Protein AF-0000000077597275 (afdb_homodimer)

Solvent-accessible surface area (backbone atoms only — not comparable to full-atom values): 35809 Å² total; per-residue (Å²): 122,84,73,74,78,49,32,58,50,34,25,31,41,54,51,10,49,25,52,26,29,14,42,48,20,34,36,54,52,43,53,51,50,39,56,71,74,46,72,80,56,57,67,69,58,50,48,50,55,50,49,45,49,52,50,43,50,50,49,50,52,47,51,49,53,47,47,36,47,33,46,9,71,20,55,55,41,68,61,45,73,51,34,50,54,63,74,56,25,56,47,36,42,51,39,22,50,44,47,31,52,50,51,40,49,50,23,49,51,47,26,72,74,66,73,45,61,66,63,31,47,52,40,39,50,40,24,49,52,15,26,50,28,19,40,53,43,20,53,48,32,62,69,59,53,29,43,58,74,52,49,64,74,50,38,63,37,50,50,50,17,44,48,26,46,22,50,30,36,42,52,51,32,51,49,50,48,52,52,50,59,57,49,72,70,53,78,80,62,52,69,73,34,43,46,51,47,50,44,49,49,49,37,37,57,44,37,43,52,52,20,50,48,34,43,52,28,42,51,32,46,73,73,42,62,89,35,32,58,29,40,38,38,59,61,25,45,45,37,46,47,44,37,40,53,43,50,46,65,48,44,55,57,54,44,58,66,73,43,73,77,65,73,71,69,76,58,71,69,69,72,74,55,58,74,68,55,47,76,67,76,65,75,84,75,87,81,87,76,80,78,74,78,73,79,69,66,83,77,72,75,75,78,70,75,72,69,80,67,65,77,76,64,71,80,73,73,76,75,68,57,63,80,53,87,63,94,60,76,65,65,131,123,86,74,73,76,50,32,57,49,35,25,31,40,52,50,9,49,26,50,26,30,15,43,46,21,33,37,54,52,43,52,51,49,39,56,71,75,46,71,81,57,58,66,69,58,50,49,51,55,50,48,45,47,52,53,43,50,51,48,51,50,44,51,50,53,47,48,38,47,33,47,9,70,21,57,54,41,68,60,43,72,51,33,52,56,61,74,56,25,57,48,36,41,51,37,21,50,45,47,32,52,51,52,38,50,51,23,50,51,48,26,73,75,65,73,45,62,65,63,30,47,52,40,39,50,39,25,49,52,14,27,51,28,20,41,52,41,19,52,47,34,65,71,60,54,28,43,59,76,49,49,65,74,50,39,64,37,50,50,50,17,44,47,26,44,22,50,29,35,44,52,51,31,52,50,51,47,51,52,50,60,56,49,72,69,52,77,80,59,54,69,73,34,43,46,51,47,51,47,49,48,49,38,37,57,44,36,46,52,51,21,51,46,34,43,52,26,42,52,33,46,73,73,42,64,91,35,32,57,29,41,38,39,60,61,25,46,44,38,47,47,44,39,40,55,42,49,48,64,48,44,54,58,55,46,56,65,72,44,73,78,65,72,69,68,74,57,69,67,68,71,75,54,57,74,68,55,48,76,68,78,65,72,80,80,89,79,86,77,78,81,74,78,73,77,68,67,81,79,72,77,73,77,71,76,72,70,79,67,68,78,77,65,68,79,74,70,74,66,64,68,75,69,66,66,81,87,89,83,77,80,118

pLDDT: mean 71.35, std 27.3, range [17.05, 97.69]

Structure (mmCIF, N/CA/C/O backbone):
data_AF-0000000077597275-model_v1
#
loop_
_entity.id
_entity.type
_entity.pdbx_description
1 polymer 'DUF6534 domain-containing protein'
#
loop_
_atom_site.group_PDB
_atom_site.id
_atom_site.type_symbol
_atom_site.label_atom_id
_atom_site.label_alt_id
_atom_site.label_comp_id
_atom_site.label_asym_id
_atom_site.label_entity_id
_atom_site.label_seq_id
_atom_site.pdbx_PDB_ins_code
_atom_site.Cartn_x
_atom_site.Cartn_y
_atom_site.Cartn_z
_atom_site.occupancy
_atom_site.B_iso_or_equiv
_atom_site.auth_seq_id
_atom_site.auth_comp_id
_atom_site.auth_asym_id
_atom_site.auth_atom_id
_atom_site.pdbx_PDB_model_num
ATOM 1 N N . MET A 1 1 ? 5.848 -38.875 -8.25 1 35.06 1 MET A N 1
ATOM 2 C CA . MET A 1 1 ? 6.934 -38.094 -8.852 1 35.06 1 MET A CA 1
ATOM 3 C C . MET A 1 1 ? 7.469 -37.062 -7.867 1 35.06 1 MET A C 1
ATOM 5 O O . MET A 1 1 ? 6.73 -36.562 -7.016 1 35.06 1 MET A O 1
ATOM 9 N N . PRO A 1 2 ? 8.68 -37 -7.441 1 41.69 2 PRO A N 1
ATOM 10 C CA . PRO A 1 2 ? 9.211 -36.125 -6.406 1 41.69 2 PRO A CA 1
ATOM 11 C C . PRO A 1 2 ? 8.711 -34.688 -6.555 1 41.69 2 PRO A C 1
ATOM 13 O O . PRO A 1 2 ? 8.828 -34.094 -7.633 1 41.69 2 PRO A O 1
ATOM 16 N N . THR A 1 3 ? 7.574 -34.344 -6.086 1 53.38 3 THR A N 1
ATOM 17 C CA . THR A 1 3 ? 6.84 -33.094 -6.246 1 53.38 3 THR A CA 1
ATOM 18 C C . THR A 1 3 ? 7.766 -31.891 -6.082 1 53.38 3 THR A C 1
ATOM 20 O O . THR A 1 3 ? 8.414 -31.75 -5.043 1 53.38 3 THR A O 1
ATOM 23 N N . LEU A 1 4 ? 8.695 -31.688 -7.191 1 63.12 4 LEU A N 1
ATOM 24 C CA . LEU A 1 4 ? 9.617 -30.562 -7.242 1 63.12 4 LEU A CA 1
ATOM 25 C C . LEU A 1 4 ? 9.086 -29.375 -6.438 1 63.12 4 LEU A C 1
ATOM 27 O O . LEU A 1 4 ? 7.953 -28.938 -6.656 1 63.12 4 LEU A O 1
ATOM 31 N N . ASP A 1 5 ? 9.688 -29.359 -5.242 1 78.12 5 ASP A N 1
ATOM 32 C CA . ASP A 1 5 ? 9.305 -28.266 -4.363 1 78.12 5 ASP A CA 1
ATOM 33 C C . ASP A 1 5 ? 9.594 -26.906 -5.02 1 78.12 5 ASP A C 1
ATOM 35 O O . ASP A 1 5 ? 10.75 -26.484 -5.078 1 78.12 5 ASP A O 1
ATOM 39 N N . LEU A 1 6 ? 8.656 -26.344 -5.633 1 85.88 6 LEU A N 1
ATOM 40 C CA . LEU A 1 6 ? 8.789 -25.062 -6.328 1 85.88 6 LEU A CA 1
ATOM 41 C C . LEU A 1 6 ? 8.555 -23.906 -5.371 1 85.88 6 LEU A C 1
ATOM 43 O O . LEU A 1 6 ? 8.586 -22.734 -5.781 1 85.88 6 LEU A O 1
ATOM 47 N N . SER A 1 7 ? 8.562 -24.219 -4.082 1 86.38 7 SER A N 1
ATOM 48 C CA . SER A 1 7 ? 8.219 -23.219 -3.076 1 86.38 7 SER A CA 1
ATOM 49 C C . SER A 1 7 ? 9.297 -22.141 -2.984 1 86.38 7 SER A C 1
ATOM 51 O O . SER A 1 7 ? 8.977 -20.953 -2.834 1 86.38 7 SER A O 1
ATOM 53 N N . PRO A 1 8 ? 10.531 -22.516 -3.152 1 88 8 PRO A N 1
ATOM 54 C CA . PRO A 1 8 ? 11.547 -21.469 -3.088 1 88 8 PRO A CA 1
ATOM 55 C C . PRO A 1 8 ? 11.547 -20.562 -4.324 1 88 8 PRO A C 1
ATOM 57 O O . PRO A 1 8 ? 12.141 -19.484 -4.309 1 88 8 PRO A O 1
ATOM 60 N N . LEU A 1 9 ? 10.883 -21 -5.336 1 88 9 LEU A N 1
ATOM 61 C CA . LEU A 1 9 ? 10.789 -20.203 -6.555 1 88 9 LEU A CA 1
ATOM 62 C C . LEU A 1 9 ? 9.508 -19.375 -6.57 1 88 9 LEU A C 1
ATOM 64 O O . LEU A 1 9 ? 9.531 -18.172 -6.859 1 88 9 LEU A O 1
ATOM 68 N N . SER A 1 10 ? 8.469 -19.969 -6.23 1 91 10 SER A N 1
ATOM 69 C CA . SER A 1 10 ? 7.172 -19.312 -6.371 1 91 10 SER A CA 1
ATOM 70 C C . SER A 1 10 ? 6.828 -18.484 -5.137 1 91 10 SER A C 1
ATOM 72 O O . SER A 1 10 ? 6.289 -17.391 -5.25 1 91 10 SER A O 1
ATOM 74 N N . GLY A 1 11 ? 7.203 -18.922 -3.973 1 91 11 GLY A N 1
ATOM 75 C CA . GLY A 1 11 ? 6.855 -18.25 -2.73 1 91 11 GLY A CA 1
ATOM 76 C C . GLY A 1 11 ? 7.438 -16.859 -2.623 1 91 11 GLY A C 1
ATOM 77 O O . GLY A 1 11 ? 6.699 -15.883 -2.447 1 91 11 GLY A O 1
ATOM 78 N N . PRO A 1 12 ? 8.695 -16.75 -2.738 1 92.75 12 PRO A N 1
ATOM 79 C CA . PRO A 1 12 ? 9.312 -15.422 -2.643 1 92.75 12 PRO A CA 1
ATOM 80 C C . PRO A 1 12 ? 8.805 -14.461 -3.715 1 92.75 12 PRO A C 1
ATOM 82 O O . PRO A 1 12 ? 8.68 -13.258 -3.463 1 92.75 12 PRO A O 1
ATOM 85 N N . LEU A 1 13 ? 8.5 -14.961 -4.824 1 92.75 13 LEU A N 1
ATOM 86 C CA . LEU A 1 13 ? 7.973 -14.109 -5.883 1 92.75 13 LEU A CA 1
ATOM 87 C C . LEU A 1 13 ? 6.605 -13.555 -5.504 1 92.75 13 LEU A C 1
ATOM 89 O O . LEU A 1 13 ? 6.316 -12.375 -5.734 1 92.75 13 LEU A O 1
ATOM 93 N N . MET A 1 14 ? 5.82 -14.398 -4.965 1 93.31 14 MET A N 1
ATOM 94 C CA . MET A 1 14 ? 4.508 -13.953 -4.512 1 93.31 14 MET A CA 1
ATOM 95 C C . MET A 1 14 ? 4.637 -12.859 -3.455 1 93.31 14 MET A C 1
ATOM 97 O O . MET A 1 14 ? 3.951 -11.836 -3.525 1 93.31 14 MET A O 1
ATOM 101 N N . LEU A 1 15 ? 5.516 -13.047 -2.574 1 93.62 15 LEU A N 1
ATOM 102 C CA . LEU A 1 15 ? 5.754 -12.047 -1.541 1 93.62 15 LEU A CA 1
ATOM 103 C C . LEU A 1 15 ? 6.293 -10.758 -2.15 1 93.62 15 LEU A C 1
ATOM 105 O O . LEU A 1 15 ? 5.965 -9.664 -1.69 1 93.62 15 LEU A O 1
ATOM 109 N N . ALA A 1 16 ? 7.102 -10.906 -3.111 1 95.62 16 ALA A N 1
ATOM 110 C CA . ALA A 1 16 ? 7.668 -9.75 -3.789 1 95.62 16 ALA A CA 1
ATOM 111 C C . ALA A 1 16 ? 6.574 -8.883 -4.41 1 95.62 16 ALA A C 1
ATOM 113 O O . ALA A 1 16 ? 6.598 -7.656 -4.285 1 95.62 16 ALA A O 1
ATOM 114 N N . PHE A 1 17 ? 5.633 -9.539 -5.023 1 96 17 PHE A N 1
ATOM 115 C CA . PHE A 1 17 ? 4.527 -8.812 -5.633 1 96 17 PHE A CA 1
ATOM 116 C C . PHE A 1 17 ? 3.701 -8.094 -4.574 1 96 17 PHE A C 1
ATOM 118 O O . PHE A 1 17 ? 3.373 -6.914 -4.73 1 96 17 PHE A O 1
ATOM 125 N N . MET A 1 18 ? 3.432 -8.773 -3.525 1 95.88 18 MET A N 1
ATOM 126 C CA . MET A 1 18 ? 2.602 -8.211 -2.465 1 95.88 18 MET A CA 1
ATOM 127 C C . MET A 1 18 ? 3.293 -7.016 -1.81 1 95.88 18 MET A C 1
ATOM 129 O O . MET A 1 18 ? 2.689 -5.953 -1.656 1 95.88 18 MET A O 1
ATOM 133 N N . ILE A 1 19 ? 4.516 -7.152 -1.538 1 95.12 19 ILE A N 1
ATOM 134 C CA . ILE A 1 19 ? 5.254 -6.094 -0.854 1 95.12 19 ILE A CA 1
ATOM 135 C C . ILE A 1 19 ? 5.43 -4.898 -1.786 1 95.12 19 ILE A C 1
ATOM 137 O O . ILE A 1 19 ? 5.352 -3.748 -1.35 1 95.12 19 ILE A O 1
ATOM 141 N N . SER A 1 20 ? 5.656 -5.18 -3 1 96.88 20 SER A N 1
ATOM 142 C CA . SER A 1 20 ? 5.797 -4.098 -3.971 1 96.88 20 SER A CA 1
ATOM 143 C C . SER A 1 20 ? 4.52 -3.268 -4.055 1 96.88 20 SER A C 1
ATOM 145 O O . SER A 1 20 ? 4.578 -2.035 -4.086 1 96.88 20 SER A O 1
ATOM 147 N N . TYR A 1 21 ? 3.426 -3.871 -4.062 1 96.94 21 TYR A N 1
ATOM 148 C CA . TYR A 1 21 ? 2.162 -3.145 -4.129 1 96.94 21 TYR A CA 1
ATOM 149 C C . TYR A 1 21 ? 1.885 -2.414 -2.818 1 96.94 21 TYR A C 1
ATOM 151 O O . TYR A 1 21 ? 1.292 -1.334 -2.816 1 96.94 21 TYR A O 1
ATOM 159 N N . MET A 1 22 ? 2.279 -3.018 -1.762 1 96.38 22 MET A N 1
ATOM 160 C CA . MET A 1 22 ? 2.156 -2.334 -0.477 1 96.38 22 MET A CA 1
ATOM 161 C C . MET A 1 22 ? 2.924 -1.017 -0.486 1 96.38 22 MET A C 1
ATOM 163 O O . MET A 1 22 ? 2.396 0.016 -0.068 1 96.38 22 MET A O 1
ATOM 167 N N . LEU A 1 23 ? 4.105 -1.076 -0.96 1 96.25 23 LEU A N 1
ATOM 168 C CA . LEU A 1 23 ? 4.941 0.119 -1.01 1 96.25 23 LEU A CA 1
ATOM 169 C C . LEU A 1 23 ? 4.344 1.161 -1.949 1 96.25 23 LEU A C 1
ATOM 171 O O . LEU A 1 23 ? 4.469 2.363 -1.711 1 96.25 23 LEU A O 1
ATOM 175 N N . TYR A 1 24 ? 3.74 0.681 -3.018 1 96.25 24 TYR A N 1
ATOM 176 C CA . TYR A 1 24 ? 3.07 1.609 -3.92 1 96.25 24 TYR A CA 1
ATOM 177 C C . TYR A 1 24 ? 1.901 2.297 -3.223 1 96.25 24 TYR A C 1
ATOM 179 O O . TYR A 1 24 ? 1.653 3.486 -3.441 1 96.25 24 TYR A O 1
ATOM 187 N N . GLY A 1 25 ? 1.156 1.567 -2.41 1 94.69 25 GLY A N 1
ATOM 188 C CA . GLY A 1 25 ? 0.108 2.186 -1.613 1 94.69 25 GLY A CA 1
ATOM 189 C C . GLY A 1 25 ? 0.619 3.291 -0.711 1 94.69 25 GLY A C 1
ATOM 190 O O . GLY A 1 25 ? 0.002 4.355 -0.613 1 94.69 25 GLY A O 1
ATOM 191 N N . VAL A 1 26 ? 1.75 3.049 -0.165 1 93.75 26 VAL A N 1
ATOM 192 C CA . VAL A 1 26 ? 2.387 4.047 0.689 1 93.75 26 VAL A CA 1
ATOM 193 C C . VAL A 1 26 ? 2.699 5.301 -0.125 1 93.75 26 VAL A C 1
ATOM 195 O O . VAL A 1 26 ? 2.42 6.418 0.314 1 93.75 26 VAL A O 1
ATOM 198 N N . SER A 1 27 ? 3.174 5.082 -1.271 1 93.75 27 SER A N 1
ATOM 199 C CA . SER A 1 27 ? 3.576 6.199 -2.119 1 93.75 27 SER A CA 1
ATOM 200 C C . SER A 1 27 ? 2.369 7.016 -2.57 1 93.75 27 SER A C 1
ATOM 202 O O . SER A 1 27 ? 2.457 8.234 -2.711 1 93.75 27 SER A O 1
ATOM 204 N N . MET A 1 28 ? 1.281 6.348 -2.738 1 92.44 28 MET A N 1
ATOM 205 C CA . MET A 1 28 ? 0.075 7.031 -3.197 1 92.44 28 MET A CA 1
ATOM 206 C C . MET A 1 28 ? -0.413 8.031 -2.158 1 92.44 28 MET A C 1
ATOM 208 O O . MET A 1 28 ? -0.785 9.156 -2.498 1 92.44 28 MET A O 1
ATOM 212 N N . VAL A 1 29 ? -0.352 7.688 -0.977 1 89.56 29 VAL A N 1
ATOM 213 C CA . VAL A 1 29 ? -0.799 8.586 0.082 1 89.56 29 VAL A CA 1
ATOM 214 C C . VAL A 1 29 ? 0.23 9.695 0.286 1 89.56 29 VAL A C 1
ATOM 216 O O . VAL A 1 29 ? -0.132 10.859 0.483 1 89.56 29 VAL A O 1
ATOM 219 N N . GLN A 1 30 ? 1.462 9.367 0.154 1 88.62 30 GLN A N 1
ATOM 220 C CA . GLN A 1 30 ? 2.52 10.352 0.37 1 88.62 30 GLN A CA 1
ATOM 221 C C . GLN A 1 30 ? 2.488 11.438 -0.702 1 88.62 30 GLN A C 1
ATOM 223 O O . GLN A 1 30 ? 2.713 12.609 -0.408 1 88.62 30 GLN A O 1
ATOM 228 N N . ILE A 1 31 ? 2.289 10.992 -1.895 1 89.38 31 ILE A N 1
ATOM 229 C CA . ILE A 1 31 ? 2.256 11.984 -2.965 1 89.38 31 ILE A CA 1
ATOM 230 C C . ILE A 1 31 ? 1.036 12.883 -2.795 1 89.38 31 ILE A C 1
ATOM 232 O O . ILE A 1 31 ? 1.091 14.078 -3.104 1 89.38 31 ILE A O 1
ATOM 236 N N . PHE A 1 32 ? -0.053 12.328 -2.314 1 85.25 32 PHE A N 1
ATOM 237 C CA . PHE A 1 32 ? -1.249 13.117 -2.037 1 85.25 32 PHE A CA 1
ATOM 238 C C . PHE A 1 32 ? -0.969 14.172 -0.976 1 85.25 32 PHE A C 1
ATOM 240 O O . PHE A 1 32 ? -1.314 15.344 -1.151 1 85.25 32 PHE A O 1
ATOM 247 N N . PHE A 1 33 ? -0.319 13.812 -0.019 1 80.81 33 PHE A N 1
ATOM 248 C CA . PHE A 1 33 ? 0.005 14.742 1.056 1 80.81 33 PHE A CA 1
ATOM 249 C C . PHE A 1 33 ? 0.996 15.797 0.579 1 80.81 33 PHE A C 1
ATOM 251 O O . PHE A 1 33 ? 0.892 16.969 0.952 1 80.81 33 PHE A O 1
ATOM 258 N N . TYR A 1 34 ? 1.891 15.359 -0.185 1 84.94 34 TYR A N 1
ATOM 259 C CA . TYR A 1 34 ? 2.846 16.312 -0.741 1 84.94 34 TYR A CA 1
ATOM 260 C C . TYR A 1 34 ? 2.139 17.375 -1.578 1 84.94 34 TYR A C 1
ATOM 262 O O . TYR A 1 34 ? 2.43 18.562 -1.46 1 84.94 34 TYR A O 1
ATOM 270 N N . HIS A 1 35 ? 1.215 16.969 -2.367 1 83.75 35 HIS A N 1
ATOM 271 C CA . HIS A 1 35 ? 0.509 17.875 -3.268 1 83.75 35 HIS A CA 1
ATOM 272 C C . HIS A 1 35 ? -0.374 18.844 -2.492 1 83.75 35 HIS A C 1
ATOM 274 O O . HIS A 1 35 ? -0.492 20.016 -2.865 1 83.75 35 HIS A O 1
ATOM 280 N N . VAL A 1 36 ? -0.885 18.438 -1.398 1 77.19 36 VAL A N 1
ATOM 281 C CA . VAL A 1 36 ? -1.828 19.234 -0.63 1 77.19 36 VAL A CA 1
ATOM 282 C C . VAL A 1 36 ? -1.065 20.219 0.259 1 77.19 36 VAL A C 1
ATOM 284 O O . VAL A 1 36 ? -1.46 21.375 0.395 1 77.19 36 VAL A O 1
ATOM 287 N N . HIS A 1 37 ? 0.024 19.875 0.764 1 76 37 HIS A N 1
ATOM 288 C CA . HIS A 1 37 ? 0.681 20.688 1.78 1 76 37 HIS A CA 1
ATOM 289 C C . HIS A 1 37 ? 1.781 21.547 1.17 1 76 37 HIS A C 1
ATOM 291 O O . HIS A 1 37 ? 2.123 22.609 1.712 1 76 37 HIS A O 1
ATOM 297 N N . TYR A 1 38 ? 2.279 21.125 0.051 1 80.19 38 TYR A N 1
ATOM 298 C CA . TYR A 1 38 ? 3.393 21.875 -0.508 1 80.19 38 TYR A CA 1
ATOM 299 C C . TYR A 1 38 ? 3.135 22.234 -1.968 1 80.19 38 TYR A C 1
ATOM 301 O O . TYR A 1 38 ? 3.967 21.953 -2.836 1 80.19 38 TYR A O 1
ATOM 309 N N . PRO A 1 39 ? 2.068 22.891 -2.168 1 76.62 39 PRO A N 1
ATOM 310 C CA . PRO A 1 39 ? 1.767 23.266 -3.553 1 76.62 39 PRO A CA 1
ATOM 311 C C . PRO A 1 39 ? 2.717 24.328 -4.102 1 76.62 39 PRO A C 1
ATOM 313 O O . PRO A 1 39 ? 2.867 24.453 -5.316 1 76.62 39 PRO A O 1
ATOM 316 N N . LYS A 1 40 ? 3.479 25.031 -3.221 1 80.06 40 LYS A N 1
ATOM 317 C CA . LYS A 1 40 ? 4.301 26.156 -3.654 1 80.06 40 LYS A CA 1
ATOM 318 C C . LYS A 1 40 ? 5.781 25.797 -3.662 1 80.06 40 LYS A C 1
ATOM 320 O O . LYS A 1 40 ? 6.648 26.672 -3.682 1 80.06 40 LYS A O 1
ATOM 325 N N . ASP A 1 41 ? 6.059 24.594 -3.65 1 85.38 41 ASP A N 1
ATOM 326 C CA . ASP A 1 41 ? 7.449 24.156 -3.729 1 85.38 41 ASP A CA 1
ATOM 327 C C . ASP A 1 41 ? 8.07 24.531 -5.07 1 85.38 41 ASP A C 1
ATOM 329 O O . ASP A 1 41 ? 7.359 24.797 -6.039 1 85.38 41 ASP A O 1
ATOM 333 N N . LYS A 1 42 ? 9.352 24.656 -5.07 1 87.56 42 LYS A N 1
ATOM 334 C CA . LYS A 1 42 ? 10.07 24.984 -6.297 1 87.56 42 LYS A CA 1
ATOM 335 C C . LYS A 1 42 ? 9.742 23.984 -7.406 1 87.56 42 LYS A C 1
ATOM 337 O O . LYS A 1 42 ? 9.469 22.812 -7.137 1 87.56 42 LYS A O 1
ATOM 342 N N . LEU A 1 43 ? 9.773 24.422 -8.609 1 88.06 43 LEU A N 1
ATOM 343 C CA . LEU A 1 43 ? 9.391 23.625 -9.766 1 88.06 43 LEU A CA 1
ATOM 344 C C . LEU A 1 43 ? 10.312 22.422 -9.922 1 88.06 43 LEU A C 1
ATOM 346 O O . LEU A 1 43 ? 9.859 21.344 -10.305 1 88.06 43 LEU A O 1
ATOM 350 N N . GLN A 1 44 ? 11.586 22.656 -9.641 1 85 44 GLN A N 1
ATOM 351 C CA . GLN A 1 44 ? 12.555 21.562 -9.781 1 85 44 GLN A CA 1
ATOM 352 C C . GLN A 1 44 ? 12.203 20.391 -8.859 1 85 44 GLN A C 1
ATOM 354 O O . GLN A 1 44 ? 12.297 19.234 -9.266 1 85 44 GLN A O 1
ATOM 359 N N . LEU A 1 45 ? 11.812 20.719 -7.699 1 88.06 45 LEU A N 1
ATOM 360 C CA . LEU A 1 45 ? 11.445 19.688 -6.742 1 88.06 45 LEU A CA 1
ATOM 361 C C . LEU A 1 45 ? 10.141 19.016 -7.137 1 88.06 45 LEU A C 1
ATOM 363 O O . LEU A 1 45 ? 10 17.797 -7.004 1 88.06 45 LEU A O 1
ATOM 367 N N . LYS A 1 46 ? 9.266 19.75 -7.672 1 91 46 LYS A N 1
ATOM 368 C CA . LYS A 1 46 ? 7.992 19.203 -8.117 1 91 46 LYS A CA 1
ATOM 369 C C . LYS A 1 46 ? 8.18 18.234 -9.281 1 91 46 LYS A C 1
ATOM 371 O O . LYS A 1 46 ? 7.562 17.172 -9.32 1 91 46 LYS A O 1
ATOM 376 N N . ILE A 1 47 ? 9.055 18.656 -10.094 1 90.38 47 ILE A N 1
ATOM 377 C CA . ILE A 1 47 ? 9.328 17.812 -11.25 1 90.38 47 ILE A CA 1
ATOM 378 C C . ILE A 1 47 ? 9.984 16.516 -10.781 1 90.38 47 ILE A C 1
ATOM 380 O O . ILE A 1 47 ? 9.648 15.43 -11.281 1 90.38 47 ILE A O 1
ATOM 384 N N . LEU A 1 48 ? 10.828 16.656 -9.891 1 91.56 48 LEU A N 1
ATOM 385 C CA . LEU A 1 48 ? 11.523 15.484 -9.367 1 91.56 48 LEU A CA 1
ATOM 386 C C . LEU A 1 48 ? 10.539 14.516 -8.727 1 91.56 48 LEU A C 1
ATOM 388 O O . LEU A 1 48 ? 10.57 13.312 -9.008 1 91.56 48 LEU A O 1
ATOM 392 N N . VAL A 1 49 ? 9.68 15.055 -7.898 1 91.69 49 VAL A N 1
ATOM 393 C CA . VAL A 1 49 ? 8.711 14.242 -7.168 1 91.69 49 VAL A CA 1
ATOM 394 C C . VAL A 1 49 ? 7.77 13.555 -8.156 1 91.69 49 VAL A C 1
ATOM 396 O O . VAL A 1 49 ? 7.547 12.344 -8.07 1 91.69 49 VAL A O 1
ATOM 399 N N . TRP A 1 50 ? 7.285 14.242 -9.156 1 92.88 50 TRP A N 1
ATOM 400 C CA . TRP A 1 50 ? 6.332 13.688 -10.109 1 92.88 50 TRP A CA 1
ATOM 401 C C . TRP A 1 50 ? 7.016 12.703 -11.055 1 92.88 50 TRP A C 1
ATOM 403 O O . TRP A 1 50 ? 6.422 11.703 -11.461 1 92.88 50 TRP A O 1
ATOM 413 N N . LEU A 1 51 ? 8.211 13.016 -11.344 1 94 51 LEU A N 1
ATOM 414 C CA . LEU A 1 51 ? 8.953 12.102 -12.203 1 94 51 LEU A CA 1
ATOM 415 C C . LEU A 1 51 ? 9.156 10.75 -11.516 1 94 51 LEU A C 1
ATOM 417 O O . LEU A 1 51 ? 8.891 9.703 -12.109 1 94 51 LEU A O 1
ATOM 421 N N . VAL A 1 52 ? 9.57 10.805 -10.328 1 93.81 52 VAL A N 1
ATOM 422 C CA . VAL A 1 52 ? 9.82 9.578 -9.578 1 93.81 52 VAL A CA 1
ATOM 423 C C . VAL A 1 52 ? 8.516 8.82 -9.383 1 93.81 52 VAL A C 1
ATOM 425 O O . VAL A 1 52 ? 8.477 7.59 -9.492 1 93.81 52 VAL A O 1
ATOM 428 N N . PHE A 1 53 ? 7.445 9.523 -9.227 1 94 53 PHE A N 1
ATOM 429 C CA . PHE A 1 53 ? 6.152 8.883 -9 1 94 53 PHE A CA 1
ATOM 430 C C . PHE A 1 53 ? 5.645 8.227 -10.281 1 94 53 PHE A C 1
ATOM 432 O O . PHE A 1 53 ? 5.094 7.125 -10.25 1 94 53 PHE A O 1
ATOM 439 N N . ILE A 1 54 ? 5.801 8.906 -11.344 1 94.94 54 ILE A N 1
ATOM 440 C CA . ILE A 1 54 ? 5.363 8.367 -12.625 1 94.94 54 ILE A CA 1
ATOM 441 C C . ILE A 1 54 ? 6.156 7.105 -12.953 1 94.94 54 ILE A C 1
ATOM 443 O O . ILE A 1 54 ? 5.594 6.113 -13.43 1 94.94 54 ILE A O 1
ATOM 447 N N . LEU A 1 55 ? 7.387 7.145 -12.727 1 95.56 55 LEU A N 1
ATOM 448 C CA . LEU A 1 55 ? 8.227 5.973 -12.953 1 95.56 55 LEU A CA 1
ATOM 449 C C . LEU A 1 55 ? 7.816 4.828 -12.031 1 95.56 55 LEU A C 1
ATOM 451 O O . LEU A 1 55 ? 7.773 3.67 -12.453 1 95.56 55 LEU A O 1
ATOM 455 N N . GLU A 1 56 ? 7.547 5.176 -10.844 1 94.31 56 GLU A N 1
ATOM 456 C CA . GLU A 1 56 ? 7.078 4.176 -9.883 1 94.31 56 GLU A CA 1
ATOM 457 C C . GLU A 1 56 ? 5.762 3.549 -10.344 1 94.31 56 GLU A C 1
ATOM 459 O O . GLU A 1 56 ? 5.578 2.334 -10.234 1 94.31 56 GLU A O 1
ATOM 464 N N . THR A 1 57 ? 4.922 4.387 -10.797 1 94.56 57 THR A N 1
ATOM 465 C CA . THR A 1 57 ? 3.645 3.893 -11.297 1 94.56 57 THR A CA 1
ATOM 466 C C . THR A 1 57 ? 3.852 2.975 -12.5 1 94.56 57 THR A C 1
ATOM 468 O O . THR A 1 57 ? 3.213 1.925 -12.602 1 94.56 57 THR A O 1
ATOM 471 N N . ALA A 1 58 ? 4.715 3.348 -13.328 1 94.5 58 ALA A N 1
ATOM 472 C CA . ALA A 1 58 ? 5.039 2.516 -14.484 1 94.5 58 ALA A CA 1
ATOM 473 C C . ALA A 1 58 ? 5.57 1.153 -14.047 1 94.5 58 ALA A C 1
ATOM 475 O O . ALA A 1 58 ? 5.16 0.12 -14.578 1 94.5 58 ALA A O 1
ATOM 476 N N . THR A 1 59 ? 6.434 1.186 -13.078 1 94.94 59 THR A N 1
ATOM 477 C CA . THR A 1 59 ? 6.98 -0.075 -12.594 1 94.94 59 THR A CA 1
ATOM 478 C C . THR A 1 59 ? 5.887 -0.929 -11.953 1 94.94 59 THR A C 1
ATOM 480 O O . THR A 1 59 ? 5.902 -2.156 -12.07 1 94.94 59 THR A O 1
ATOM 483 N N . THR A 1 60 ? 4.992 -0.279 -11.289 1 95.12 60 THR A N 1
ATOM 484 C CA . THR A 1 60 ? 3.896 -1.006 -10.656 1 95.12 60 THR A CA 1
ATOM 485 C C . THR A 1 60 ? 3.025 -1.69 -11.711 1 95.12 60 THR A C 1
ATOM 487 O O . THR A 1 60 ? 2.609 -2.836 -11.523 1 95.12 60 THR A O 1
ATOM 490 N N . ILE A 1 61 ? 2.773 -1.021 -12.789 1 94.12 61 ILE A N 1
ATOM 491 C CA . ILE A 1 61 ? 1.996 -1.598 -13.883 1 94.12 61 ILE A CA 1
ATOM 492 C C . ILE A 1 61 ? 2.738 -2.799 -14.461 1 94.12 61 ILE A C 1
ATOM 494 O O . ILE A 1 61 ? 2.143 -3.854 -14.695 1 94.12 61 ILE A O 1
ATOM 498 N N . VAL A 1 62 ? 3.98 -2.643 -14.656 1 94.31 62 VAL A N 1
ATOM 499 C CA . VAL A 1 62 ? 4.797 -3.717 -15.203 1 94.31 62 VAL A CA 1
ATOM 500 C C . VAL A 1 62 ? 4.785 -4.914 -14.258 1 94.31 62 VAL A C 1
ATOM 502 O O . VAL A 1 62 ? 4.625 -6.059 -14.695 1 94.31 62 VAL A O 1
ATOM 505 N N . ILE A 1 63 ? 4.941 -4.648 -12.969 1 95.19 63 ILE A N 1
ATOM 506 C CA . ILE A 1 63 ? 4.949 -5.707 -11.969 1 95.19 63 ILE A CA 1
ATOM 507 C C . ILE A 1 63 ? 3.59 -6.406 -11.953 1 95.19 63 ILE A C 1
ATOM 509 O O . ILE A 1 63 ? 3.514 -7.625 -11.781 1 95.19 63 ILE A O 1
ATOM 513 N N . GLY A 1 64 ? 2.568 -5.652 -12.172 1 93.94 64 GLY A N 1
ATOM 514 C CA . GLY A 1 64 ? 1.249 -6.258 -12.273 1 93.94 64 GLY A CA 1
ATOM 515 C C . GLY A 1 64 ? 1.111 -7.188 -13.469 1 93.94 64 GLY A C 1
ATOM 516 O O . GLY A 1 64 ? 0.573 -8.289 -13.344 1 93.94 64 GLY A O 1
ATOM 517 N N . ILE A 1 65 ? 1.594 -6.766 -14.602 1 93.12 65 ILE A N 1
ATOM 518 C CA . ILE A 1 65 ? 1.553 -7.578 -15.812 1 93.12 65 ILE A CA 1
ATOM 519 C C . ILE A 1 65 ? 2.387 -8.844 -15.617 1 93.12 65 ILE A C 1
ATOM 521 O O . ILE A 1 65 ? 1.973 -9.938 -16.016 1 93.12 65 ILE A O 1
ATOM 525 N N . LEU A 1 66 ? 3.477 -8.664 -14.953 1 92.62 66 LEU A N 1
ATOM 526 C CA . LEU A 1 66 ? 4.352 -9.797 -14.672 1 92.62 66 LEU A CA 1
ATOM 527 C C . LEU A 1 66 ? 3.666 -10.797 -13.75 1 92.62 66 LEU A C 1
ATOM 529 O O . LEU A 1 66 ? 3.746 -12.008 -13.969 1 92.62 66 LEU A O 1
ATOM 533 N N . GLY A 1 67 ? 3.094 -10.266 -12.711 1 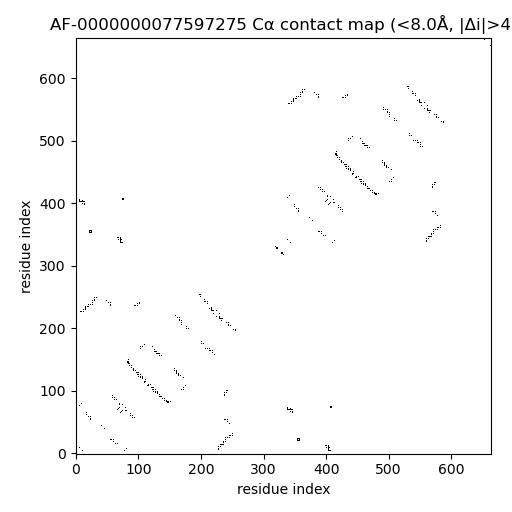92.06 67 GLY A N 1
ATOM 534 C CA . GLY A 1 67 ? 2.359 -11.141 -11.812 1 92.06 67 GLY A CA 1
ATOM 535 C C . GLY A 1 67 ? 1.281 -11.945 -12.508 1 92.06 67 GLY A C 1
ATOM 536 O O . GLY A 1 67 ? 1.131 -13.141 -12.25 1 92.06 67 GLY A O 1
ATOM 537 N N . TRP A 1 68 ? 0.588 -11.273 -13.422 1 90.75 68 TRP A N 1
ATOM 538 C CA . TRP A 1 68 ? -0.454 -11.961 -14.172 1 90.75 68 TRP A CA 1
ATOM 539 C C . TRP A 1 68 ? 0.147 -13.016 -15.094 1 90.75 68 TRP A C 1
ATOM 541 O O . TRP A 1 68 ? -0.403 -14.117 -15.227 1 90.75 68 TRP A O 1
ATOM 551 N N . SER A 1 69 ? 1.211 -12.742 -15.664 1 88.94 69 SER A N 1
ATOM 552 C CA . SER A 1 69 ? 1.847 -13.688 -16.578 1 88.94 69 SER A CA 1
ATOM 553 C C . SER A 1 69 ? 2.412 -14.891 -15.836 1 88.94 69 SER A C 1
ATOM 555 O O . SER A 1 69 ? 2.277 -16.031 -16.281 1 88.94 69 SER A O 1
ATOM 557 N N . MET A 1 70 ? 2.977 -14.672 -14.688 1 89.31 70 MET A N 1
ATOM 558 C CA . MET A 1 70 ? 3.66 -15.734 -13.961 1 89.31 70 MET A CA 1
ATOM 559 C C . MET A 1 70 ? 2.666 -16.578 -13.164 1 89.31 70 MET A C 1
ATOM 561 O O . MET A 1 70 ? 2.754 -17.812 -13.156 1 89.31 70 MET A O 1
ATOM 565 N N . PHE A 1 71 ? 1.752 -15.914 -12.531 1 90.81 71 PHE A N 1
ATOM 566 C CA . PHE A 1 71 ? 0.887 -16.641 -11.602 1 90.81 71 PHE A CA 1
ATOM 567 C C . PHE A 1 71 ? -0.526 -16.75 -12.164 1 90.81 71 PHE A C 1
ATOM 569 O O . PHE A 1 71 ? -1.313 -17.578 -11.703 1 90.81 71 PHE A O 1
ATOM 576 N N . GLY A 1 72 ? -0.882 -15.938 -13.055 1 89.44 72 GLY A N 1
ATOM 577 C CA . GLY A 1 72 ? -2.188 -16.047 -13.688 1 89.44 72 GLY A CA 1
ATOM 578 C C . GLY A 1 72 ? -2.207 -17.031 -14.844 1 89.44 72 GLY A C 1
ATOM 579 O O . GLY A 1 72 ? -2.604 -18.188 -14.688 1 89.44 72 GLY A O 1
ATOM 580 N N . LYS A 1 73 ? -1.569 -16.641 -15.891 1 85.94 73 LYS A N 1
ATOM 581 C CA . LYS A 1 73 ? -1.53 -17.469 -17.094 1 85.94 73 LYS A CA 1
ATOM 582 C C . LYS A 1 73 ? -0.527 -18.609 -16.953 1 85.94 73 LYS A C 1
ATOM 584 O O . LYS A 1 73 ? -0.729 -19.688 -17.516 1 85.94 73 LYS A O 1
ATOM 589 N N . GLY A 1 74 ? 0.449 -18.406 -16.203 1 85.81 74 GLY A N 1
ATOM 590 C CA . GLY A 1 74 ? 1.522 -19.375 -16.094 1 85.81 74 GLY A CA 1
ATOM 591 C C . GLY A 1 74 ? 1.4 -20.266 -14.867 1 85.81 74 GLY A C 1
ATOM 592 O O . GLY A 1 74 ? 2.338 -20.984 -14.523 1 85.81 74 GLY A O 1
ATOM 593 N N . PHE A 1 75 ? 0.259 -20.281 -14.258 1 87.44 75 PHE A N 1
ATOM 594 C CA . PHE A 1 75 ? 0.109 -21.094 -13.055 1 87.44 75 PHE A CA 1
ATOM 595 C C . PHE A 1 75 ? 0.312 -22.562 -13.367 1 87.44 75 PHE A C 1
ATOM 597 O O . PHE A 1 75 ? -0.314 -23.109 -14.281 1 87.44 75 PHE A O 1
ATOM 604 N N . GLY A 1 76 ? 1.271 -23.156 -12.641 1 84.56 76 GLY A N 1
ATOM 605 C CA . GLY A 1 76 ? 1.552 -24.578 -12.805 1 84.56 76 GLY A CA 1
ATOM 606 C C . GLY A 1 76 ? 2.74 -24.844 -13.711 1 84.56 76 GLY A C 1
ATOM 607 O O . GLY A 1 76 ? 3.24 -25.969 -13.766 1 84.56 76 GLY A O 1
ATOM 608 N N . ASN A 1 77 ? 3.17 -23.859 -14.453 1 84.75 77 ASN A N 1
ATOM 609 C CA . ASN A 1 77 ? 4.328 -24 -15.328 1 84.75 77 ASN A CA 1
ATOM 610 C C . ASN A 1 77 ? 5.59 -23.438 -14.688 1 84.75 77 ASN A C 1
ATOM 612 O O . ASN A 1 77 ? 5.746 -22.219 -14.57 1 84.75 77 ASN A O 1
ATOM 616 N N . PRO A 1 78 ? 6.461 -24.328 -14.297 1 83.44 78 PRO A N 1
ATOM 617 C CA . PRO A 1 78 ? 7.684 -23.875 -13.633 1 83.44 78 PRO A CA 1
ATOM 618 C C . PRO A 1 78 ? 8.523 -22.953 -14.523 1 83.44 78 PRO A C 1
ATOM 620 O O . PRO A 1 78 ? 9.25 -22.094 -14.016 1 83.44 78 PRO A O 1
ATOM 623 N N . LEU A 1 79 ? 8.414 -23.062 -15.82 1 81.19 79 LEU A N 1
ATOM 624 C CA . LEU A 1 79 ? 9.211 -22.234 -16.734 1 81.19 79 LEU A CA 1
ATOM 625 C C . LEU A 1 79 ? 8.773 -20.781 -16.656 1 81.19 79 LEU A C 1
ATOM 627 O O . LEU A 1 79 ? 9.578 -19.875 -16.906 1 81.19 79 LEU A O 1
ATOM 631 N N . SER A 1 80 ? 7.535 -20.594 -16.297 1 82.56 80 SER A N 1
ATOM 632 C CA . SER A 1 80 ? 7.039 -19.234 -16.188 1 82.56 80 SER A CA 1
ATOM 633 C C . SER A 1 80 ? 7.688 -18.516 -15.008 1 82.56 80 SER A C 1
ATOM 635 O O . SER A 1 80 ? 7.777 -17.281 -15.008 1 82.56 80 SER A O 1
ATOM 637 N N . LEU A 1 81 ? 8.211 -19.281 -14.078 1 82.25 81 LEU A N 1
ATOM 638 C CA . LEU A 1 81 ? 8.844 -18.688 -12.898 1 82.25 81 LEU A CA 1
ATOM 639 C C . LEU A 1 81 ? 10.344 -18.531 -13.117 1 82.25 81 LEU A C 1
ATOM 641 O O . LEU A 1 81 ? 10.977 -17.672 -12.484 1 82.25 81 LEU A O 1
ATOM 645 N N . MET A 1 82 ? 10.812 -19.328 -13.992 1 78.44 82 MET A N 1
ATOM 646 C CA . MET A 1 82 ? 12.266 -19.375 -14.141 1 78.44 82 MET A CA 1
ATOM 647 C C . MET A 1 82 ? 12.734 -18.516 -15.312 1 78.44 82 MET A C 1
ATOM 649 O O . MET A 1 82 ? 13.797 -17.906 -15.25 1 78.44 82 MET A O 1
ATOM 653 N N . ASP A 1 83 ? 11.859 -18.406 -16.266 1 76.25 83 ASP A N 1
ATOM 654 C CA . ASP A 1 83 ? 12.234 -17.625 -17.438 1 76.25 83 ASP A CA 1
ATOM 655 C C . ASP A 1 83 ? 11.992 -16.141 -17.203 1 76.25 83 ASP A C 1
ATOM 657 O O . ASP A 1 83 ? 11.078 -15.758 -16.469 1 76.25 83 ASP A O 1
ATOM 661 N N . VAL A 1 84 ? 12.945 -15.469 -17.812 1 75 84 VAL A N 1
ATOM 662 C CA . VAL A 1 84 ? 12.797 -14.023 -17.703 1 75 84 VAL A CA 1
ATOM 663 C C . VAL A 1 84 ? 11.812 -13.516 -18.75 1 75 84 VAL A C 1
ATOM 665 O O . VAL A 1 84 ? 12.055 -13.641 -19.953 1 75 84 VAL A O 1
ATOM 668 N N . ASP A 1 85 ? 10.695 -13.047 -18.266 1 79.75 85 ASP A N 1
ATOM 669 C CA . ASP A 1 85 ? 9.688 -12.445 -19.141 1 79.75 85 ASP A CA 1
ATOM 670 C C . ASP A 1 85 ? 10.203 -11.148 -19.75 1 79.75 85 ASP A C 1
ATOM 672 O O . ASP A 1 85 ? 10.805 -10.32 -19.062 1 79.75 85 ASP A O 1
ATOM 676 N N . PRO A 1 86 ? 10.086 -10.992 -21.016 1 82.5 86 PRO A N 1
ATOM 677 C CA . PRO A 1 86 ? 10.555 -9.766 -21.656 1 82.5 86 PRO A CA 1
ATOM 678 C C . PRO A 1 86 ? 9.969 -8.508 -21.016 1 82.5 86 PRO A C 1
ATOM 680 O O . PRO A 1 86 ? 10.578 -7.438 -21.078 1 82.5 86 PRO A O 1
ATOM 683 N N . THR A 1 87 ? 8.828 -8.609 -20.422 1 84.94 87 THR A N 1
ATOM 684 C CA . THR A 1 87 ? 8.219 -7.465 -19.75 1 84.94 87 THR A CA 1
ATOM 685 C C . THR A 1 87 ? 9.086 -7.016 -18.578 1 84.94 87 THR A C 1
ATOM 687 O O . THR A 1 87 ? 9.055 -5.848 -18.188 1 84.94 87 THR A O 1
ATOM 690 N N . MET A 1 88 ? 9.922 -7.906 -18.156 1 88.12 88 MET A N 1
ATOM 691 C CA . MET A 1 88 ? 10.789 -7.617 -17.016 1 88.12 88 MET A CA 1
ATOM 692 C C . MET A 1 88 ? 11.938 -6.699 -17.438 1 88.12 88 MET A C 1
ATOM 694 O O . MET A 1 88 ? 12.594 -6.094 -16.578 1 88.12 88 MET A O 1
ATOM 698 N N . ALA A 1 89 ? 12.164 -6.555 -18.688 1 88.25 89 ALA A N 1
ATOM 699 C CA . ALA A 1 89 ? 13.289 -5.766 -19.172 1 88.25 89 ALA A CA 1
ATOM 700 C C . ALA A 1 89 ? 13.141 -4.297 -18.797 1 88.25 89 ALA A C 1
ATOM 702 O O . ALA A 1 89 ? 14.133 -3.588 -18.625 1 88.25 89 ALA A O 1
ATOM 703 N N . ALA A 1 90 ? 11.961 -3.842 -18.609 1 91.25 90 ALA A N 1
ATOM 704 C CA . ALA A 1 90 ? 11.711 -2.439 -18.297 1 91.25 90 ALA A CA 1
ATOM 705 C C . ALA A 1 90 ? 12.133 -2.119 -16.859 1 91.25 90 ALA A C 1
ATOM 707 O O . ALA A 1 90 ? 12.461 -0.972 -16.547 1 91.25 90 ALA A O 1
ATOM 708 N N . LEU A 1 91 ? 12.18 -3.09 -16 1 94.06 91 LEU A N 1
ATOM 709 C CA . LEU A 1 91 ? 12.391 -2.875 -14.57 1 94.06 91 LEU A CA 1
ATOM 710 C C . LEU A 1 91 ? 13.812 -2.398 -14.289 1 94.06 91 LEU A C 1
ATOM 712 O O . LEU A 1 91 ? 14.016 -1.423 -13.57 1 94.06 91 LEU A O 1
ATOM 716 N N . PRO A 1 92 ? 14.789 -3.01 -14.914 1 93.31 92 PRO A N 1
ATOM 717 C CA . PRO A 1 92 ? 16.141 -2.527 -14.648 1 93.31 92 PRO A CA 1
ATOM 718 C C . PRO A 1 92 ? 16.359 -1.081 -15.094 1 93.31 92 PRO A C 1
ATOM 720 O O . PRO A 1 92 ? 17.062 -0.32 -14.43 1 93.31 92 PRO A O 1
ATOM 723 N N . PHE A 1 93 ? 15.773 -0.675 -16.156 1 94.31 93 PHE A N 1
ATOM 724 C CA . PHE A 1 93 ? 15.898 0.697 -16.625 1 94.31 93 PHE A CA 1
ATOM 725 C C . PHE A 1 93 ? 15.32 1.677 -15.617 1 94.31 93 PHE A C 1
ATOM 727 O O . PHE A 1 93 ? 16 2.623 -15.203 1 94.31 93 PHE A O 1
ATOM 734 N N . ILE A 1 94 ? 14.164 1.383 -15.219 1 95.44 94 ILE A N 1
ATOM 735 C CA . ILE A 1 94 ? 13.461 2.305 -14.336 1 95.44 94 ILE A CA 1
ATOM 736 C C . ILE A 1 94 ? 14.109 2.293 -12.953 1 95.44 94 ILE A C 1
ATOM 738 O O . ILE A 1 94 ? 14.328 3.35 -12.352 1 95.44 94 ILE A O 1
ATOM 742 N N . ASN A 1 95 ? 14.445 1.094 -12.461 1 95.25 95 ASN A N 1
ATOM 743 C CA . ASN A 1 95 ? 15.102 0.991 -11.156 1 95.25 95 ASN A CA 1
ATOM 744 C C . ASN A 1 95 ? 16.422 1.749 -11.133 1 95.25 95 ASN A C 1
ATOM 746 O O . ASN A 1 95 ? 16.75 2.414 -10.148 1 95.25 95 ASN A O 1
ATOM 750 N N . GLY A 1 96 ? 17.156 1.613 -12.219 1 95.69 96 GLY A N 1
ATOM 751 C CA . GLY A 1 96 ? 18.422 2.332 -12.297 1 95.69 96 GLY A CA 1
ATOM 752 C C . GLY A 1 96 ? 18.25 3.84 -12.281 1 95.69 96 GLY A C 1
ATOM 753 O O . GLY A 1 96 ? 18.969 4.543 -11.578 1 95.69 96 GLY A O 1
ATOM 754 N N . ILE A 1 97 ? 17.281 4.312 -12.953 1 96.06 97 ILE A N 1
ATOM 755 C CA . ILE A 1 97 ? 17.031 5.746 -13.055 1 96.06 97 ILE A CA 1
ATOM 756 C C . ILE A 1 97 ? 16.578 6.285 -11.703 1 96.06 97 ILE A C 1
ATOM 758 O O . ILE A 1 97 ? 17.094 7.293 -11.219 1 96.06 97 ILE A O 1
ATOM 762 N N . VAL A 1 98 ? 15.641 5.621 -11.133 1 95.5 98 VAL A N 1
ATOM 763 C CA . VAL A 1 98 ? 15.07 6.09 -9.867 1 95.5 98 VAL A CA 1
ATOM 764 C C . VAL A 1 98 ? 16.141 6.078 -8.781 1 95.5 98 VAL A C 1
ATOM 766 O O . VAL A 1 98 ? 16.281 7.043 -8.023 1 95.5 98 VAL A O 1
ATOM 769 N N . ALA A 1 99 ? 16.906 5.027 -8.75 1 94.69 99 ALA A N 1
ATOM 770 C CA . ALA A 1 99 ? 17.969 4.945 -7.762 1 94.69 99 ALA A CA 1
ATOM 771 C C . ALA A 1 99 ? 18.969 6.086 -7.945 1 94.69 99 ALA A C 1
ATOM 773 O O . ALA A 1 99 ? 19.359 6.742 -6.977 1 94.69 99 ALA A O 1
ATOM 774 N N . SER A 1 100 ? 19.312 6.285 -9.156 1 95.56 100 SER A N 1
ATOM 775 C CA . SER A 1 100 ? 20.281 7.332 -9.445 1 95.56 100 SER A CA 1
ATOM 776 C C . SER A 1 100 ? 19.75 8.703 -9.062 1 95.56 100 SER A C 1
ATOM 778 O O . SER A 1 100 ? 20.469 9.523 -8.484 1 95.56 100 SER A O 1
ATOM 780 N N . ILE A 1 101 ? 18.516 8.961 -9.328 1 93.88 101 ILE A N 1
ATOM 781 C CA . ILE A 1 101 ? 17.906 10.242 -9.008 1 93.88 101 ILE A CA 1
ATOM 782 C C . ILE A 1 101 ? 17.938 10.469 -7.5 1 93.88 101 ILE A C 1
ATOM 784 O O . ILE A 1 101 ? 18.344 11.531 -7.035 1 93.88 101 ILE A O 1
ATOM 788 N N . VAL A 1 102 ? 17.531 9.5 -6.793 1 90.5 102 VAL A N 1
ATOM 789 C CA . VAL A 1 102 ? 17.438 9.633 -5.344 1 90.5 102 VAL A CA 1
ATOM 790 C C . VAL A 1 102 ? 18.828 9.742 -4.734 1 90.5 102 VAL A C 1
ATOM 792 O O . VAL A 1 102 ? 19.062 10.578 -3.855 1 90.5 102 VAL A O 1
ATOM 795 N N . GLN A 1 103 ? 19.75 8.953 -5.207 1 92.56 103 GLN A N 1
ATOM 796 C CA . GLN A 1 103 ? 21.109 8.992 -4.684 1 92.56 103 GLN A CA 1
ATOM 797 C C . GLN A 1 103 ? 21.781 10.32 -5 1 92.56 103 GLN A C 1
ATOM 799 O O . GLN A 1 103 ? 22.531 10.859 -4.18 1 92.56 103 GLN A O 1
ATOM 804 N N . ASN A 1 104 ? 21.5 10.82 -6.133 1 92.19 104 ASN A N 1
ATOM 805 C CA . ASN A 1 104 ? 22.062 12.117 -6.484 1 92.19 104 ASN A CA 1
ATOM 806 C C . ASN A 1 104 ? 21.391 13.25 -5.707 1 92.19 104 ASN A C 1
ATOM 808 O O . ASN A 1 104 ? 22.031 14.25 -5.383 1 92.19 104 ASN A O 1
ATOM 812 N N . PHE A 1 105 ? 20.203 13.102 -5.414 1 88.12 105 PHE A N 1
ATOM 813 C CA . PHE A 1 105 ? 19.531 14.062 -4.539 1 88.12 105 PHE A CA 1
ATOM 814 C C . PHE A 1 105 ? 20.188 14.078 -3.16 1 88.12 105 PHE A C 1
ATOM 816 O O . PHE A 1 105 ? 20.422 15.148 -2.592 1 88.12 105 PHE A O 1
ATOM 823 N N . LEU A 1 106 ? 20.422 12.945 -2.711 1 86.06 106 LEU A N 1
ATOM 824 C CA . LEU A 1 106 ? 21.078 12.852 -1.407 1 86.06 106 LEU A CA 1
ATOM 825 C C . LEU A 1 106 ? 22.484 13.43 -1.459 1 86.06 106 LEU A C 1
ATOM 827 O O . LEU A 1 106 ? 22.922 14.102 -0.52 1 86.06 106 LEU A O 1
ATOM 831 N N . SER A 1 107 ? 23.109 13.125 -2.537 1 89.75 107 SER A N 1
ATOM 832 C CA . SER A 1 107 ? 24.453 13.68 -2.736 1 89.75 107 SER A CA 1
ATOM 833 C C . SER A 1 107 ? 24.422 15.203 -2.764 1 89.75 107 SER A C 1
ATOM 835 O O . SER A 1 107 ? 25.281 15.852 -2.182 1 89.75 107 SER A O 1
ATOM 837 N N . TRP A 1 108 ? 23.5 15.695 -3.414 1 87.94 108 TRP A N 1
ATOM 838 C CA . TRP A 1 108 ? 23.328 17.141 -3.471 1 87.94 108 TRP A CA 1
ATOM 839 C C . TRP A 1 108 ? 23.078 17.719 -2.078 1 87.94 108 TRP A C 1
ATOM 841 O O . TRP A 1 108 ? 23.641 18.75 -1.719 1 87.94 108 TRP A O 1
ATOM 851 N N . ARG A 1 109 ? 22.281 17.094 -1.336 1 79.94 109 ARG A N 1
ATOM 852 C CA . ARG A 1 109 ? 22 17.531 0.025 1 79.94 109 ARG A CA 1
ATOM 853 C C . ARG A 1 109 ? 23.25 17.516 0.886 1 79.94 109 ARG A C 1
ATOM 855 O O . ARG A 1 109 ? 23.469 18.406 1.709 1 79.94 109 ARG A O 1
ATOM 862 N N . ILE A 1 110 ? 24 16.516 0.7 1 84.38 110 ILE A N 1
ATOM 863 C CA . ILE A 1 110 ? 25.25 16.391 1.438 1 84.38 110 ILE A CA 1
ATOM 864 C C . ILE A 1 110 ? 26.203 17.531 1.063 1 84.38 110 ILE A C 1
ATOM 866 O O . ILE A 1 110 ? 26.844 18.125 1.933 1 84.38 110 ILE A O 1
ATOM 870 N N . TYR A 1 111 ? 26.234 17.797 -0.188 1 88.56 111 TYR A N 1
ATOM 871 C CA . TYR A 1 111 ? 27.078 18.891 -0.663 1 88.56 111 TYR A CA 1
ATOM 872 C C . TYR A 1 111 ? 26.625 20.219 -0.052 1 88.56 111 TYR A C 1
ATOM 874 O O . TYR A 1 111 ? 27.453 21.016 0.389 1 88.56 111 TYR A O 1
ATOM 882 N N . LYS A 1 112 ? 25.359 20.453 0.103 1 82.19 112 LYS A N 1
ATOM 883 C CA . LYS A 1 112 ? 24.812 21.703 0.635 1 82.19 112 LYS A CA 1
ATOM 884 C C . LYS A 1 112 ? 25.062 21.812 2.137 1 82.19 112 LYS A C 1
ATOM 886 O O . LYS A 1 112 ? 25.266 22.906 2.656 1 82.19 112 LYS A O 1
ATOM 891 N N . LEU A 1 113 ? 25.125 20.766 2.795 1 76.44 113 LEU A N 1
ATOM 892 C CA . LEU A 1 113 ? 25.281 20.766 4.246 1 76.44 113 LEU A CA 1
ATOM 893 C C . LEU A 1 113 ? 26.75 20.828 4.641 1 76.44 113 LEU A C 1
ATOM 895 O O . LEU A 1 113 ? 27.094 21.391 5.684 1 76.44 113 LEU A O 1
ATOM 899 N N . THR A 1 114 ? 27.656 20.234 3.84 1 81.19 114 THR A N 1
ATOM 900 C CA . THR A 1 114 ? 29.047 20.141 4.254 1 81.19 114 THR A CA 1
ATOM 901 C C . THR A 1 114 ? 29.922 21.078 3.439 1 81.19 114 THR A C 1
ATOM 903 O O . THR A 1 114 ? 31.062 21.391 3.838 1 81.19 114 THR A O 1
ATOM 906 N N . SER A 1 115 ? 29.5 21.484 2.307 1 84.69 115 SER A N 1
ATOM 907 C CA . SER A 1 115 ? 30.266 22.312 1.375 1 84.69 115 SER A CA 1
ATOM 908 C C . SER A 1 115 ? 31.5 21.578 0.868 1 84.69 115 SER A C 1
ATOM 910 O O . SER A 1 115 ? 32.469 22.203 0.439 1 84.69 115 SER A O 1
ATOM 912 N N . ILE A 1 116 ? 31.531 20.297 1.12 1 87.06 116 ILE A N 1
ATOM 913 C CA . ILE A 1 116 ? 32.594 19.438 0.595 1 87.06 116 ILE A CA 1
ATOM 914 C C . ILE A 1 116 ? 32.094 18.734 -0.665 1 87.06 116 ILE A C 1
ATOM 916 O O . ILE A 1 116 ? 31.047 18.094 -0.656 1 87.06 116 ILE A O 1
ATOM 920 N N . ILE A 1 117 ? 32.906 18.75 -1.706 1 90.75 117 ILE A N 1
ATOM 921 C CA . ILE A 1 117 ? 32.406 18.297 -3.004 1 90.75 117 ILE A CA 1
ATOM 922 C C . ILE A 1 117 ? 32.875 16.875 -3.26 1 90.75 117 ILE A C 1
ATOM 924 O O . ILE A 1 117 ? 32.25 16.141 -4.02 1 90.75 117 ILE A O 1
ATOM 928 N N . TRP A 1 118 ? 33.938 16.391 -2.705 1 91.88 118 TRP A N 1
ATOM 929 C CA . TRP A 1 118 ? 34.531 15.125 -3.09 1 91.88 118 TRP A CA 1
ATOM 930 C C . TRP A 1 118 ? 33.625 13.961 -2.693 1 91.88 118 TRP A C 1
ATOM 932 O O . TRP A 1 118 ? 33.438 13.008 -3.461 1 91.88 118 TRP A O 1
ATOM 942 N N . LEU A 1 119 ? 33.094 13.992 -1.6 1 91.12 119 LEU A N 1
ATOM 943 C CA . LEU A 1 119 ? 32.281 12.883 -1.124 1 91.12 119 LEU A CA 1
ATOM 944 C C . LEU A 1 119 ? 31.016 12.758 -1.952 1 91.12 119 LEU A C 1
ATOM 946 O O . LEU A 1 119 ? 30.734 11.695 -2.512 1 91.12 119 LEU A O 1
ATOM 950 N N . PRO A 1 120 ? 30.203 13.836 -2.113 1 93.44 120 PRO A N 1
ATOM 951 C CA . PRO A 1 120 ? 29.031 13.734 -2.988 1 93.44 120 PRO A CA 1
ATOM 952 C C . PRO A 1 120 ? 29.406 13.352 -4.422 1 93.44 120 PRO A C 1
ATOM 954 O O . PRO A 1 120 ? 28.656 12.641 -5.086 1 93.44 120 PRO A O 1
ATOM 957 N N . ALA A 1 121 ? 30.547 13.773 -4.824 1 95.56 121 ALA A N 1
ATOM 958 C CA . ALA A 1 121 ? 30.969 13.453 -6.184 1 95.56 121 ALA A CA 1
ATOM 959 C C . ALA A 1 121 ? 31.219 11.953 -6.336 1 95.56 121 ALA A C 1
ATOM 961 O O . ALA A 1 121 ? 30.844 11.352 -7.344 1 95.56 121 ALA A O 1
ATOM 962 N N . ILE A 1 122 ? 31.859 11.383 -5.438 1 96.12 122 ILE A N 1
ATOM 963 C CA . ILE A 1 122 ? 32.156 9.953 -5.469 1 96.12 122 ILE A CA 1
ATOM 964 C C . ILE A 1 122 ? 30.828 9.172 -5.457 1 96.12 122 ILE A C 1
ATOM 966 O O . ILE A 1 122 ? 30.656 8.234 -6.242 1 96.12 122 ILE A O 1
ATOM 970 N N . ILE A 1 123 ? 29.906 9.539 -4.609 1 95.56 123 ILE A N 1
ATOM 971 C CA . ILE A 1 123 ? 28.609 8.883 -4.512 1 95.56 123 ILE A CA 1
ATOM 972 C C . ILE A 1 123 ? 27.875 9.008 -5.844 1 95.56 123 ILE A C 1
ATOM 974 O O . ILE A 1 123 ? 27.297 8.031 -6.328 1 95.56 123 ILE A O 1
ATOM 978 N N . SER A 1 124 ? 27.938 10.156 -6.43 1 96.94 124 SER A N 1
ATOM 979 C CA . SER A 1 124 ? 27.25 10.406 -7.691 1 96.94 124 SER A CA 1
ATOM 980 C C . SER A 1 124 ? 27.828 9.562 -8.812 1 96.94 124 SER A C 1
ATOM 982 O O . SER A 1 124 ? 27.094 8.992 -9.625 1 96.94 124 SER A O 1
ATOM 984 N N . VAL A 1 125 ? 29.125 9.43 -8.828 1 97.5 125 VAL A N 1
ATOM 985 C CA . VAL A 1 125 ? 29.781 8.656 -9.883 1 97.5 125 VAL A CA 1
ATOM 986 C C . VAL A 1 125 ? 29.422 7.176 -9.727 1 97.5 125 VAL A C 1
ATOM 988 O O . VAL A 1 125 ? 29.078 6.508 -10.703 1 97.5 125 VAL A O 1
ATOM 991 N N . ILE A 1 126 ? 29.516 6.656 -8.578 1 97.69 126 ILE A N 1
ATOM 992 C CA . ILE A 1 126 ? 29.188 5.262 -8.32 1 97.69 126 ILE A CA 1
ATOM 993 C C . ILE A 1 126 ? 27.734 5 -8.719 1 97.69 126 ILE A C 1
ATOM 995 O O . ILE A 1 126 ? 27.422 3.975 -9.336 1 97.69 126 ILE A O 1
ATOM 999 N N . SER A 1 127 ? 26.859 5.938 -8.336 1 97.31 127 SER A N 1
ATOM 1000 C CA . SER A 1 127 ? 25.438 5.809 -8.672 1 97.31 127 SER A CA 1
ATOM 1001 C C . SER A 1 127 ? 25.234 5.789 -10.18 1 97.31 127 SER A C 1
ATOM 1003 O O . SER A 1 127 ? 24.438 4.988 -10.695 1 97.31 127 SER A O 1
ATOM 1005 N N . LEU A 1 128 ? 25.969 6.598 -10.93 1 97.62 128 LEU A N 1
ATOM 1006 C CA . LEU A 1 128 ? 25.828 6.684 -12.375 1 97.62 128 LEU A CA 1
ATOM 1007 C C . LEU A 1 128 ? 26.375 5.434 -13.055 1 97.62 128 LEU A C 1
ATOM 1009 O O . LEU A 1 128 ? 25.828 4.969 -14.055 1 97.62 128 LEU A O 1
ATOM 1013 N N . VAL A 1 129 ? 27.422 4.93 -12.516 1 97.19 129 VAL A N 1
ATOM 1014 C CA . VAL A 1 129 ? 27.969 3.676 -13.023 1 97.19 129 VAL A CA 1
ATOM 1015 C C . VAL A 1 129 ? 26.953 2.553 -12.828 1 97.19 129 VAL A C 1
ATOM 1017 O O . VAL A 1 129 ? 26.703 1.768 -13.742 1 97.19 129 VAL A O 1
ATOM 1020 N N . GLY A 1 130 ? 26.406 2.498 -11.68 1 97.12 130 GLY A N 1
ATOM 1021 C CA . GLY A 1 130 ? 25.359 1.516 -11.422 1 97.12 130 GLY A CA 1
ATOM 1022 C C . GLY A 1 130 ? 24.172 1.642 -12.375 1 97.12 130 GLY A C 1
ATOM 1023 O O . GLY A 1 130 ? 23.688 0.641 -12.898 1 97.12 130 GLY A O 1
ATOM 1024 N N . CYS A 1 131 ? 23.781 2.824 -12.594 1 97.5 131 CYS A N 1
ATOM 1025 C CA . CYS A 1 131 ? 22.688 3.08 -13.523 1 97.5 131 CYS A CA 1
ATOM 1026 C C . CYS A 1 131 ? 23.047 2.617 -14.938 1 97.5 131 CYS A C 1
ATOM 1028 O O . CYS A 1 131 ? 22.219 2.01 -15.625 1 97.5 131 CYS A O 1
ATOM 1030 N N . GLY A 1 132 ? 24.25 2.875 -15.305 1 97.25 132 GLY A N 1
ATOM 1031 C CA . GLY A 1 132 ? 24.703 2.42 -16.609 1 97.25 132 GLY A CA 1
ATOM 1032 C C . GLY A 1 132 ? 24.625 0.914 -16.781 1 97.25 132 GLY A C 1
ATOM 1033 O O . GLY A 1 132 ? 24.141 0.421 -17.797 1 97.25 132 GLY A O 1
ATOM 1034 N N . PHE A 1 133 ? 25 0.232 -15.797 1 96.25 133 PHE A N 1
ATOM 1035 C CA . PHE A 1 133 ? 25 -1.224 -15.875 1 96.25 133 PHE A CA 1
ATOM 1036 C C . PHE A 1 133 ? 23.594 -1.781 -15.781 1 96.25 133 PHE A C 1
ATOM 1038 O O . PHE A 1 133 ? 23.312 -2.859 -16.312 1 96.25 133 PHE A O 1
ATOM 1045 N N . SER A 1 134 ? 22.719 -1.083 -15.094 1 95.62 134 SER A N 1
ATOM 1046 C CA . SER A 1 134 ? 21.312 -1.499 -15.109 1 95.62 134 SER A CA 1
ATOM 1047 C C . SER A 1 134 ? 20.734 -1.417 -16.516 1 95.62 134 SER A C 1
ATOM 1049 O O . SER A 1 134 ? 19.953 -2.275 -16.922 1 95.62 134 SER A O 1
ATOM 1051 N N . PHE A 1 135 ? 21.188 -0.431 -17.297 1 95.19 135 PHE A N 1
ATOM 1052 C CA . PHE A 1 135 ? 20.734 -0.285 -18.672 1 95.19 135 PHE A CA 1
ATOM 1053 C C . PHE A 1 135 ? 21.297 -1.413 -19.531 1 95.19 135 PHE A C 1
ATOM 1055 O O . PHE A 1 135 ? 20.578 -1.957 -20.375 1 95.19 135 PHE A O 1
ATOM 1062 N N . PHE A 1 136 ? 22.469 -1.752 -19.266 1 92.38 136 PHE A N 1
ATOM 1063 C CA . PHE A 1 136 ? 23.078 -2.844 -20.016 1 92.38 136 PHE A CA 1
ATOM 1064 C C . PHE A 1 136 ? 22.344 -4.152 -19.766 1 92.38 136 PHE A C 1
ATOM 1066 O O . PHE A 1 136 ? 22.062 -4.918 -20.688 1 92.38 136 PHE A O 1
ATOM 1073 N N . TYR A 1 137 ? 22.062 -4.328 -18.531 1 89.94 137 TYR A N 1
ATOM 1074 C CA . TYR A 1 137 ? 21.328 -5.543 -18.172 1 89.94 137 TYR A CA 1
ATOM 1075 C C . TYR A 1 137 ? 19.953 -5.562 -18.828 1 89.94 137 TYR A C 1
ATOM 1077 O O . TYR A 1 137 ? 19.547 -6.574 -19.391 1 89.94 137 TYR A O 1
ATOM 1085 N N . GLY A 1 138 ? 19.234 -4.438 -18.766 1 89.62 138 GLY A N 1
ATOM 1086 C CA . GLY A 1 138 ? 17.938 -4.359 -19.406 1 89.62 138 GLY A CA 1
ATOM 1087 C C . GLY A 1 138 ? 17.984 -4.613 -20.906 1 89.62 138 GLY A C 1
ATOM 1088 O O . GLY A 1 138 ? 17.141 -5.32 -21.453 1 89.62 138 GLY A O 1
ATOM 1089 N N . ALA A 1 139 ? 18.953 -4.105 -21.531 1 88.88 139 ALA A N 1
ATOM 1090 C CA . ALA A 1 139 ? 19.125 -4.289 -22.969 1 88.88 139 ALA A CA 1
ATOM 1091 C C . ALA A 1 139 ? 19.406 -5.754 -23.312 1 88.88 139 ALA A C 1
ATOM 1093 O O . ALA A 1 139 ? 18.922 -6.266 -24.328 1 88.88 139 ALA A O 1
ATOM 1094 N N . ARG A 1 140 ? 20.141 -6.375 -22.484 1 86.75 140 ARG A N 1
ATOM 1095 C CA . ARG A 1 140 ? 20.469 -7.777 -22.719 1 86.75 140 ARG A CA 1
ATOM 1096 C C . ARG A 1 140 ? 19.234 -8.664 -22.547 1 86.75 140 ARG A C 1
ATOM 1098 O O . ARG A 1 140 ? 19.094 -9.672 -23.25 1 86.75 140 ARG A O 1
ATOM 1105 N N . ILE A 1 141 ? 18.391 -8.32 -21.594 1 84.19 141 ILE A N 1
ATOM 1106 C CA . ILE A 1 141 ? 17.141 -9.062 -21.438 1 84.19 141 ILE A CA 1
ATOM 1107 C C . ILE A 1 141 ? 16.328 -8.977 -22.719 1 84.19 141 ILE A C 1
ATOM 1109 O O . ILE A 1 141 ? 15.758 -9.969 -23.172 1 84.19 141 ILE A O 1
ATOM 1113 N N . LEU A 1 142 ? 16.234 -7.84 -23.312 1 82.75 142 LEU A N 1
ATOM 1114 C CA . LEU A 1 142 ? 15.445 -7.633 -24.516 1 82.75 142 LEU A CA 1
ATOM 1115 C C . LEU A 1 142 ? 16.047 -8.398 -25.703 1 82.75 142 LEU A C 1
ATOM 1117 O O . LEU A 1 142 ? 15.312 -8.914 -26.547 1 82.75 142 LEU A O 1
ATOM 1121 N N . GLN A 1 143 ? 17.266 -8.578 -25.719 1 78.62 143 GLN A N 1
ATOM 1122 C CA . GLN A 1 143 ? 17.953 -9.219 -26.844 1 78.62 143 GLN A CA 1
ATOM 1123 C C . GLN A 1 143 ? 17.891 -10.734 -26.734 1 78.62 143 GLN A C 1
ATOM 1125 O O . GLN A 1 143 ? 17.672 -11.43 -27.734 1 78.62 143 GLN A O 1
ATOM 1130 N N . LEU A 1 144 ? 18.156 -11.25 -25.578 1 66.31 144 LEU A N 1
ATOM 1131 C CA . LEU A 1 144 ? 18.391 -12.688 -25.469 1 66.31 144 LEU A CA 1
ATOM 1132 C C . LEU A 1 144 ? 17.109 -13.398 -25.016 1 66.31 144 LEU A C 1
ATOM 1134 O O . LEU A 1 144 ? 16.984 -14.617 -25.188 1 66.31 144 LEU A O 1
ATOM 1138 N N . GLY A 1 145 ? 16.078 -12.695 -24.875 1 63.19 145 GLY A N 1
ATOM 1139 C CA . GLY A 1 145 ? 14.977 -13.438 -24.281 1 63.19 145 GLY A CA 1
ATOM 1140 C C . GLY A 1 145 ? 15.43 -14.398 -23.203 1 63.19 145 GLY A C 1
ATOM 1141 O O . GLY A 1 145 ? 15.242 -15.617 -23.328 1 63.19 145 GLY A O 1
ATOM 1142 N N . LEU A 1 146 ? 15.977 -13.984 -22.188 1 59.78 146 LEU A N 1
ATOM 1143 C CA . LEU A 1 146 ? 16.797 -14.75 -21.25 1 59.78 146 LEU A CA 1
ATOM 1144 C C . LEU A 1 146 ? 15.992 -15.898 -20.656 1 59.78 146 LEU A C 1
ATOM 1146 O O . LEU A 1 146 ? 14.938 -15.688 -20.047 1 59.78 146 LEU A O 1
ATOM 1150 N N . HIS A 1 147 ? 16.391 -17.062 -21.188 1 61.03 147 HIS A N 1
ATOM 1151 C CA . HIS A 1 147 ? 15.969 -18.312 -20.547 1 61.03 147 HIS A CA 1
ATOM 1152 C C . HIS A 1 147 ? 16.766 -18.562 -19.266 1 61.03 147 HIS A C 1
ATOM 1154 O O . HIS A 1 147 ? 17.781 -17.906 -19.031 1 61.03 147 HIS A O 1
ATOM 1160 N N . PHE A 1 148 ? 16.312 -19.312 -18.344 1 58.53 148 PHE A N 1
ATOM 1161 C CA . PHE A 1 148 ? 16.844 -19.594 -17.016 1 58.53 148 PHE A CA 1
ATOM 1162 C C . PHE A 1 148 ? 18.359 -19.719 -17.062 1 58.53 148 PHE A C 1
ATOM 1164 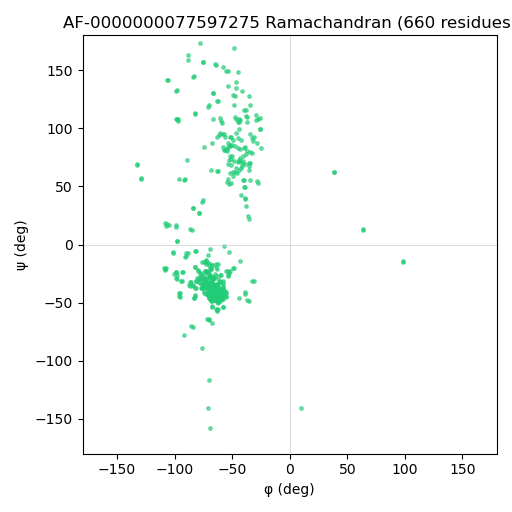O O . PHE A 1 148 ? 19.062 -19.141 -16.234 1 58.53 148 PHE A O 1
ATOM 1171 N N . GLU A 1 149 ? 18.906 -20.297 -17.969 1 58.16 149 GLU A N 1
ATOM 1172 C CA . GLU A 1 149 ? 20.344 -20.562 -18.031 1 58.16 149 GLU A CA 1
ATOM 1173 C C . GLU A 1 149 ? 21.109 -19.328 -18.5 1 58.16 149 GLU A C 1
ATOM 1175 O O . GLU A 1 149 ? 22.25 -19.109 -18.094 1 58.16 149 GLU A O 1
ATOM 1180 N N . SER A 1 150 ? 20.469 -18.531 -19.281 1 60.59 150 SER A N 1
ATOM 1181 C CA . SER A 1 150 ? 21.172 -17.391 -19.875 1 60.59 150 SER A CA 1
ATOM 1182 C C . SER A 1 150 ? 21.234 -16.234 -18.891 1 60.59 150 SER A C 1
ATOM 1184 O O . SER A 1 150 ? 22.016 -15.281 -19.078 1 60.59 150 SER A O 1
ATOM 1186 N N . THR A 1 151 ? 20.625 -16.406 -17.859 1 60.81 151 THR A N 1
ATOM 1187 C CA . THR A 1 151 ? 20.625 -15.352 -16.859 1 60.81 151 THR A CA 1
ATOM 1188 C C . THR A 1 151 ? 22 -15.242 -16.188 1 60.81 151 THR A C 1
ATOM 1190 O O . THR A 1 151 ? 22.453 -14.141 -15.859 1 60.81 151 THR A O 1
ATOM 1193 N N . PHE A 1 152 ? 22.719 -16.266 -16.234 1 64.56 152 PHE A N 1
ATOM 1194 C CA . PHE A 1 152 ? 23.984 -16.266 -15.508 1 64.56 152 PHE A CA 1
ATOM 1195 C C . PHE A 1 152 ? 25.109 -15.766 -16.406 1 64.56 152 PHE A C 1
ATOM 1197 O O . PHE A 1 152 ? 26.172 -15.359 -15.914 1 64.56 152 PHE A O 1
ATOM 1204 N N . VAL A 1 153 ? 24.75 -15.672 -17.672 1 65.56 153 VAL A N 1
ATOM 1205 C CA . VAL A 1 153 ? 25.703 -15.055 -18.578 1 65.56 153 VAL A CA 1
ATOM 1206 C C . VAL A 1 153 ? 25.734 -13.547 -18.359 1 65.56 153 VAL A C 1
ATOM 1208 O O . VAL A 1 153 ? 26.766 -12.906 -18.5 1 65.56 153 VAL A O 1
ATOM 1211 N N . VAL A 1 154 ? 24.672 -13.102 -17.922 1 76.44 154 VAL A N 1
ATOM 1212 C CA . VAL A 1 154 ? 24.531 -11.656 -17.766 1 76.44 154 VAL A CA 1
ATOM 1213 C C . VAL A 1 154 ? 24.578 -11.289 -16.281 1 76.44 154 VAL A C 1
ATOM 1215 O O . VAL A 1 154 ? 24.359 -10.125 -15.914 1 76.44 154 VAL A O 1
ATOM 1218 N N . ALA A 1 155 ? 25.062 -12.234 -15.492 1 84.38 155 ALA A N 1
ATOM 1219 C CA . ALA A 1 155 ? 25.078 -12.07 -14.047 1 84.38 155 ALA A CA 1
ATOM 1220 C C . ALA A 1 155 ? 26.078 -11.008 -13.617 1 84.38 155 ALA A C 1
ATOM 1222 O O . ALA A 1 155 ? 25.875 -10.305 -12.633 1 84.38 155 ALA A O 1
ATOM 1223 N N . THR A 1 156 ? 27.078 -10.859 -14.438 1 86.44 156 THR A N 1
ATOM 1224 C CA . THR A 1 156 ? 28.125 -9.898 -14.102 1 86.44 156 THR A CA 1
ATOM 1225 C C . THR A 1 156 ? 27.594 -8.469 -14.133 1 86.44 156 THR A C 1
ATOM 1227 O O . THR A 1 156 ? 27.938 -7.652 -13.281 1 86.44 156 THR A O 1
ATOM 1230 N N . TYR A 1 157 ? 26.75 -8.133 -15.07 1 88.75 157 TYR A N 1
ATOM 1231 C CA . TYR A 1 157 ? 26.156 -6.801 -15.18 1 88.75 157 TYR A CA 1
ATOM 1232 C C . TYR A 1 157 ? 25.281 -6.496 -13.977 1 88.75 157 TYR A C 1
ATOM 1234 O O . TYR A 1 157 ? 25.297 -5.383 -13.453 1 88.75 157 TYR A O 1
ATOM 1242 N N . VAL A 1 158 ? 24.609 -7.516 -13.562 1 90.06 158 VAL A N 1
ATOM 1243 C CA . VAL A 1 158 ? 23.719 -7.352 -12.414 1 90.06 158 VAL A CA 1
ATOM 1244 C C . VAL A 1 158 ? 24.547 -7.195 -11.141 1 90.06 158 VAL A C 1
ATOM 1246 O O . VAL A 1 158 ? 24.234 -6.367 -10.281 1 90.06 158 VAL A O 1
ATOM 1249 N N . ASP A 1 159 ? 25.641 -7.914 -11.086 1 93.56 159 ASP A N 1
ATOM 1250 C CA . ASP A 1 159 ? 26.516 -7.832 -9.93 1 93.56 159 ASP A CA 1
ATOM 1251 C C . ASP A 1 159 ? 27.047 -6.41 -9.734 1 93.56 159 ASP A C 1
ATOM 1253 O O . ASP A 1 159 ? 27 -5.871 -8.633 1 93.56 159 ASP A O 1
ATOM 1257 N N . ILE A 1 160 ? 27.453 -5.867 -10.758 1 94.44 160 ILE A N 1
ATOM 1258 C CA . ILE A 1 160 ? 28.047 -4.531 -10.688 1 94.44 160 ILE A CA 1
ATOM 1259 C C . ILE A 1 160 ? 26.953 -3.506 -10.367 1 94.44 160 ILE A C 1
ATOM 1261 O O . ILE A 1 160 ? 27.141 -2.629 -9.523 1 94.44 160 ILE A O 1
ATOM 1265 N N . TRP A 1 161 ? 25.844 -3.604 -10.992 1 95.69 161 TRP A N 1
ATOM 1266 C CA . TRP A 1 161 ? 24.719 -2.689 -10.797 1 95.69 161 TRP A CA 1
ATOM 1267 C C . TRP A 1 161 ? 24.266 -2.686 -9.336 1 95.69 161 TRP A C 1
ATOM 1269 O O . TRP A 1 161 ? 24.266 -1.64 -8.688 1 95.69 161 TRP A O 1
ATOM 1279 N N . ILE A 1 162 ? 23.984 -3.854 -8.812 1 94.81 162 ILE A N 1
ATOM 1280 C CA . ILE A 1 162 ? 23.406 -3.955 -7.48 1 94.81 162 ILE A CA 1
ATOM 1281 C C . ILE A 1 162 ? 24.453 -3.611 -6.434 1 94.81 162 ILE A C 1
ATOM 1283 O O . ILE A 1 162 ? 24.141 -3.004 -5.406 1 94.81 162 ILE A O 1
ATOM 1287 N N . THR A 1 163 ? 25.688 -3.945 -6.719 1 96.19 163 THR A N 1
ATOM 1288 C CA . THR A 1 163 ? 26.766 -3.598 -5.797 1 96.19 163 THR A CA 1
ATOM 1289 C C . THR A 1 163 ? 26.969 -2.086 -5.742 1 96.19 163 THR A C 1
ATOM 1291 O O . THR A 1 163 ? 27.078 -1.506 -4.66 1 96.19 163 THR A O 1
ATOM 1294 N N . CYS A 1 164 ? 27 -1.455 -6.867 1 97.12 164 CYS A N 1
ATOM 1295 C CA . CYS A 1 164 ? 27.141 -0.005 -6.922 1 97.12 164 CYS A CA 1
ATOM 1296 C C . CYS A 1 164 ? 25.984 0.686 -6.203 1 97.12 164 CYS A C 1
ATOM 1298 O O . CYS A 1 164 ? 26.203 1.653 -5.469 1 97.12 164 CYS A O 1
ATOM 1300 N N . SER A 1 165 ? 24.844 0.211 -6.422 1 94.88 165 SER A N 1
ATOM 1301 C CA . SER A 1 165 ? 23.672 0.799 -5.773 1 94.88 165 SER A CA 1
ATOM 1302 C C . SER A 1 165 ? 23.75 0.653 -4.254 1 94.88 165 SER A C 1
ATOM 1304 O O . SER A 1 165 ? 23.516 1.614 -3.521 1 94.88 165 SER A O 1
ATOM 1306 N N . ALA A 1 166 ? 24.141 -0.498 -3.816 1 95.94 166 ALA A N 1
ATOM 1307 C CA . ALA A 1 166 ? 24.25 -0.74 -2.381 1 95.94 166 ALA A CA 1
ATOM 1308 C C . ALA A 1 166 ? 25.344 0.119 -1.76 1 95.94 166 ALA A C 1
ATOM 1310 O O . ALA A 1 166 ? 25.141 0.721 -0.701 1 95.94 166 ALA A O 1
ATOM 1311 N N . VAL A 1 167 ? 26.406 0.191 -2.404 1 96.19 167 VAL A N 1
ATOM 1312 C CA . VAL A 1 167 ? 27.531 0.961 -1.896 1 96.19 167 VAL A CA 1
ATOM 1313 C C . VAL A 1 167 ? 27.156 2.443 -1.842 1 96.19 167 VAL A C 1
ATOM 1315 O O . VAL A 1 167 ? 27.453 3.123 -0.853 1 96.19 167 VAL A O 1
ATOM 1318 N N . SER A 1 168 ? 26.562 2.926 -2.883 1 95.38 168 SER A N 1
ATOM 1319 C CA . SER A 1 168 ? 26.156 4.324 -2.922 1 95.38 168 SER A CA 1
ATOM 1320 C C . SER A 1 168 ? 25.172 4.645 -1.791 1 95.38 168 SER A C 1
ATOM 1322 O O . SER A 1 168 ? 25.297 5.68 -1.131 1 95.38 168 SER A O 1
ATOM 1324 N N . ASP A 1 169 ? 24.25 3.777 -1.554 1 93.38 169 ASP A N 1
ATOM 1325 C CA . ASP A 1 169 ? 23.281 3.982 -0.482 1 93.38 169 ASP A CA 1
ATOM 1326 C C . ASP A 1 169 ? 23.969 3.988 0.884 1 93.38 169 ASP A C 1
ATOM 1328 O O . ASP A 1 169 ? 23.672 4.844 1.722 1 93.38 169 ASP A O 1
ATOM 1332 N N . VAL A 1 170 ? 24.828 3.07 1.044 1 93.06 170 VAL A N 1
ATOM 1333 C CA . VAL A 1 170 ? 25.516 2.959 2.324 1 93.06 170 VAL A CA 1
ATOM 1334 C C . VAL A 1 170 ? 26.406 4.184 2.543 1 93.06 170 VAL A C 1
ATOM 1336 O O . VAL A 1 170 ? 26.406 4.773 3.625 1 93.06 170 VAL A O 1
ATOM 1339 N N . LEU A 1 171 ? 27.078 4.598 1.571 1 93.19 171 LEU A N 1
ATOM 1340 C CA . LEU A 1 171 ? 27.953 5.762 1.672 1 93.19 171 LEU A CA 1
ATOM 1341 C C . LEU A 1 171 ? 27.141 7.027 1.938 1 93.19 171 LEU A C 1
ATOM 1343 O O . LEU A 1 171 ? 27.5 7.828 2.805 1 93.19 171 LEU A O 1
ATOM 1347 N N . ALA A 1 172 ? 26.094 7.18 1.236 1 89.81 172 ALA A N 1
ATOM 1348 C CA . ALA A 1 172 ? 25.266 8.367 1.387 1 89.81 172 ALA A CA 1
ATOM 1349 C C . ALA A 1 172 ? 24.625 8.422 2.773 1 89.81 172 ALA A C 1
ATOM 1351 O O . ALA A 1 172 ? 24.625 9.469 3.422 1 89.81 172 ALA A O 1
ATOM 1352 N N . THR A 1 173 ? 24.125 7.328 3.211 1 85.75 173 THR A N 1
ATOM 1353 C CA . THR A 1 173 ? 23.469 7.27 4.512 1 85.75 173 THR A CA 1
ATOM 1354 C C . THR A 1 173 ? 24.484 7.492 5.633 1 85.75 173 THR A C 1
ATOM 1356 O O . THR A 1 173 ? 24.219 8.234 6.582 1 85.75 173 THR A O 1
ATOM 1359 N N . THR A 1 174 ? 25.609 6.875 5.516 1 86.94 174 THR A N 1
ATOM 1360 C CA . THR A 1 174 ? 26.641 7.039 6.527 1 86.94 174 THR A CA 1
ATOM 1361 C C . THR A 1 174 ? 27.141 8.484 6.562 1 86.94 174 THR A C 1
ATOM 1363 O O . THR A 1 174 ? 27.375 9.039 7.641 1 86.94 174 THR A O 1
ATOM 1366 N N . ALA A 1 175 ? 27.266 9.07 5.449 1 87.12 175 ALA A N 1
ATOM 1367 C CA . ALA A 1 175 ? 27.672 10.469 5.379 1 87.12 175 ALA A CA 1
ATOM 1368 C C . ALA A 1 175 ? 26.656 11.375 6.062 1 87.12 175 ALA A C 1
ATOM 1370 O O . ALA A 1 175 ? 27.016 12.266 6.836 1 87.12 175 ALA A O 1
ATOM 1371 N N . MET A 1 176 ? 25.422 11.133 5.797 1 82.88 176 MET A N 1
ATOM 1372 C CA . MET A 1 176 ? 24.375 11.961 6.383 1 82.88 176 MET A CA 1
ATOM 1373 C C . MET A 1 176 ? 24.328 11.781 7.895 1 82.88 176 MET A C 1
ATOM 1375 O O . MET A 1 176 ? 24.109 12.75 8.633 1 82.88 176 MET A O 1
ATOM 1379 N N . VAL A 1 177 ? 24.5 10.586 8.336 1 77.69 177 VAL A N 1
ATOM 1380 C CA . VAL A 1 177 ? 24.5 10.305 9.766 1 77.69 177 VAL A CA 1
ATOM 1381 C C . VAL A 1 177 ? 25.672 11.023 10.438 1 77.69 177 VAL A C 1
ATOM 1383 O O . VAL A 1 177 ? 25.516 11.609 11.508 1 77.69 177 VAL A O 1
ATOM 1386 N N . THR A 1 178 ? 26.781 11 9.828 1 80.62 178 THR A N 1
ATOM 1387 C CA . THR A 1 178 ? 27.969 11.633 10.375 1 80.62 178 THR A CA 1
ATOM 1388 C C . THR A 1 178 ? 27.797 13.148 10.43 1 80.62 178 THR A C 1
ATOM 1390 O O . THR A 1 178 ? 28.219 13.797 11.398 1 80.62 178 THR A O 1
ATOM 1393 N N . ILE A 1 179 ? 27.219 13.703 9.445 1 77.06 179 ILE A N 1
ATOM 1394 C CA . ILE A 1 179 ? 26.984 15.141 9.414 1 77.06 179 ILE A CA 1
ATOM 1395 C C . ILE A 1 179 ? 26.031 15.523 10.555 1 77.06 179 ILE A C 1
ATOM 1397 O O . ILE A 1 179 ? 26.25 16.531 11.234 1 77.06 179 ILE A O 1
ATOM 1401 N N . LEU A 1 180 ? 25 14.789 10.781 1 73.81 180 LEU A N 1
ATOM 1402 C CA . LEU A 1 180 ? 24.047 15.047 11.836 1 73.81 180 LEU A CA 1
ATOM 1403 C C . LEU A 1 180 ? 24.703 14.938 13.211 1 73.81 180 LEU A C 1
ATOM 1405 O O . LEU A 1 180 ? 24.438 15.758 14.094 1 73.81 180 LEU A O 1
ATOM 1409 N N . LEU A 1 181 ? 25.5 14.008 13.375 1 74.31 181 LEU A N 1
ATOM 1410 C CA . LEU A 1 181 ? 26.172 13.789 14.656 1 74.31 181 LEU A CA 1
ATOM 1411 C C . LEU A 1 181 ? 27.156 14.914 14.953 1 74.31 181 LEU A C 1
ATOM 1413 O O . LEU A 1 181 ? 27.297 15.344 16.094 1 74.31 181 LEU A O 1
ATOM 1417 N N . ARG A 1 182 ? 27.672 15.461 14.031 1 72.62 182 ARG A N 1
ATOM 1418 C CA . ARG A 1 182 ? 28.625 16.547 14.195 1 72.62 182 ARG A CA 1
ATOM 1419 C C . ARG A 1 182 ? 27.906 17.875 14.43 1 72.62 182 ARG A C 1
ATOM 1421 O O . ARG A 1 182 ? 28.406 18.734 15.172 1 72.62 182 ARG A O 1
ATOM 1428 N N . SER A 1 183 ? 26.766 18.078 13.75 1 66.81 183 SER A N 1
ATOM 1429 C CA . SER A 1 183 ? 26 19.297 13.922 1 66.81 183 SER A CA 1
ATOM 1430 C C . SER A 1 183 ? 25.344 19.359 15.289 1 66.81 183 SER A C 1
ATOM 1432 O O . SER A 1 183 ? 25.172 20.438 15.867 1 66.81 183 SER A O 1
ATOM 1434 N N . SER A 1 184 ? 24.734 18.266 15.68 1 61.44 184 SER A N 1
ATOM 1435 C CA . SER A 1 184 ? 24.125 18.219 17 1 61.44 184 SER A CA 1
ATOM 1436 C C . SER A 1 184 ? 25.109 18.609 18.094 1 61.44 184 SER A C 1
ATOM 1438 O O . SER A 1 184 ? 24.719 19.141 19.125 1 61.44 184 SER A O 1
ATOM 1440 N N . SER A 1 185 ? 26.219 18.5 17.938 1 56.91 185 SER A N 1
ATOM 1441 C CA . SER A 1 185 ? 27.234 18.844 18.938 1 56.91 185 SER A CA 1
ATOM 1442 C C . SER A 1 185 ? 27.531 20.344 18.906 1 56.91 185 SER A C 1
ATOM 1444 O O . SER A 1 185 ? 28 20.906 19.906 1 56.91 185 SER A O 1
ATOM 1446 N N . SER A 1 186 ? 27.172 21 17.781 1 52.94 186 SER A N 1
ATOM 1447 C CA . SER A 1 186 ? 27.547 22.406 17.75 1 52.94 186 SER A CA 1
ATOM 1448 C C . SER A 1 186 ? 26.375 23.297 18.172 1 52.94 186 SER A C 1
ATOM 1450 O O . SER A 1 186 ? 25.234 23.047 17.766 1 52.94 186 SER A O 1
ATOM 1452 N N . THR A 1 187 ? 26.203 23.984 19.359 1 48 187 THR A N 1
ATOM 1453 C CA . THR A 1 187 ? 25.359 24.891 20.125 1 48 187 THR A CA 1
ATOM 1454 C C . THR A 1 187 ? 24.703 25.906 19.203 1 48 187 THR A C 1
ATOM 1456 O O . THR A 1 187 ? 23.703 26.547 19.578 1 48 187 THR A O 1
ATOM 1459 N N . ILE A 1 188 ? 25.328 26.578 18.328 1 41.72 188 ILE A N 1
ATOM 1460 C CA . ILE A 1 188 ? 24.969 27.875 17.766 1 41.72 188 ILE A CA 1
ATOM 1461 C C . ILE A 1 188 ? 23.656 27.766 16.984 1 41.72 188 ILE A C 1
ATOM 1463 O O . ILE A 1 188 ? 22.875 28.703 16.906 1 41.72 188 ILE A O 1
ATOM 1467 N N . PHE A 1 189 ? 23.422 26.953 16.031 1 47.28 189 PHE A N 1
ATOM 1468 C CA . PHE A 1 189 ? 22.453 27.062 14.953 1 47.28 189 PHE A CA 1
ATOM 1469 C C . PHE A 1 189 ? 21.141 26.391 15.336 1 47.28 189 PHE A C 1
ATOM 1471 O O . PHE A 1 189 ? 20.812 25.312 14.812 1 47.28 189 PHE A O 1
ATOM 1478 N N . LYS A 1 190 ? 20.578 26.797 16.438 1 51.75 190 LYS A N 1
ATOM 1479 C CA . LYS A 1 190 ? 19.672 26.047 17.312 1 51.75 190 LYS A CA 1
ATOM 1480 C C . LYS A 1 190 ? 18.312 25.828 16.641 1 51.75 190 LYS A C 1
ATOM 1482 O O . LYS A 1 190 ? 17.797 24.719 16.656 1 51.75 190 LYS A O 1
ATOM 1487 N N . THR A 1 191 ? 17.578 27.047 16.375 1 49.09 191 THR A N 1
ATOM 1488 C CA . THR A 1 191 ? 16.172 26.828 16.016 1 49.09 191 THR A CA 1
ATOM 1489 C C . THR A 1 191 ? 16.047 26.234 14.617 1 49.09 191 THR A C 1
ATOM 1491 O O . THR A 1 191 ? 15.344 25.234 14.422 1 49.09 191 THR A O 1
ATOM 1494 N N . ARG A 1 192 ? 16.531 27.094 13.508 1 51.38 192 ARG A N 1
ATOM 1495 C CA . ARG A 1 192 ? 16.547 26.562 12.148 1 51.38 192 ARG A CA 1
ATOM 1496 C C . ARG A 1 192 ? 17.297 25.25 12.086 1 51.38 192 ARG A C 1
ATOM 1498 O O . ARG A 1 192 ? 16.891 24.328 11.367 1 51.38 192 ARG A O 1
ATOM 1505 N N . ASN A 1 193 ? 18.078 25.234 13.078 1 58.56 193 ASN A N 1
ATOM 1506 C CA . ASN A 1 193 ? 18.922 24.031 13.125 1 58.56 193 ASN A CA 1
ATOM 1507 C C . ASN A 1 193 ? 18.172 22.828 13.68 1 58.56 193 ASN A C 1
ATOM 1509 O O . ASN A 1 193 ? 18.391 21.703 13.25 1 58.56 193 ASN A O 1
ATOM 1513 N N . ALA A 1 194 ? 17.094 23.344 14.43 1 62.66 194 ALA A N 1
ATOM 1514 C CA . ALA A 1 194 ? 16.344 22.219 14.992 1 62.66 194 ALA A CA 1
ATOM 1515 C C . ALA A 1 194 ? 15.469 21.562 13.922 1 62.66 194 ALA A C 1
ATOM 1517 O O . ALA A 1 194 ? 15.367 20.328 13.867 1 62.66 194 ALA A O 1
ATOM 1518 N N . ILE A 1 195 ? 14.945 22.438 13.102 1 61.41 195 ILE A N 1
ATOM 1519 C CA . ILE A 1 195 ? 14.086 21.938 12.031 1 61.41 195 ILE A CA 1
ATOM 1520 C C . ILE A 1 195 ? 14.914 21.109 11.047 1 61.41 195 ILE A C 1
ATOM 1522 O O . ILE A 1 195 ? 14.531 20 10.68 1 61.41 195 ILE A O 1
ATOM 1526 N N . ILE A 1 196 ? 16.016 21.672 10.711 1 62.06 196 ILE A N 1
ATOM 1527 C CA . ILE A 1 196 ? 16.906 21 9.766 1 62.06 196 ILE A CA 1
ATOM 1528 C C . ILE A 1 196 ? 17.422 19.703 10.375 1 62.06 196 ILE A C 1
ATOM 1530 O O . ILE A 1 196 ? 17.469 18.672 9.711 1 62.06 196 ILE A O 1
ATOM 1534 N N . SER A 1 197 ? 17.656 19.797 11.602 1 65.56 197 SER A N 1
ATOM 1535 C CA . SER A 1 197 ? 18.172 18.609 12.273 1 65.56 197 SER A CA 1
ATOM 1536 C C . SER A 1 197 ? 17.125 17.5 12.32 1 65.56 197 SER A C 1
ATOM 1538 O O . SER A 1 197 ? 17.453 16.328 12.133 1 65.56 197 SER A O 1
ATOM 1540 N N . ASN A 1 198 ? 15.93 17.891 12.508 1 68.5 198 ASN A N 1
ATOM 1541 C CA . ASN A 1 198 ? 14.867 16.891 12.531 1 68.5 198 ASN A CA 1
ATOM 1542 C C . ASN A 1 198 ? 14.617 16.297 11.148 1 68.5 198 ASN A C 1
ATOM 1544 O O . ASN A 1 198 ? 14.375 15.094 11.016 1 68.5 198 ASN A O 1
ATOM 1548 N N . LEU A 1 199 ? 14.766 17.125 10.242 1 64.56 199 LEU A N 1
ATOM 1549 C CA . LEU A 1 199 ? 14.617 16.672 8.867 1 64.56 199 LEU A CA 1
ATOM 1550 C C . LEU A 1 199 ? 15.742 15.711 8.492 1 64.56 199 LEU A C 1
ATOM 1552 O O . LEU A 1 199 ? 15.5 14.68 7.848 1 64.56 199 LEU A O 1
ATOM 1556 N N . VAL A 1 200 ? 16.812 16.125 8.852 1 64.94 200 VAL A N 1
ATOM 1557 C CA . VAL A 1 200 ? 17.969 15.297 8.578 1 64.94 200 VAL A CA 1
ATOM 1558 C C . VAL A 1 200 ? 17.828 13.961 9.305 1 64.94 200 VAL A C 1
ATOM 1560 O O . VAL A 1 200 ? 18.109 12.898 8.727 1 64.94 200 VAL A O 1
ATOM 1563 N N . LYS A 1 201 ? 17.328 14.039 10.477 1 68.5 201 LYS A N 1
ATOM 1564 C CA . LYS A 1 201 ? 17.141 12.812 11.242 1 68.5 201 LYS A CA 1
ATOM 1565 C C . LYS A 1 201 ? 16.141 11.883 10.562 1 68.5 201 LYS A C 1
ATOM 1567 O O . LYS A 1 201 ? 16.391 10.68 10.445 1 68.5 201 LYS A O 1
ATOM 1572 N N . PHE A 1 202 ? 15.203 12.406 10.141 1 69.56 202 PHE A N 1
ATOM 1573 C CA . PHE A 1 202 ? 14.195 11.617 9.445 1 69.56 202 PHE A CA 1
ATOM 1574 C C . PHE A 1 202 ? 14.75 11.031 8.156 1 69.56 202 PHE A C 1
ATOM 1576 O O . PHE A 1 202 ? 14.516 9.859 7.844 1 69.56 202 PHE A O 1
ATOM 1583 N N . THR A 1 203 ? 15.438 11.828 7.473 1 67 203 THR A N 1
ATOM 1584 C CA . THR A 1 203 ? 16.031 11.398 6.211 1 67 203 THR A CA 1
ATOM 1585 C C . THR A 1 203 ? 17.016 10.258 6.438 1 67 203 THR A C 1
ATOM 1587 O O . THR A 1 203 ? 17.047 9.289 5.672 1 67 203 THR A O 1
ATOM 1590 N N . VAL A 1 204 ? 17.703 10.406 7.445 1 66.88 204 VAL A N 1
ATOM 1591 C CA . VAL A 1 204 ? 18.688 9.391 7.789 1 66.88 204 VAL A CA 1
ATOM 1592 C C . VAL A 1 204 ? 17.984 8.094 8.18 1 66.88 204 VAL A C 1
ATOM 1594 O O . VAL A 1 204 ? 18.391 7.008 7.766 1 66.88 204 VAL A O 1
ATOM 1597 N N . GLU A 1 205 ? 16.969 8.281 8.852 1 68.88 205 GLU A N 1
ATOM 1598 C CA . GLU A 1 205 ? 16.234 7.102 9.312 1 68.88 205 GLU A CA 1
ATOM 1599 C C . GLU A 1 205 ? 15.602 6.355 8.148 1 68.88 205 GLU A C 1
ATOM 1601 O O . GLU A 1 205 ? 15.664 5.129 8.078 1 68.88 205 GLU A O 1
ATOM 1606 N N . THR A 1 206 ? 15.102 7.066 7.25 1 73.56 206 THR A N 1
ATOM 1607 C CA . THR A 1 206 ? 14.477 6.434 6.098 1 73.56 206 THR A CA 1
ATOM 1608 C C . THR A 1 206 ? 15.531 5.957 5.098 1 73.56 206 THR A C 1
ATOM 1610 O O . THR A 1 206 ? 15.383 4.895 4.496 1 73.56 206 THR A O 1
ATOM 1613 N N . GLY A 1 207 ? 16.656 6.688 5.016 1 78.81 207 GLY A N 1
ATOM 1614 C CA . GLY A 1 207 ? 17.766 6.285 4.16 1 78.81 207 GLY A CA 1
ATOM 1615 C C . GLY A 1 207 ? 18.422 5 4.609 1 78.81 207 GLY A C 1
ATOM 1616 O O . GLY A 1 207 ? 18.859 4.191 3.783 1 78.81 207 GLY A O 1
ATOM 1617 N N . LEU A 1 208 ? 18.312 4.855 5.867 1 84.5 208 LEU A N 1
ATOM 1618 C CA . LEU A 1 208 ? 18.875 3.629 6.43 1 84.5 208 LEU A CA 1
ATOM 1619 C C . LEU A 1 208 ? 18.094 2.408 5.969 1 84.5 208 LEU A C 1
ATOM 1621 O O . LEU A 1 208 ? 18.672 1.36 5.68 1 84.5 208 LEU A O 1
ATOM 1625 N N . ILE A 1 209 ? 16.844 2.605 5.836 1 88.06 209 ILE A N 1
ATOM 1626 C CA . ILE A 1 209 ? 15.992 1.504 5.395 1 88.06 209 ILE A CA 1
ATOM 1627 C C . ILE A 1 209 ? 16.328 1.144 3.949 1 88.06 209 ILE A C 1
ATOM 1629 O O . ILE A 1 209 ? 16.422 -0.037 3.604 1 88.06 209 ILE A O 1
ATOM 1633 N N . THR A 1 210 ? 16.562 2.102 3.133 1 89.94 210 THR A N 1
ATOM 1634 C CA . THR A 1 210 ? 16.891 1.849 1.735 1 89.94 210 THR A CA 1
ATOM 1635 C C . THR A 1 210 ? 18.266 1.178 1.619 1 89.94 210 THR A C 1
ATOM 1637 O O . THR A 1 210 ? 18.453 0.285 0.791 1 89.94 210 THR A O 1
ATOM 1640 N N . ALA A 1 211 ? 19.172 1.594 2.469 1 92.69 211 ALA A N 1
ATOM 1641 C CA . ALA A 1 211 ? 20.516 1.003 2.447 1 92.69 211 ALA A CA 1
ATOM 1642 C C . ALA A 1 211 ? 20.469 -0.461 2.879 1 92.69 211 ALA A C 1
ATOM 1644 O O . ALA A 1 211 ? 21.078 -1.32 2.236 1 92.69 211 ALA A O 1
ATOM 1645 N N . ILE A 1 212 ? 19.766 -0.719 3.898 1 93.56 212 ILE A N 1
ATOM 1646 C CA . ILE A 1 212 ? 19.625 -2.094 4.367 1 93.56 212 ILE A CA 1
ATOM 1647 C C . ILE A 1 212 ? 18.938 -2.939 3.291 1 93.56 212 ILE A C 1
ATOM 1649 O O . ILE A 1 212 ? 19.359 -4.066 3.018 1 93.56 212 ILE A O 1
ATOM 1653 N N . TRP A 1 213 ? 17.922 -2.402 2.74 1 95.62 213 TRP A N 1
ATOM 1654 C CA . TRP A 1 213 ? 17.172 -3.062 1.669 1 95.62 213 TRP A CA 1
ATOM 1655 C C . TRP A 1 213 ? 18.094 -3.436 0.516 1 95.62 213 TRP A C 1
ATOM 1657 O O . TRP A 1 213 ? 18.062 -4.566 0.028 1 95.62 213 TRP A O 1
ATOM 1667 N N . ALA A 1 214 ? 18.953 -2.553 0.131 1 94.44 214 ALA A N 1
ATOM 1668 C CA . ALA A 1 214 ? 19.859 -2.77 -0.992 1 94.44 214 ALA A CA 1
ATOM 1669 C C . ALA A 1 214 ? 20.922 -3.801 -0.641 1 94.44 214 ALA A C 1
ATOM 1671 O O . ALA A 1 214 ? 21.281 -4.641 -1.471 1 94.44 214 ALA A O 1
ATOM 1672 N N . VAL A 1 215 ? 21.375 -3.77 0.519 1 95.44 215 VAL A N 1
ATOM 1673 C CA . VAL A 1 215 ? 22.422 -4.695 0.947 1 95.44 215 VAL A CA 1
ATOM 1674 C C . VAL A 1 215 ? 21.859 -6.109 1.032 1 95.44 215 VAL A C 1
ATOM 1676 O O . VAL A 1 215 ? 22.5 -7.07 0.592 1 95.44 215 VAL A O 1
ATOM 1679 N N . VAL A 1 216 ? 20.75 -6.246 1.625 1 96.06 216 VAL A N 1
ATOM 1680 C CA . VAL A 1 216 ? 20.125 -7.559 1.732 1 96.06 216 VAL A CA 1
ATOM 1681 C C . VAL A 1 216 ? 19.859 -8.125 0.337 1 96.06 216 VAL A C 1
ATOM 1683 O O . VAL A 1 216 ? 20.094 -9.312 0.092 1 96.06 216 VAL A O 1
ATOM 1686 N N . GLN A 1 217 ? 19.391 -7.281 -0.511 1 96.44 217 GLN A N 1
ATOM 1687 C CA . GLN A 1 217 ? 19.188 -7.715 -1.89 1 96.44 217 GLN A CA 1
ATOM 1688 C C . GLN A 1 217 ? 20.484 -8.227 -2.502 1 96.44 217 GLN A C 1
ATOM 1690 O O . GLN A 1 217 ? 20.5 -9.273 -3.152 1 96.44 217 GLN A O 1
ATOM 1695 N N . LEU A 1 218 ? 21.531 -7.52 -2.285 1 95.31 218 LEU A N 1
ATOM 1696 C CA . LEU A 1 218 ? 22.844 -7.887 -2.822 1 95.31 218 LEU A CA 1
ATOM 1697 C C . LEU A 1 218 ? 23.312 -9.227 -2.256 1 95.31 218 LEU A C 1
ATOM 1699 O O . LEU A 1 218 ? 23.75 -10.102 -3.002 1 95.31 218 LEU A O 1
ATOM 1703 N N . VAL A 1 219 ? 23.156 -9.391 -1 1 95.81 219 VAL A N 1
ATOM 1704 C CA . VAL A 1 219 ? 23.594 -10.617 -0.339 1 95.81 219 VAL A CA 1
ATOM 1705 C C . VAL A 1 219 ? 22.797 -11.805 -0.862 1 95.81 219 VAL A C 1
ATOM 1707 O O . VAL A 1 219 ? 23.359 -12.859 -1.162 1 95.81 219 VAL A O 1
ATOM 1710 N N . LEU A 1 220 ? 21.516 -11.656 -1.01 1 94.75 220 LEU A N 1
ATOM 1711 C CA . LEU A 1 220 ? 20.672 -12.734 -1.5 1 94.75 220 LEU A CA 1
ATOM 1712 C C . LEU A 1 220 ? 21 -13.07 -2.953 1 94.75 220 LEU A C 1
ATOM 1714 O O . LEU A 1 220 ? 20.984 -14.234 -3.342 1 94.75 220 LEU A O 1
ATOM 1718 N N . TRP A 1 221 ? 21.297 -12.07 -3.693 1 92.44 221 TRP A N 1
ATOM 1719 C CA . TRP A 1 221 ? 21.656 -12.273 -5.094 1 92.44 221 TRP A CA 1
ATOM 1720 C C . TRP A 1 221 ? 22.984 -13.023 -5.219 1 92.44 221 TRP A C 1
ATOM 1722 O O . TRP A 1 221 ? 23.109 -13.938 -6.031 1 92.44 221 TRP A O 1
ATOM 1732 N N . LEU A 1 222 ? 23.906 -12.75 -4.375 1 91.62 222 LEU A N 1
ATOM 1733 C CA . LEU A 1 222 ? 25.234 -13.336 -4.469 1 91.62 222 LEU A CA 1
ATOM 1734 C C . LEU A 1 222 ? 25.25 -14.734 -3.865 1 91.62 222 LEU A C 1
ATOM 1736 O O . LEU A 1 222 ? 25.953 -15.617 -4.367 1 91.62 222 LEU A O 1
ATOM 1740 N N . LYS A 1 223 ? 24.438 -15.016 -2.865 1 91.62 223 LYS A N 1
ATOM 1741 C CA . LYS A 1 223 ? 24.531 -16.281 -2.131 1 91.62 223 LYS A CA 1
ATOM 1742 C C . LYS A 1 223 ? 23.547 -17.312 -2.676 1 91.62 223 LYS A C 1
ATOM 1744 O O . LYS A 1 223 ? 23.875 -18.484 -2.771 1 91.62 223 LYS A O 1
ATOM 1749 N N . ILE A 1 224 ? 22.328 -16.875 -2.986 1 90.44 224 ILE A N 1
ATOM 1750 C CA . ILE A 1 224 ? 21.328 -17.828 -3.436 1 90.44 224 ILE A CA 1
ATOM 1751 C C . ILE A 1 224 ? 20.625 -17.297 -4.68 1 90.44 224 ILE A C 1
ATOM 1753 O O . ILE A 1 224 ? 19.406 -17.109 -4.676 1 90.44 224 ILE A O 1
ATOM 1757 N N . PRO A 1 225 ? 21.344 -17.234 -5.789 1 83.31 225 PRO A N 1
ATOM 1758 C CA . PRO A 1 225 ? 20.766 -16.656 -7 1 83.31 225 PRO A CA 1
ATOM 1759 C C . PRO A 1 225 ? 19.719 -17.562 -7.66 1 83.31 225 PRO A C 1
ATOM 1761 O O . PRO A 1 225 ? 18.906 -17.094 -8.453 1 83.31 225 PRO A O 1
ATOM 1764 N N . ARG A 1 226 ? 19.734 -18.812 -7.273 1 82.12 226 ARG A N 1
ATOM 1765 C CA . ARG A 1 226 ? 18.828 -19.766 -7.926 1 82.12 226 ARG A CA 1
ATOM 1766 C C . ARG A 1 226 ? 17.484 -19.812 -7.223 1 82.12 226 ARG A C 1
ATOM 1768 O O . ARG A 1 226 ? 16.547 -20.453 -7.707 1 82.12 226 ARG A O 1
ATOM 1775 N N . GLN A 1 227 ? 17.5 -19.109 -6.105 1 86.62 227 GLN A N 1
ATOM 1776 C CA . GLN A 1 227 ? 16.234 -18.938 -5.406 1 86.62 227 GLN A CA 1
ATOM 1777 C C . GLN A 1 227 ? 15.695 -17.516 -5.574 1 86.62 227 GLN A C 1
ATOM 1779 O O . GLN A 1 227 ? 16.469 -16.578 -5.77 1 86.62 227 GLN A O 1
ATOM 1784 N N . ASN A 1 228 ? 14.484 -17.359 -5.719 1 89.31 228 ASN A N 1
ATOM 1785 C CA . ASN A 1 228 ? 13.883 -16.078 -6.09 1 89.31 228 ASN A CA 1
ATOM 1786 C C . ASN A 1 228 ? 13.656 -15.188 -4.871 1 89.31 228 ASN A C 1
ATOM 1788 O O . ASN A 1 228 ? 12.812 -14.297 -4.902 1 89.31 228 ASN A O 1
ATOM 1792 N N . PHE A 1 229 ? 14.531 -15.32 -3.854 1 91.5 229 PHE A N 1
ATOM 1793 C CA . PHE A 1 229 ? 14.359 -14.5 -2.658 1 91.5 229 PHE A CA 1
ATOM 1794 C C . PHE A 1 229 ? 14.773 -13.062 -2.924 1 91.5 229 PHE A C 1
ATOM 1796 O O . PHE A 1 229 ? 14.227 -12.133 -2.324 1 91.5 229 PHE A O 1
ATOM 1803 N N . HIS A 1 230 ? 15.711 -12.93 -3.814 1 92.25 230 HIS A N 1
ATOM 1804 C CA . HIS A 1 230 ? 16.203 -11.586 -4.074 1 92.25 230 HIS A CA 1
ATOM 1805 C C . HIS A 1 230 ? 15.148 -10.727 -4.746 1 92.25 230 HIS A C 1
ATOM 1807 O O . HIS A 1 230 ? 15.203 -9.492 -4.672 1 92.25 230 HIS A O 1
ATOM 1813 N N . TYR A 1 231 ? 14.102 -11.273 -5.332 1 93.25 231 TYR A N 1
ATOM 1814 C CA . TYR A 1 231 ? 13.055 -10.531 -6.016 1 93.25 231 TYR A CA 1
ATOM 1815 C C . TYR A 1 231 ? 12.195 -9.75 -5.023 1 93.25 231 TYR A C 1
ATOM 1817 O O . TYR A 1 231 ? 11.57 -8.75 -5.387 1 93.25 231 TYR A O 1
ATOM 1825 N N . ILE A 1 232 ? 12.156 -10.211 -3.787 1 94.06 232 ILE A N 1
ATOM 1826 C CA . ILE A 1 232 ? 11.414 -9.5 -2.756 1 94.06 232 ILE A CA 1
ATOM 1827 C C . ILE A 1 232 ? 11.945 -8.07 -2.627 1 94.06 232 ILE A C 1
ATOM 1829 O O . ILE A 1 232 ? 11.164 -7.125 -2.496 1 94.06 232 ILE A O 1
ATOM 1833 N N . PHE A 1 233 ? 13.148 -7.949 -2.773 1 94.88 233 PHE A N 1
ATOM 1834 C CA . PHE A 1 233 ? 13.805 -6.656 -2.609 1 94.88 233 PHE A CA 1
ATOM 1835 C C . PHE A 1 233 ? 13.938 -5.945 -3.951 1 94.88 233 PHE A C 1
ATOM 1837 O O . PHE A 1 233 ? 13.805 -4.723 -4.031 1 94.88 233 PHE A O 1
ATOM 1844 N N . TYR A 1 234 ? 14.086 -6.703 -4.965 1 94.56 234 TYR A N 1
ATOM 1845 C CA . TYR A 1 234 ? 14.273 -6.148 -6.301 1 94.56 234 TYR A CA 1
ATOM 1846 C C . TYR A 1 234 ? 13.016 -5.441 -6.781 1 94.56 234 TYR A C 1
ATOM 1848 O O . TYR A 1 234 ? 13.078 -4.324 -7.297 1 94.56 234 TYR A O 1
ATOM 1856 N N . PHE A 1 235 ? 11.852 -5.984 -6.555 1 94.81 235 PHE A N 1
ATOM 1857 C CA . PHE A 1 235 ? 10.602 -5.406 -7.016 1 94.81 235 PHE A CA 1
ATOM 1858 C C . PHE A 1 235 ? 10.234 -4.18 -6.195 1 94.81 235 PHE A C 1
ATOM 1860 O O . PHE A 1 235 ? 9.523 -3.293 -6.676 1 94.81 235 PHE A O 1
ATOM 1867 N N . GLY A 1 236 ? 10.758 -4.105 -5.027 1 93.44 236 GLY A N 1
ATOM 1868 C CA . GLY A 1 236 ? 10.344 -3.033 -4.141 1 93.44 236 GLY A CA 1
ATOM 1869 C C . GLY A 1 236 ? 11.336 -1.892 -4.074 1 93.44 236 GLY A C 1
ATOM 1870 O O . GLY A 1 236 ? 11.031 -0.821 -3.545 1 93.44 236 GLY A O 1
ATOM 1871 N N . ILE A 1 237 ? 12.477 -2.004 -4.664 1 91.69 237 ILE A N 1
ATOM 1872 C CA . ILE A 1 237 ? 13.57 -1.078 -4.391 1 91.69 237 ILE A CA 1
ATOM 1873 C C . ILE A 1 237 ? 13.242 0.293 -4.98 1 91.69 237 ILE A C 1
ATOM 1875 O O . ILE A 1 237 ? 13.477 1.321 -4.34 1 91.69 237 ILE A O 1
ATOM 1879 N N . ALA A 1 238 ? 12.758 0.386 -6.176 1 90.44 238 ALA A N 1
ATOM 1880 C CA . ALA A 1 238 ? 12.398 1.668 -6.773 1 90.44 238 ALA A CA 1
ATOM 1881 C C . ALA A 1 238 ? 11.336 2.381 -5.941 1 90.44 238 ALA A C 1
ATOM 1883 O O . ALA A 1 238 ? 11.398 3.598 -5.75 1 90.44 238 ALA A O 1
ATOM 1884 N N . ARG A 1 239 ? 10.445 1.614 -5.434 1 93.19 239 ARG A N 1
ATOM 1885 C CA . ARG A 1 239 ? 9.375 2.174 -4.617 1 93.19 239 ARG A CA 1
ATOM 1886 C C . ARG A 1 239 ? 9.906 2.65 -3.27 1 93.19 239 ARG A C 1
ATOM 1888 O O . ARG A 1 239 ? 9.43 3.645 -2.725 1 93.19 239 ARG A O 1
ATOM 1895 N N . LEU A 1 240 ? 10.789 1.908 -2.822 1 92.56 240 LEU A N 1
ATOM 1896 C CA . LEU A 1 240 ? 11.391 2.324 -1.561 1 92.56 240 LEU A CA 1
ATOM 1897 C C . LEU A 1 240 ? 12.125 3.652 -1.718 1 92.56 240 LEU A C 1
ATOM 1899 O O . LEU A 1 240 ? 12.047 4.516 -0.84 1 92.56 240 LEU A O 1
ATOM 1903 N N . TYR A 1 241 ? 12.797 3.84 -2.82 1 92.12 241 TYR A N 1
ATOM 1904 C CA . TYR A 1 241 ? 13.477 5.102 -3.107 1 92.12 241 TYR A CA 1
ATOM 1905 C C . TYR A 1 241 ? 12.469 6.242 -3.227 1 92.12 241 TYR A C 1
ATOM 1907 O O . TYR A 1 241 ? 12.672 7.316 -2.664 1 92.12 241 TYR A O 1
ATOM 1915 N N . SER A 1 242 ? 11.438 5.984 -3.895 1 90.81 242 SER A N 1
ATOM 1916 C CA . SER A 1 242 ? 10.398 6.992 -4.059 1 90.81 242 SER A CA 1
ATOM 1917 C C . SER A 1 242 ? 9.758 7.348 -2.719 1 90.81 242 SER A C 1
ATOM 1919 O O . SER A 1 242 ? 9.562 8.523 -2.414 1 90.81 242 SER A O 1
ATOM 1921 N N . ASN A 1 243 ? 9.508 6.336 -1.979 1 91.19 243 ASN A N 1
ATOM 1922 C CA . ASN A 1 243 ? 8.922 6.551 -0.66 1 91.19 243 ASN A CA 1
ATOM 1923 C C . ASN A 1 243 ? 9.859 7.344 0.246 1 91.19 243 ASN A C 1
ATOM 1925 O O . ASN A 1 243 ? 9.414 8.203 1.01 1 91.19 243 ASN A O 1
ATOM 1929 N N . TRP A 1 244 ? 11.07 6.984 0.139 1 89.12 244 TRP A N 1
ATOM 1930 C CA . TRP A 1 244 ? 12.062 7.707 0.928 1 89.12 244 TRP A CA 1
ATOM 1931 C C . TRP A 1 244 ? 12.078 9.188 0.555 1 89.12 244 TRP A C 1
ATOM 1933 O O . TRP A 1 244 ? 12.086 10.055 1.432 1 89.12 244 TRP A O 1
ATOM 1943 N N . LEU A 1 245 ? 12.117 9.516 -0.673 1 88.62 245 LEU A N 1
ATOM 1944 C CA . LEU A 1 245 ? 12.148 10.891 -1.148 1 88.62 245 LEU A CA 1
ATOM 1945 C C . LEU A 1 245 ? 10.898 11.648 -0.696 1 88.62 245 LEU A C 1
ATOM 1947 O O . LEU A 1 245 ? 11 12.75 -0.164 1 88.62 245 LEU A O 1
ATOM 1951 N N . LEU A 1 246 ? 9.766 11.039 -0.839 1 88.81 246 LEU A N 1
ATOM 1952 C CA . LEU A 1 246 ? 8.5 11.672 -0.484 1 88.81 246 LEU A CA 1
ATOM 1953 C C . LEU A 1 246 ? 8.391 11.859 1.025 1 88.81 246 LEU A C 1
ATOM 1955 O O . LEU A 1 246 ? 7.902 12.891 1.492 1 88.81 246 LEU A O 1
ATOM 1959 N N . ALA A 1 247 ? 8.82 10.867 1.733 1 85.62 247 ALA A N 1
ATOM 1960 C CA . ALA A 1 247 ? 8.797 10.969 3.189 1 85.62 247 ALA A CA 1
ATOM 1961 C C . ALA A 1 247 ? 9.68 12.109 3.678 1 85.62 247 ALA A C 1
ATOM 1963 O O . ALA A 1 247 ? 9.312 12.836 4.602 1 85.62 247 ALA A O 1
ATOM 1964 N N . THR A 1 248 ? 10.82 12.234 3.062 1 83.31 248 THR A N 1
ATOM 1965 C CA . THR A 1 248 ? 11.75 13.305 3.422 1 83.31 248 THR A CA 1
ATOM 1966 C C . THR A 1 248 ? 11.141 14.672 3.141 1 83.31 248 THR A C 1
ATOM 1968 O O . THR A 1 248 ? 11.227 15.578 3.973 1 83.31 248 THR A O 1
ATOM 1971 N N . LEU A 1 249 ? 10.492 14.82 2.105 1 83.69 249 LEU A N 1
ATOM 1972 C CA . LEU A 1 249 ? 9.891 16.094 1.735 1 83.69 249 LEU A CA 1
ATOM 1973 C C . LEU A 1 249 ? 8.656 16.391 2.586 1 83.69 249 LEU A C 1
ATOM 1975 O O . LEU A 1 249 ? 8.406 17.531 2.951 1 83.69 249 LEU A O 1
ATOM 1979 N N . ASN A 1 250 ? 7.914 15.398 2.969 1 81.81 250 ASN A N 1
ATOM 1980 C CA . ASN A 1 250 ? 6.703 15.562 3.764 1 81.81 250 ASN A CA 1
ATOM 1981 C C . ASN A 1 250 ? 7.027 15.797 5.238 1 81.81 250 ASN A C 1
ATOM 1983 O O . ASN A 1 250 ? 6.191 16.312 5.984 1 81.81 250 ASN A O 1
ATOM 1987 N N . SER A 1 251 ? 8.125 15.344 5.668 1 77.62 251 SER A N 1
ATOM 1988 C CA . SER A 1 251 ? 8.508 15.492 7.07 1 77.62 251 SER A CA 1
ATOM 1989 C C . SER A 1 251 ? 8.648 16.953 7.453 1 77.62 251 SER A C 1
ATOM 1991 O O . SER A 1 251 ? 8.594 17.297 8.641 1 77.62 251 SER A O 1
ATOM 1993 N N . ARG A 1 252 ? 8.742 17.766 6.527 1 71.75 252 ARG A N 1
ATOM 1994 C CA . ARG A 1 252 ? 8.82 19.188 6.793 1 71.75 252 ARG A CA 1
ATOM 1995 C C . ARG A 1 252 ? 7.555 19.688 7.484 1 71.75 252 ARG A C 1
ATOM 1997 O O . ARG A 1 252 ? 7.602 20.656 8.258 1 71.75 252 ARG A O 1
ATOM 2004 N N . LEU A 1 253 ? 6.516 19.062 7.199 1 65.31 253 LEU A N 1
ATOM 2005 C CA . LEU A 1 253 ? 5.238 19.422 7.809 1 65.31 253 LEU A CA 1
ATOM 2006 C C . LEU A 1 253 ? 5.25 19.125 9.305 1 65.31 253 LEU A C 1
ATOM 2008 O O . LEU A 1 253 ? 4.73 19.922 10.102 1 65.31 253 LEU A O 1
ATOM 2012 N N . TYR A 1 254 ? 5.855 18.156 9.648 1 62.03 254 TYR A N 1
ATOM 2013 C CA . TYR A 1 254 ? 5.859 17.688 11.031 1 62.03 254 TYR A CA 1
ATOM 2014 C C . TYR A 1 254 ? 6.77 18.547 11.898 1 62.03 254 TYR A C 1
ATOM 2016 O O . TYR A 1 254 ? 6.434 18.859 13.047 1 62.03 254 TYR A O 1
ATOM 2024 N N . ILE A 1 255 ? 7.715 18.906 11.398 1 58.34 255 ILE A N 1
ATOM 2025 C CA . ILE A 1 255 ? 8.695 19.688 12.133 1 58.34 255 ILE A CA 1
ATOM 2026 C C . ILE A 1 255 ? 8.195 21.125 12.312 1 58.34 255 ILE A C 1
ATOM 2028 O O . ILE A 1 255 ? 8.359 21.719 13.383 1 58.34 255 ILE A O 1
ATOM 2032 N N . ALA A 1 256 ? 7.496 21.547 11.344 1 55.12 256 ALA A N 1
ATOM 2033 C CA . ALA A 1 256 ? 6.922 22.891 11.43 1 55.12 256 ALA A CA 1
ATOM 2034 C C . ALA A 1 256 ? 5.816 22.953 12.484 1 55.12 256 ALA A C 1
ATOM 2036 O O . ALA A 1 256 ? 5.672 23.953 13.188 1 55.12 256 ALA A O 1
ATOM 2037 N N . SER A 1 257 ? 5.113 21.922 12.539 1 52.25 257 SER A N 1
ATOM 2038 C CA . SER A 1 257 ? 4 21.906 13.484 1 52.25 257 SER A CA 1
ATOM 2039 C C . SER A 1 257 ? 4.492 21.734 14.914 1 52.25 257 SER A C 1
ATOM 2041 O O . SER A 1 257 ? 3.877 22.234 15.859 1 52.25 257 SER A O 1
ATOM 2043 N N . SER A 1 258 ? 5.465 20.891 15.086 1 49.56 258 SER A N 1
ATOM 2044 C CA . SER A 1 258 ? 6.004 20.688 16.422 1 49.56 258 SER A CA 1
ATOM 2045 C C . SER A 1 258 ? 6.789 21.906 16.906 1 49.56 258 SER A C 1
ATOM 2047 O O . SER A 1 258 ? 6.969 22.094 18.109 1 49.56 258 SER A O 1
ATOM 2049 N N . GLY A 1 259 ? 7.375 22.734 16.078 1 42.91 259 GLY A N 1
ATOM 2050 C CA . GLY A 1 259 ? 7.98 24.016 16.469 1 42.91 259 GLY A CA 1
ATOM 2051 C C . GLY A 1 259 ? 6.961 25.062 16.875 1 42.91 259 GLY A C 1
ATOM 2052 O O . GLY A 1 259 ? 5.836 25.062 16.359 1 42.91 259 GLY A O 1
ATOM 2053 N N . GLN A 1 260 ? 7.012 25.594 18.156 1 35.16 260 GLN A N 1
ATOM 2054 C CA . GLN A 1 260 ? 6.32 26.734 18.75 1 35.16 260 GLN A CA 1
ATOM 2055 C C . GLN A 1 260 ? 6.074 27.828 17.719 1 35.16 260 GLN A C 1
ATOM 2057 O O . GLN A 1 260 ? 7.012 28.297 17.078 1 35.16 260 GLN A O 1
ATOM 2062 N N . VAL A 1 261 ? 4.98 27.781 17.094 1 33.25 261 VAL A N 1
ATOM 2063 C CA . VAL A 1 261 ? 4.586 29.094 16.609 1 33.25 261 VAL A CA 1
ATOM 2064 C C . VAL A 1 261 ? 5.164 30.172 17.531 1 33.25 261 VAL A C 1
ATOM 2066 O O . VAL A 1 261 ? 4.707 30.344 18.672 1 33.25 261 VAL A O 1
ATOM 2069 N N . ILE A 1 262 ? 6.402 30.297 17.828 1 29.19 262 ILE A N 1
ATOM 2070 C CA . ILE A 1 262 ? 6.855 31.562 18.391 1 29.19 262 ILE A CA 1
ATOM 2071 C C . ILE A 1 262 ? 6.129 32.719 17.703 1 29.19 262 ILE A C 1
ATOM 2073 O O . ILE A 1 262 ? 6.301 32.938 16.5 1 29.19 262 ILE A O 1
ATOM 2077 N N . THR A 1 263 ? 4.891 32.938 18.094 1 27.67 263 THR A N 1
ATOM 2078 C CA . THR A 1 263 ? 4.43 34.312 17.891 1 27.67 263 THR A CA 1
ATOM 2079 C C . THR A 1 263 ? 5.57 35.312 18.109 1 27.67 263 THR A C 1
ATOM 2081 O O . THR A 1 263 ? 6.016 35.5 19.25 1 27.67 263 THR A O 1
ATOM 2084 N N . ILE A 1 264 ? 6.562 35.344 17.297 1 28.27 264 ILE A N 1
ATOM 2085 C CA . ILE A 1 264 ? 7.367 36.531 17.312 1 28.27 264 ILE A CA 1
ATOM 2086 C C . ILE A 1 264 ? 6.457 37.781 17.438 1 28.27 264 ILE A C 1
ATOM 2088 O O . ILE A 1 264 ? 5.684 38.062 16.516 1 28.27 264 ILE A O 1
ATOM 2092 N N . GLY A 1 265 ? 5.898 37.938 18.641 1 27.25 265 GLY A N 1
ATOM 2093 C CA . GLY A 1 265 ? 5.457 39.312 18.953 1 27.25 265 GLY A CA 1
ATOM 2094 C C . GLY A 1 265 ? 6.355 40.375 18.359 1 27.25 265 GLY A C 1
ATOM 2095 O O . GLY A 1 265 ? 7.555 40.406 18.641 1 27.25 265 GLY A O 1
ATOM 2096 N N . THR A 1 266 ? 6.16 40.625 17.109 1 27.94 266 THR A N 1
ATOM 2097 C CA . THR A 1 266 ? 6.746 41.812 16.547 1 27.94 266 THR A CA 1
ATOM 2098 C C . THR A 1 266 ? 6.672 43 17.531 1 27.94 266 THR A C 1
ATOM 2100 O O . THR A 1 266 ? 5.656 43.688 17.609 1 27.94 266 THR A O 1
ATOM 2103 N N . GLN A 1 267 ? 6.898 42.781 18.797 1 26.47 267 GLN A N 1
ATOM 2104 C CA . GLN A 1 267 ? 7.246 44.062 19.422 1 26.47 267 GLN A CA 1
ATOM 2105 C C . GLN A 1 267 ? 8.289 44.812 18.594 1 26.47 267 GLN A C 1
ATOM 2107 O O . GLN A 1 267 ? 9.242 44.219 18.094 1 26.47 267 GLN A O 1
ATOM 2112 N N . PRO A 1 268 ? 7.871 45.906 17.969 1 27.27 268 PRO A N 1
ATOM 2113 C CA . PRO A 1 268 ? 8.906 46.719 17.344 1 27.27 268 PRO A CA 1
ATOM 2114 C C . PRO A 1 268 ? 10.219 46.719 18.125 1 27.27 268 PRO A C 1
ATOM 2116 O O . PRO A 1 268 ? 10.203 46.75 19.359 1 27.27 268 PRO A O 1
ATOM 2119 N N . PRO A 1 269 ? 11.094 45.844 17.719 1 26.55 269 PRO A N 1
ATOM 2120 C CA . PRO A 1 269 ? 12.297 46.125 18.5 1 26.55 269 PRO A CA 1
ATOM 2121 C C . PRO A 1 269 ? 12.43 47.594 18.906 1 26.55 269 PRO A C 1
ATOM 2123 O O . PRO A 1 269 ? 11.977 48.469 18.172 1 26.55 269 PRO A O 1
ATOM 2126 N N . ALA A 1 270 ? 12.234 47.875 20.031 1 29.3 270 ALA A N 1
ATOM 2127 C CA . ALA A 1 270 ? 12.656 49.219 20.422 1 29.3 270 ALA A CA 1
ATOM 2128 C C . ALA A 1 270 ? 13.789 49.719 19.531 1 29.3 270 ALA A C 1
ATOM 2130 O O . ALA A 1 270 ? 14.617 48.938 19.078 1 29.3 270 ALA A O 1
ATOM 2131 N N . ARG A 1 271 ? 13.469 50.719 18.641 1 27.47 271 ARG A N 1
ATOM 2132 C CA . ARG A 1 271 ? 14.531 51.406 17.906 1 27.47 271 ARG A CA 1
ATOM 2133 C C . ARG A 1 271 ? 15.836 51.406 18.703 1 27.47 271 ARG A C 1
ATOM 2135 O O . ARG A 1 271 ? 15.867 51.844 19.859 1 27.47 271 ARG A O 1
ATOM 2142 N N . PRO A 1 272 ? 16.672 50.344 18.562 1 25.92 272 PRO A N 1
ATOM 2143 C CA . PRO A 1 272 ? 17.906 50.656 19.266 1 25.92 272 PRO A CA 1
ATOM 2144 C C . PRO A 1 272 ? 18.391 52.062 19.016 1 25.92 272 PRO A C 1
ATOM 2146 O O . PRO A 1 272 ? 18.594 52.469 17.859 1 25.92 272 PRO A O 1
ATOM 2149 N N . THR A 1 273 ? 17.703 53.062 19.609 1 27.91 273 THR A N 1
ATOM 2150 C CA . THR A 1 273 ? 18.234 54.406 19.719 1 27.91 273 THR A CA 1
ATOM 2151 C C . THR A 1 273 ? 19.75 54.375 19.953 1 27.91 273 THR A C 1
ATOM 2153 O O . THR A 1 273 ? 20.25 55.031 20.891 1 27.91 273 THR A O 1
ATOM 2156 N N . PHE A 1 274 ? 20.359 53.219 19.484 1 27.05 274 PHE A N 1
ATOM 2157 C CA . PHE A 1 274 ? 21.797 53.219 19.719 1 27.05 274 PHE A CA 1
ATOM 2158 C C . PHE A 1 274 ? 22.438 54.438 19.047 1 27.05 274 PHE A C 1
ATOM 2160 O O . PHE A 1 274 ? 23.453 54.969 19.516 1 27.05 274 PHE A O 1
ATOM 2167 N N . TRP A 1 275 ? 21.953 54.719 17.75 1 25.42 275 TRP A N 1
ATOM 2168 C CA . TRP A 1 275 ? 22.781 55.812 17.25 1 25.42 275 TRP A CA 1
ATOM 2169 C C . TRP A 1 275 ? 22.625 57.062 18.109 1 25.42 275 TRP A C 1
ATOM 2171 O O . TRP A 1 275 ? 23.484 57.938 18.109 1 25.42 275 TRP A O 1
ATOM 2181 N N . THR A 1 276 ? 21.297 57.219 18.359 1 24.84 276 THR A N 1
ATOM 2182 C CA . THR A 1 276 ? 21.266 58.562 18.891 1 24.84 276 THR A CA 1
ATOM 2183 C C . THR A 1 276 ? 21.906 58.625 20.281 1 24.84 276 THR A C 1
ATOM 2185 O O . THR A 1 276 ? 22.047 59.688 20.875 1 24.84 276 THR A O 1
ATOM 2188 N N . ASP A 1 277 ? 21.797 57.438 20.969 1 25.64 277 ASP A N 1
ATOM 2189 C CA . ASP A 1 277 ? 22.281 57.781 22.297 1 25.64 277 ASP A CA 1
ATOM 2190 C C . ASP A 1 277 ? 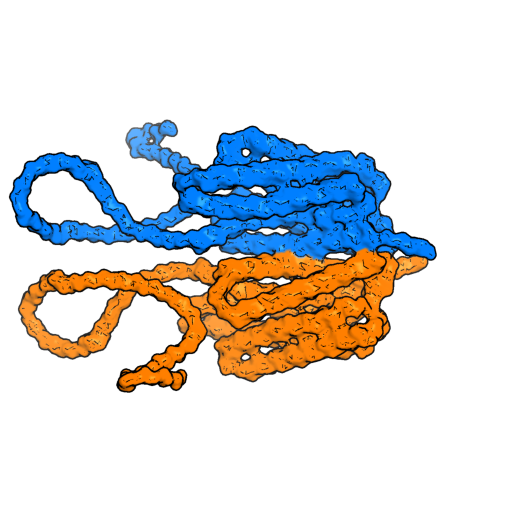23.797 57.906 22.328 1 25.64 277 ASP A C 1
ATOM 2192 O O . ASP A 1 277 ? 24.516 56.938 22.516 1 25.64 277 ASP A O 1
ATOM 2196 N N . LEU A 1 278 ? 24.25 58.531 21.094 1 23.84 278 LEU A N 1
ATOM 2197 C CA . LEU A 1 278 ? 25.531 59.125 21.484 1 23.84 278 LEU A CA 1
ATOM 2198 C C . LEU A 1 278 ? 25.453 59.688 22.891 1 23.84 278 LEU A C 1
ATOM 2200 O O . LEU A 1 278 ? 24.453 60.312 23.266 1 23.84 278 LEU A O 1
ATOM 2204 N N . PRO A 1 279 ? 26.141 59.031 23.719 1 24.61 279 PRO A N 1
ATOM 2205 C CA . PRO A 1 279 ? 26.156 59.5 25.094 1 24.61 279 PRO A CA 1
ATOM 2206 C C . PRO A 1 279 ? 26.219 61.031 25.188 1 24.61 279 PRO A C 1
ATOM 2208 O O . PRO A 1 279 ? 27.219 61.625 24.812 1 24.61 279 PRO A O 1
ATOM 2211 N N . ARG A 1 280 ? 25.109 61.688 24.438 1 25.31 280 ARG A N 1
ATOM 2212 C CA . ARG A 1 280 ? 25.328 63.094 24.859 1 25.31 280 ARG A CA 1
ATOM 2213 C C . ARG A 1 280 ? 25.594 63.156 26.359 1 25.31 280 ARG A C 1
ATOM 2215 O O . ARG A 1 280 ? 24.844 62.625 27.156 1 25.31 280 ARG A O 1
ATOM 2222 N N . ILE A 1 281 ? 26.875 63.25 26.625 1 26.94 281 ILE A N 1
ATOM 2223 C CA . ILE A 1 281 ? 27.406 63.531 27.969 1 26.94 281 ILE A CA 1
ATOM 2224 C C . ILE A 1 281 ? 26.531 64.562 28.656 1 26.94 281 ILE A C 1
ATOM 2226 O O . ILE A 1 281 ? 26.594 65.75 28.281 1 26.94 281 ILE A O 1
ATOM 2230 N N . ARG A 1 282 ? 25.078 64.312 28.641 1 25.38 282 ARG A N 1
ATOM 2231 C CA . ARG A 1 282 ? 24.484 65.375 29.375 1 25.38 282 ARG A CA 1
ATOM 2232 C C . ARG A 1 282 ? 25.188 65.625 30.719 1 25.38 282 ARG A C 1
ATOM 2234 O O . ARG A 1 282 ? 25.625 64.625 31.344 1 25.38 282 ARG A O 1
ATOM 2241 N N . PRO A 1 283 ? 25.562 66.812 30.953 1 25.02 283 PRO A N 1
ATOM 2242 C CA . PRO A 1 283 ? 25.922 67.188 32.312 1 25.02 283 PRO A CA 1
ATOM 2243 C C . PRO A 1 283 ? 24.938 66.688 33.375 1 25.02 283 PRO A C 1
ATOM 2245 O O . PRO A 1 283 ? 23.781 66.375 33.031 1 25.02 283 PRO A O 1
ATOM 2248 N N . VAL A 1 284 ? 25.266 66.375 34.531 1 27.67 284 VAL A N 1
ATOM 2249 C CA . VAL A 1 284 ? 24.766 65.688 35.75 1 27.67 284 VAL A CA 1
ATOM 2250 C C . VAL A 1 284 ? 23.422 66.312 36.125 1 27.67 284 VAL A C 1
ATOM 2252 O O . VAL A 1 284 ? 22.719 65.812 37 1 27.67 284 VAL A O 1
ATOM 2255 N N . ASP A 1 285 ? 22.891 67.5 35.406 1 24.12 285 ASP A N 1
ATOM 2256 C CA . ASP A 1 285 ? 22.203 68.188 36.5 1 24.12 285 ASP A CA 1
ATOM 2257 C C . ASP A 1 285 ? 20.938 67.438 36.938 1 24.12 285 ASP A C 1
ATOM 2259 O O . ASP A 1 285 ? 20.453 66.562 36.219 1 24.12 285 ASP A O 1
ATOM 2263 N N . ASP A 1 286 ? 19.844 68.312 37.25 1 26.12 286 ASP A N 1
ATOM 2264 C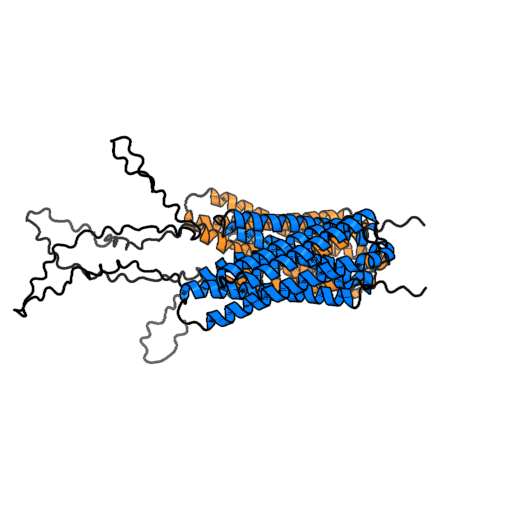 CA . ASP A 1 286 ? 18.766 68.5 38.219 1 26.12 286 ASP A CA 1
ATOM 2265 C C . ASP A 1 286 ? 17.5 67.75 37.812 1 26.12 286 ASP A C 1
ATOM 2267 O O . ASP A 1 286 ? 17.281 67.5 36.625 1 26.12 286 ASP A O 1
ATOM 2271 N N . SER A 1 287 ? 16.391 67.438 38.688 1 24.94 287 SER A N 1
ATOM 2272 C CA . SER A 1 287 ? 15.398 66.375 39.031 1 24.94 287 SER A CA 1
ATOM 2273 C C . SER A 1 287 ? 14.297 66.312 38 1 24.94 287 SER A C 1
ATOM 2275 O O . SER A 1 287 ? 13.992 65.188 37.5 1 24.94 287 SER A O 1
ATOM 2277 N N . TRP A 1 288 ? 13.055 67.062 38 1 27.06 288 TRP A N 1
ATOM 2278 C CA . TRP A 1 288 ? 11.766 66.375 37.969 1 27.06 288 TRP A CA 1
ATOM 2279 C C . TRP A 1 288 ? 11.305 66.125 36.531 1 27.06 288 TRP A C 1
ATOM 2281 O O . TRP A 1 288 ? 11.102 67.062 35.781 1 27.06 288 TRP A O 1
ATOM 2291 N N . PRO A 1 289 ? 11.781 65.25 35.656 1 27.02 289 PRO A N 1
ATOM 2292 C CA . PRO A 1 289 ? 11.664 65.438 34.219 1 27.02 289 PRO A CA 1
ATOM 2293 C C . PRO A 1 289 ? 10.219 65.375 33.719 1 27.02 289 PRO A C 1
ATOM 2295 O O . PRO A 1 289 ? 9.445 64.5 34.219 1 27.02 289 PRO A O 1
ATOM 2298 N N . ASP A 1 290 ? 9.562 66.438 33.312 1 26.16 290 ASP A N 1
ATOM 2299 C CA . ASP A 1 290 ? 8.219 66.688 32.781 1 26.16 290 ASP A CA 1
ATOM 2300 C C . ASP A 1 290 ? 7.887 65.688 31.688 1 26.16 290 ASP A C 1
ATOM 2302 O O . ASP A 1 290 ? 8.586 65.625 30.672 1 26.16 290 ASP A O 1
ATOM 2306 N N . MET A 1 291 ? 7.363 64.438 32 1 26.39 291 MET A N 1
ATOM 2307 C CA . MET A 1 291 ? 7.004 63.312 31.156 1 26.39 291 MET A CA 1
ATOM 2308 C C . MET A 1 291 ? 6.082 63.719 30.016 1 26.39 291 MET A C 1
ATOM 2310 O O . MET A 1 291 ? 4.918 64.062 30.25 1 26.39 291 MET A O 1
ATOM 2314 N N . ASP A 1 292 ? 6.555 64.625 29.109 1 26.03 292 ASP A N 1
ATOM 2315 C CA . ASP A 1 292 ? 5.758 65.125 28.016 1 26.03 292 ASP A CA 1
ATOM 2316 C C . ASP A 1 292 ? 5.074 64.062 27.219 1 26.03 292 ASP A C 1
ATOM 2318 O O . ASP A 1 292 ? 5.742 63.188 26.656 1 26.03 292 ASP A O 1
ATOM 2322 N N . MET A 1 293 ? 3.812 63.625 27.547 1 25.55 293 MET A N 1
ATOM 2323 C CA . MET A 1 293 ? 2.857 62.656 27.047 1 25.55 293 MET A CA 1
ATOM 2324 C C . MET A 1 293 ? 2.66 62.781 25.547 1 25.55 293 MET A C 1
ATOM 2326 O O . MET A 1 293 ? 1.812 62.125 24.953 1 25.55 293 MET A O 1
ATOM 2330 N N . ARG A 1 294 ? 2.977 63.906 24.891 1 29.52 294 ARG A N 1
ATOM 2331 C CA . ARG A 1 294 ? 2.42 64.25 23.594 1 29.52 294 ARG A CA 1
ATOM 2332 C C . ARG A 1 294 ? 2.836 63.281 22.516 1 29.52 294 ARG A C 1
ATOM 2334 O O . ARG A 1 294 ? 2.195 63.188 21.469 1 29.52 294 ARG A O 1
ATOM 2341 N N . HIS A 1 295 ? 4.074 62.938 22.406 1 25.06 295 HIS A N 1
ATOM 2342 C CA . HIS A 1 295 ? 4.488 62.5 21.078 1 25.06 295 HIS A CA 1
ATOM 2343 C C . HIS A 1 295 ? 4.051 61.062 20.812 1 25.06 295 HIS A C 1
ATOM 2345 O O . HIS A 1 295 ? 4.887 60.156 20.766 1 25.06 295 HIS A O 1
ATOM 2351 N N . LEU A 1 296 ? 3.029 60.594 21.406 1 23.91 296 LEU A N 1
ATOM 2352 C CA . LEU A 1 296 ? 2.67 59.219 21.141 1 23.91 296 LEU A CA 1
ATOM 2353 C C . LEU A 1 296 ? 2.303 59.031 19.672 1 23.91 296 LEU A C 1
ATOM 2355 O O . LEU A 1 296 ? 1.262 59.5 19.219 1 23.91 296 LEU A O 1
ATOM 2359 N N . GLY A 1 297 ? 3.24 59.25 18.766 1 23.88 297 GLY A N 1
ATOM 2360 C CA . GLY A 1 297 ? 2.92 59.094 17.344 1 23.88 297 GLY A CA 1
ATOM 2361 C C . GLY A 1 297 ? 2.168 57.812 17.062 1 23.88 297 GLY A C 1
ATOM 2362 O O . GLY A 1 297 ? 2.168 56.875 17.875 1 23.88 297 GLY A O 1
ATOM 2363 N N . PRO A 1 298 ? 1.161 57.875 16.156 1 23.62 298 PRO A N 1
ATOM 2364 C CA . PRO A 1 298 ? 0.274 56.75 15.812 1 23.62 298 PRO A CA 1
ATOM 2365 C C . PRO A 1 298 ? 1.035 55.531 15.336 1 23.62 298 PRO A C 1
ATOM 2367 O O . PRO A 1 298 ? 1.957 55.625 14.523 1 23.62 298 PRO A O 1
ATOM 2370 N N . VAL A 1 299 ? 1.374 54.656 16.125 1 24.89 299 VAL A N 1
ATOM 2371 C CA . VAL A 1 299 ? 2.035 53.406 15.797 1 24.89 299 VAL A CA 1
ATOM 2372 C C . VAL A 1 299 ? 1.243 52.656 14.719 1 24.89 299 VAL A C 1
ATOM 2374 O O . VAL A 1 299 ? 0.116 52.219 14.953 1 24.89 299 VAL A O 1
ATOM 2377 N N . VAL A 1 300 ? 1.238 53.188 13.531 1 22.73 300 VAL A N 1
ATOM 2378 C CA . VAL A 1 300 ? 0.675 52.406 12.422 1 22.73 300 VAL A CA 1
ATOM 2379 C C . VAL A 1 300 ? 1.335 51.031 12.359 1 22.73 300 VAL A C 1
ATOM 2381 O O . VAL A 1 300 ? 2.551 50.938 12.188 1 22.73 300 VAL A O 1
ATOM 2384 N N . ARG A 1 301 ? 0.831 50.156 13.047 1 23.66 301 ARG A N 1
ATOM 2385 C CA . ARG A 1 301 ? 1.234 48.75 12.984 1 23.66 301 ARG A CA 1
ATOM 2386 C C . ARG A 1 301 ? 1.197 48.219 11.555 1 23.66 301 ARG A C 1
ATOM 2388 O O . ARG A 1 301 ? 0.127 48.125 10.953 1 23.66 301 ARG A O 1
ATOM 2395 N N . VAL A 1 302 ? 2.131 48.625 10.727 1 23.55 302 VAL A N 1
ATOM 2396 C CA . VAL A 1 302 ? 2.266 48 9.414 1 23.55 302 VAL A CA 1
ATOM 2397 C C . VAL A 1 302 ? 2.402 46.5 9.555 1 23.55 302 VAL A C 1
ATOM 2399 O O . VAL A 1 302 ? 3.332 46 10.203 1 23.55 302 VAL A O 1
ATOM 2402 N N . MET A 1 303 ? 1.321 45.75 9.664 1 23.09 303 MET A N 1
ATOM 2403 C CA . MET A 1 303 ? 1.267 44.312 9.578 1 23.09 303 MET A CA 1
ATOM 2404 C C . MET A 1 303 ? 2.066 43.812 8.383 1 23.09 303 MET A C 1
ATOM 2406 O O . MET A 1 303 ? 1.667 44 7.23 1 23.09 303 MET A O 1
ATOM 2410 N N . THR A 1 304 ? 3.33 43.969 8.367 1 23.58 304 THR A N 1
ATOM 2411 C CA . THR A 1 304 ? 4.09 43.406 7.254 1 23.58 304 THR A CA 1
ATOM 2412 C C . THR A 1 304 ? 3.889 41.906 7.145 1 23.58 304 THR A C 1
ATOM 2414 O O . THR A 1 304 ? 4.121 41.188 8.109 1 23.58 304 THR A O 1
ATOM 2417 N N . THR A 1 305 ? 2.887 41.438 6.523 1 24.11 305 THR A N 1
ATOM 2418 C CA . THR A 1 305 ? 2.732 40.062 6.074 1 24.11 305 THR A CA 1
ATOM 2419 C C . THR A 1 305 ? 4.031 39.531 5.473 1 24.11 305 THR A C 1
ATOM 2421 O O . THR A 1 305 ? 4.465 40 4.414 1 24.11 305 THR A O 1
ATOM 2424 N N . LYS A 1 306 ? 4.98 39.406 6.25 1 26.14 306 LYS A N 1
ATOM 2425 C CA . LYS A 1 306 ? 6.188 38.812 5.66 1 26.14 306 LYS A CA 1
ATOM 2426 C C . LYS A 1 306 ? 5.875 37.531 4.918 1 26.14 306 LYS A C 1
ATOM 2428 O O . LYS A 1 306 ? 5.352 36.594 5.504 1 26.14 306 LYS A O 1
ATOM 2433 N N . GLU A 1 307 ? 5.492 37.625 3.67 1 25.67 307 GLU A N 1
ATOM 2434 C CA . GLU A 1 307 ? 5.586 36.5 2.73 1 25.67 307 GLU A CA 1
ATOM 2435 C C . GLU A 1 307 ? 6.887 35.719 2.926 1 25.67 307 GLU A C 1
ATOM 2437 O O . GLU A 1 307 ? 7.973 36.312 2.914 1 25.67 307 GLU A O 1
ATOM 2442 N N . ILE A 1 308 ? 6.84 34.844 3.869 1 25.17 308 ILE A N 1
ATOM 2443 C CA . ILE A 1 308 ? 7.973 33.938 3.922 1 25.17 308 ILE A CA 1
ATOM 2444 C C . ILE A 1 308 ? 8.461 33.625 2.506 1 25.17 308 ILE A C 1
ATOM 2446 O O . ILE A 1 308 ? 7.77 33 1.724 1 25.17 308 ILE A O 1
ATOM 2450 N N . LYS A 1 309 ? 9.047 34.594 1.847 1 25.78 309 LYS A N 1
ATOM 2451 C CA . LYS A 1 309 ? 9.812 34.375 0.616 1 25.78 309 LYS A CA 1
ATOM 2452 C C . LYS A 1 309 ? 10.719 33.156 0.723 1 25.78 309 LYS A C 1
ATOM 2454 O O . LYS A 1 309 ? 11.375 32.969 1.744 1 25.78 309 LYS A O 1
ATOM 2459 N N . ASP A 1 310 ? 10.305 32.125 0.023 1 25.72 310 ASP A N 1
ATOM 2460 C CA . ASP A 1 310 ? 11.078 30.906 -0.192 1 25.72 310 ASP A CA 1
ATOM 2461 C C . ASP A 1 310 ? 12.562 31.234 -0.372 1 25.72 310 ASP A C 1
ATOM 2463 O O . ASP A 1 310 ? 12.914 32.219 -1.034 1 25.72 310 ASP A O 1
ATOM 2467 N N . ASP A 1 311 ? 13.352 30.984 0.558 1 25.55 311 ASP A N 1
ATOM 2468 C CA . ASP A 1 311 ? 14.797 31.172 0.607 1 25.55 311 ASP A CA 1
ATOM 2469 C C . ASP A 1 311 ? 15.422 31 -0.777 1 25.55 311 ASP A C 1
ATOM 2471 O O . ASP A 1 311 ? 16.609 31.25 -0.962 1 25.55 311 ASP A O 1
ATOM 2475 N N . PHE A 1 312 ? 14.914 30.203 -1.619 1 24.3 312 PHE A N 1
ATOM 2476 C CA . PHE A 1 312 ? 15.688 30.062 -2.85 1 24.3 312 PHE A CA 1
ATOM 2477 C C . PHE A 1 312 ? 15.594 31.328 -3.693 1 24.3 312 PHE A C 1
ATOM 2479 O O . PHE A 1 312 ? 15.977 31.328 -4.863 1 24.3 312 PHE A O 1
ATOM 2486 N N . GLN A 1 313 ? 14.789 32.25 -3.385 1 24.3 313 GLN A N 1
ATOM 2487 C CA . GLN A 1 313 ? 14.922 33.375 -4.281 1 24.3 313 GLN A CA 1
ATOM 2488 C C . GLN A 1 313 ? 16.328 33.969 -4.219 1 24.3 313 GLN A C 1
ATOM 2490 O O . GLN A 1 313 ? 16.781 34.375 -3.152 1 24.3 313 GLN A O 1
ATOM 2495 N N . MET A 1 314 ? 17.219 33.531 -5.203 1 22.52 314 MET A N 1
ATOM 2496 C CA . MET A 1 314 ? 18.375 34.312 -5.617 1 22.52 314 MET A CA 1
ATOM 2497 C C . MET A 1 314 ? 18.031 35.812 -5.652 1 22.52 314 MET A C 1
ATOM 2499 O O . MET A 1 314 ? 16.891 36.188 -5.965 1 22.52 314 MET A O 1
ATOM 2503 N N . ASN A 1 315 ? 18.609 36.594 -4.875 1 23.27 315 ASN A N 1
ATOM 2504 C CA . ASN A 1 315 ? 18.672 38.062 -4.887 1 23.27 315 ASN A CA 1
ATOM 2505 C C . ASN A 1 315 ? 18.688 38.594 -6.312 1 23.27 315 ASN A C 1
ATOM 2507 O O . ASN A 1 315 ? 19.719 38.562 -6.984 1 23.27 315 ASN A O 1
ATOM 2511 N N . VAL A 1 316 ? 17.719 38.25 -7.168 1 22.64 316 VAL A N 1
ATOM 2512 C CA . VAL A 1 316 ? 17.797 39.031 -8.383 1 22.64 316 VAL A CA 1
ATOM 2513 C C . VAL A 1 316 ? 17.75 40.531 -8.023 1 22.64 316 VAL A C 1
ATOM 2515 O O . VAL A 1 316 ? 16.766 41 -7.449 1 22.64 316 VAL A O 1
ATOM 2518 N N . ILE A 1 317 ? 18.906 41.062 -7.625 1 22.8 317 ILE A N 1
ATOM 2519 C CA . ILE A 1 317 ? 19.219 42.469 -7.559 1 22.8 317 ILE A CA 1
ATOM 2520 C C . ILE A 1 317 ? 18.797 43.156 -8.859 1 22.8 317 ILE A C 1
ATOM 2522 O O . ILE A 1 317 ? 19.344 42.875 -9.922 1 22.8 317 ILE A O 1
ATOM 2526 N N . SER A 1 318 ? 17.5 43.156 -9.18 1 21.72 318 SER A N 1
ATOM 2527 C CA . SER A 1 318 ? 17.188 44.031 -10.32 1 21.72 318 SER A CA 1
ATOM 2528 C C . SER A 1 318 ? 17.672 45.438 -10.094 1 21.72 318 SER A C 1
ATOM 2530 O O . SER A 1 318 ? 17.281 46.094 -9.117 1 21.72 318 SER A O 1
ATOM 2532 N N . ILE A 1 319 ? 18.953 45.688 -10.352 1 22.55 319 ILE A N 1
ATOM 2533 C CA . ILE A 1 319 ? 19.578 47 -10.5 1 22.55 319 ILE A CA 1
ATOM 2534 C C . ILE A 1 319 ? 18.844 47.812 -11.562 1 22.55 319 ILE A C 1
ATOM 2536 O O . ILE A 1 319 ? 18.938 47.531 -12.758 1 22.55 319 ILE A O 1
ATOM 2540 N N . GLY A 1 320 ? 17.547 47.938 -11.406 1 22.62 320 GLY A N 1
ATOM 2541 C CA . GLY A 1 320 ? 17.031 48.844 -12.422 1 22.62 320 GLY A CA 1
ATOM 2542 C C . GLY A 1 320 ? 17.75 50.188 -12.453 1 22.62 320 GLY A C 1
ATOM 2543 O O . GLY A 1 320 ? 18.438 50.562 -11.492 1 22.62 320 GLY A O 1
ATOM 2544 N N . PRO A 1 321 ? 18.094 50.719 -13.617 1 22.56 321 PRO A N 1
ATOM 2545 C CA . PRO A 1 321 ? 18.766 52 -13.914 1 22.56 321 PRO A CA 1
ATOM 2546 C C . PRO A 1 321 ? 18.125 53.156 -13.188 1 22.56 321 PRO A C 1
ATOM 2548 O O . PRO A 1 321 ? 16.953 53.125 -12.805 1 22.56 321 PRO A O 1
ATOM 2551 N N . SER A 1 322 ? 18.953 53.938 -12.492 1 23.61 322 SER A N 1
ATOM 2552 C CA . SER A 1 322 ? 18.734 55.375 -12.203 1 23.61 322 SER A CA 1
ATOM 2553 C C . SER A 1 322 ? 18.266 56.125 -13.445 1 23.61 322 SER A C 1
ATOM 2555 O O . SER A 1 322 ? 18.984 56.156 -14.453 1 23.61 322 SER A O 1
ATOM 2557 N N . GLU A 1 323 ? 17.203 55.969 -13.883 1 21.3 323 GLU A N 1
ATOM 2558 C CA . GLU A 1 323 ? 16.828 56.938 -14.898 1 21.3 323 GLU A CA 1
ATOM 2559 C C . GLU A 1 323 ? 17.125 58.344 -14.43 1 21.3 323 GLU A C 1
ATOM 2561 O O . GLU A 1 323 ? 16.453 58.875 -13.531 1 21.3 323 GLU A O 1
ATOM 2566 N N . ARG A 1 324 ? 18.594 58.781 -14.352 1 23.38 324 ARG A N 1
ATOM 2567 C CA . ARG A 1 324 ? 18.984 59.938 -15.109 1 23.38 324 ARG A CA 1
ATOM 2568 C C . ARG A 1 324 ? 18.391 59.906 -16.516 1 23.38 324 ARG A C 1
ATOM 2570 O O . ARG A 1 324 ? 18.547 58.906 -17.234 1 23.38 324 ARG A O 1
ATOM 2577 N N . THR A 1 325 ? 17.469 60.656 -16.891 1 23.64 325 THR A N 1
ATOM 2578 C CA . THR A 1 325 ? 17.141 61.625 -17.938 1 23.64 325 THR A CA 1
ATOM 2579 C C . THR A 1 325 ? 18.359 62.469 -18.281 1 23.64 325 THR A C 1
ATOM 2581 O O . THR A 1 325 ? 18.281 63.406 -19.078 1 23.64 325 THR A O 1
ATOM 2584 N N . ASP A 1 326 ? 19.656 62.719 -18.453 1 25.02 326 ASP A N 1
ATOM 2585 C CA . ASP A 1 326 ? 20.375 62.344 -19.672 1 25.02 326 ASP A CA 1
ATOM 2586 C C . ASP A 1 326 ? 20.281 60.844 -19.938 1 25.02 326 ASP A C 1
ATOM 2588 O O . ASP A 1 326 ? 20 60.062 -19.016 1 25.02 326 ASP A O 1
ATOM 2592 N N . ASN A 1 327 ? 20.344 60.062 -21.297 1 24.28 327 ASN A N 1
ATOM 2593 C CA . ASN A 1 327 ? 20.031 58.688 -21.703 1 24.28 327 ASN A CA 1
ATOM 2594 C C . ASN A 1 327 ? 20.828 57.688 -20.906 1 24.28 327 ASN A C 1
ATOM 2596 O O . ASN A 1 327 ? 20.984 56.531 -21.312 1 24.28 327 ASN A O 1
ATOM 2600 N N . SER A 1 328 ? 21.734 57.969 -19.953 1 20.19 328 SER A N 1
ATOM 2601 C CA . SER A 1 328 ? 22.953 57.375 -19.438 1 20.19 328 SER A CA 1
ATOM 2602 C C . SER A 1 328 ? 22.656 56.125 -18.578 1 20.19 328 SER A C 1
ATOM 2604 O O . SER A 1 328 ? 22.016 56.25 -17.531 1 20.19 328 SER A O 1
ATOM 2606 N N . THR A 1 329 ? 22.453 54.812 -19.047 1 22.31 329 THR A N 1
ATOM 2607 C CA . THR A 1 329 ? 22.188 53.406 -18.766 1 22.31 329 THR A CA 1
ATOM 2608 C C . THR A 1 329 ? 23.141 52.906 -17.688 1 22.31 329 THR A C 1
ATOM 2610 O O . THR A 1 329 ? 24.344 52.781 -17.922 1 22.31 329 THR A O 1
ATOM 2613 N N . ILE A 1 330 ? 23.188 53.5 -16.406 1 17.05 330 ILE A N 1
ATOM 2614 C CA . ILE A 1 330 ? 24.234 53.156 -15.445 1 17.05 330 ILE A CA 1
ATOM 2615 C C . ILE A 1 330 ? 24.156 51.688 -15.094 1 17.05 330 ILE A C 1
ATOM 2617 O O . ILE A 1 330 ? 23.141 51.219 -14.562 1 17.05 330 ILE A O 1
ATOM 2621 N N . TYR A 1 331 ? 24.891 50.781 -15.727 1 19.42 331 TYR A N 1
ATOM 2622 C CA . TYR A 1 331 ? 25.422 49.406 -15.812 1 19.42 331 TYR A CA 1
ATOM 2623 C C . TYR A 1 331 ? 26.062 49 -14.5 1 19.42 331 TYR A C 1
ATOM 2625 O O . TYR A 1 331 ? 27.141 48.406 -14.492 1 19.42 331 TYR A O 1
ATOM 2633 N N . VAL A 1 332 ? 25.875 48.906 -13.211 1 18.48 332 VAL A N 1
ATOM 2634 C CA . VAL A 1 332 ? 27.031 48.125 -12.812 1 18.48 332 VAL A CA 1
ATOM 2635 C C . VAL A 1 332 ? 26.922 46.688 -13.383 1 18.48 332 VAL A C 1
ATOM 2637 O O . VAL A 1 332 ? 25.828 46.156 -13.461 1 18.48 332 VAL A O 1
ATOM 2640 N N . MET B 1 1 ? -2.889 -32.406 -23.469 1 34.84 1 MET B N 1
ATOM 2641 C CA . MET B 1 1 ? -4.02 -32.375 -22.547 1 34.84 1 MET B CA 1
ATOM 2642 C C . MET B 1 1 ? -4.621 -30.969 -22.484 1 34.84 1 MET B C 1
ATOM 2644 O O . MET B 1 1 ? -3.92 -29.969 -22.672 1 34.84 1 MET B O 1
ATOM 2648 N N . PRO B 1 2 ? -5.828 -30.688 -22.797 1 41.56 2 PRO B N 1
ATOM 2649 C CA . PRO B 1 2 ? -6.418 -29.344 -22.875 1 41.56 2 PRO B CA 1
ATOM 2650 C C . PRO B 1 2 ? -6.012 -28.453 -21.703 1 41.56 2 PRO B C 1
ATOM 2652 O O . PRO B 1 2 ? -6.156 -28.844 -20.531 1 41.56 2 PRO B O 1
ATOM 2655 N N . THR B 1 3 ? -4.879 -27.828 -21.719 1 52.56 3 THR B N 1
ATOM 2656 C CA . THR B 1 3 ? -4.223 -27.062 -20.672 1 52.56 3 THR B CA 1
ATOM 2657 C C . THR B 1 3 ? -5.227 -26.188 -19.922 1 52.56 3 THR B C 1
ATOM 2659 O O . THR B 1 3 ? -5.887 -25.328 -20.531 1 52.56 3 THR B O 1
ATOM 2662 N N . LEU B 1 4 ? -6.172 -26.906 -19.078 1 62.84 4 LEU B N 1
ATOM 2663 C CA . LEU B 1 4 ? -7.176 -26.234 -18.25 1 62.84 4 LEU B CA 1
ATOM 2664 C C . LEU B 1 4 ? -6.727 -24.828 -17.891 1 62.84 4 LEU B C 1
ATOM 2666 O O . LEU B 1 4 ? -5.629 -24.625 -17.359 1 62.84 4 LEU B O 1
ATOM 2670 N N . ASP B 1 5 ? -7.328 -23.953 -18.703 1 78.25 5 ASP B N 1
ATOM 2671 C CA . ASP B 1 5 ? -7.023 -22.547 -18.453 1 78.25 5 ASP B CA 1
ATOM 2672 C C . ASP B 1 5 ? -7.375 -22.156 -17.031 1 78.25 5 ASP B C 1
ATOM 2674 O O . ASP B 1 5 ? -8.547 -21.984 -16.688 1 78.25 5 ASP B O 1
ATOM 2678 N N . LEU B 1 6 ? -6.449 -22.203 -16.172 1 85.94 6 LEU B N 1
ATOM 2679 C CA . LEU B 1 6 ? -6.633 -21.875 -14.758 1 85.94 6 LEU B CA 1
ATOM 2680 C C . LEU B 1 6 ? -6.5 -20.375 -14.531 1 85.94 6 LEU B C 1
ATOM 2682 O O . LEU B 1 6 ? -6.582 -19.906 -13.391 1 85.94 6 LEU B O 1
ATOM 2686 N N . SER B 1 7 ? -6.516 -19.625 -15.625 1 86.5 7 SER B N 1
ATOM 2687 C CA . SER B 1 7 ? -6.266 -18.188 -15.539 1 86.5 7 SER B CA 1
ATOM 2688 C C . SER B 1 7 ? -7.406 -17.469 -14.828 1 86.5 7 SER B C 1
ATOM 2690 O O . SER B 1 7 ? -7.168 -16.562 -14.039 1 86.5 7 SER B O 1
ATOM 2692 N N . PRO B 1 8 ? -8.617 -17.922 -15.039 1 87.88 8 PRO B N 1
ATOM 2693 C CA . PRO B 1 8 ? -9.695 -17.234 -14.32 1 87.88 8 PRO B CA 1
ATOM 2694 C C . PRO B 1 8 ? -9.711 -17.562 -12.828 1 87.88 8 PRO B C 1
ATOM 2696 O O . PRO B 1 8 ? -10.367 -16.875 -12.047 1 87.88 8 PRO B O 1
ATOM 2699 N N . LEU B 1 9 ? -8.992 -18.562 -12.445 1 88.12 9 LEU B N 1
ATOM 2700 C CA . LEU B 1 9 ? -8.914 -18.922 -11.039 1 88.12 9 LEU B CA 1
ATOM 2701 C C . LEU B 1 9 ? -7.676 -18.312 -10.391 1 88.12 9 LEU B C 1
ATOM 2703 O O . LEU B 1 9 ? -7.766 -17.734 -9.297 1 88.12 9 LEU B O 1
ATOM 2707 N N . SER B 1 10 ? -6.617 -18.391 -11.031 1 91.12 10 SER B N 1
ATOM 2708 C CA . SER B 1 10 ? -5.355 -17.969 -10.43 1 91.12 10 SER B CA 1
ATOM 2709 C C . SER B 1 10 ? -5.105 -16.484 -10.625 1 91.12 10 SER B C 1
ATOM 2711 O O . SER B 1 10 ? -4.629 -15.797 -9.719 1 91.12 10 SER B O 1
ATOM 2713 N N . GLY B 1 11 ? -5.492 -15.93 -11.734 1 91.06 11 GLY B N 1
ATOM 2714 C CA . GLY B 1 11 ? -5.227 -14.539 -12.055 1 91.06 11 GLY B CA 1
ATOM 2715 C C . GLY B 1 11 ? -5.895 -13.57 -11.102 1 91.06 11 GLY B C 1
ATOM 2716 O O . GLY B 1 11 ? -5.227 -12.75 -10.469 1 91.06 11 GLY B O 1
ATOM 2717 N N . PRO B 1 12 ? -7.16 -13.656 -10.984 1 92.81 12 PRO B N 1
ATOM 2718 C CA . PRO B 1 12 ? -7.855 -12.75 -10.07 1 92.81 12 PRO B CA 1
ATOM 2719 C C . PRO B 1 12 ? -7.375 -12.875 -8.625 1 92.81 12 PRO B C 1
ATOM 2721 O O . PRO B 1 12 ? -7.332 -11.875 -7.898 1 92.81 12 PRO B O 1
ATOM 2724 N N . LEU B 1 13 ? -7.004 -14.016 -8.258 1 92.88 13 LEU B N 1
ATOM 2725 C CA . LEU B 1 13 ? -6.496 -14.203 -6.906 1 92.88 13 LEU B CA 1
ATOM 2726 C C . LEU B 1 13 ? -5.172 -13.469 -6.715 1 92.88 13 LEU B C 1
ATOM 2728 O O . LEU B 1 13 ? -4.953 -12.836 -5.676 1 92.88 13 LEU B O 1
ATOM 2732 N N . MET B 1 14 ? -4.367 -13.578 -7.676 1 93.44 14 MET B N 1
ATOM 2733 C CA . MET B 1 14 ? -3.098 -12.859 -7.613 1 93.44 14 MET B CA 1
ATOM 2734 C C . MET B 1 14 ? -3.326 -11.359 -7.508 1 93.44 14 MET B C 1
ATOM 2736 O O . MET B 1 14 ? -2.707 -10.688 -6.68 1 93.44 14 MET B O 1
ATOM 2740 N N . LEU B 1 15 ? -4.227 -10.875 -8.25 1 93.75 15 LEU B N 1
ATOM 2741 C CA . LEU B 1 15 ? -4.555 -9.461 -8.203 1 93.75 15 LEU B CA 1
ATOM 2742 C C . LEU B 1 15 ? -5.156 -9.086 -6.848 1 93.75 15 LEU B C 1
ATOM 2744 O O . LEU B 1 15 ? -4.906 -7.996 -6.332 1 93.75 15 LEU B O 1
ATOM 2748 N N . ALA B 1 16 ? -5.914 -9.953 -6.344 1 95.69 16 ALA B N 1
ATOM 2749 C CA . ALA B 1 16 ? -6.527 -9.719 -5.039 1 95.69 16 ALA B CA 1
ATOM 2750 C C . ALA B 1 16 ? -5.469 -9.539 -3.957 1 95.69 16 ALA B C 1
ATOM 2752 O O . ALA B 1 16 ? -5.566 -8.633 -3.131 1 95.69 16 ALA B O 1
ATOM 2753 N N . PHE B 1 17 ? -4.469 -10.383 -4.008 1 96 17 PHE B N 1
ATOM 2754 C CA . PHE B 1 17 ? -3.385 -10.281 -3.033 1 96 17 PHE B CA 1
ATOM 2755 C C . PHE B 1 17 ? -2.643 -8.953 -3.186 1 96 17 PHE B C 1
ATOM 2757 O O . PHE B 1 17 ? -2.383 -8.266 -2.195 1 96 17 PHE B O 1
ATOM 2764 N N . MET B 1 18 ? -2.367 -8.602 -4.379 1 95.88 18 MET B N 1
ATOM 2765 C CA . MET B 1 18 ? -1.604 -7.383 -4.648 1 95.88 18 MET B CA 1
ATOM 2766 C C . MET B 1 18 ? -2.387 -6.145 -4.219 1 95.88 18 MET B C 1
ATOM 2768 O O . MET B 1 18 ? -1.857 -5.289 -3.512 1 95.88 18 MET B O 1
ATOM 2772 N N . ILE B 1 19 ? -3.605 -6.113 -4.539 1 95.25 19 ILE B N 1
ATOM 2773 C CA . ILE B 1 19 ? -4.43 -4.949 -4.23 1 95.25 19 ILE B CA 1
ATOM 2774 C C . ILE B 1 19 ? -4.648 -4.859 -2.723 1 95.25 19 ILE B C 1
ATOM 2776 O O . ILE B 1 19 ? -4.66 -3.764 -2.156 1 95.25 19 ILE B O 1
ATOM 2780 N N . SER B 1 20 ? -4.82 -5.969 -2.123 1 96.94 20 SER B N 1
ATOM 2781 C CA . SER B 1 20 ? -5 -5.98 -0.675 1 96.94 20 SER B CA 1
ATOM 2782 C C . SER B 1 20 ? -3.777 -5.41 0.036 1 96.94 20 SER B C 1
ATOM 2784 O O . SER B 1 20 ? -3.91 -4.617 0.971 1 96.94 20 SER B O 1
ATOM 2786 N N . TYR B 1 21 ? -2.645 -5.742 -0.377 1 96.94 21 TYR B N 1
ATOM 2787 C CA . TYR B 1 21 ? -1.431 -5.227 0.243 1 96.94 21 TYR B CA 1
ATOM 2788 C C . TYR B 1 21 ? -1.239 -3.75 -0.084 1 96.94 21 TYR B C 1
ATOM 2790 O O . TYR B 1 21 ? -0.717 -2.988 0.734 1 96.94 21 TYR B O 1
ATOM 2798 N N . MET B 1 22 ? -1.624 -3.395 -1.253 1 96.44 22 MET B N 1
ATOM 2799 C CA . MET B 1 22 ? -1.583 -1.977 -1.601 1 96.44 22 MET B CA 1
ATOM 2800 C C . MET B 1 22 ? -2.432 -1.155 -0.636 1 96.44 22 MET B C 1
ATOM 2802 O O . MET B 1 22 ? -1.984 -0.123 -0.133 1 96.44 22 MET B O 1
ATOM 2806 N N . LEU B 1 23 ? -3.594 -1.619 -0.396 1 96.31 23 LEU B N 1
ATOM 2807 C CA . LEU B 1 23 ? -4.5 -0.914 0.503 1 96.31 23 LEU B CA 1
ATOM 2808 C C . LEU B 1 23 ? -3.939 -0.879 1.922 1 96.31 23 LEU B C 1
ATOM 2810 O O . LEU B 1 23 ? -4.145 0.093 2.65 1 96.31 23 LEU B O 1
ATOM 2814 N N . TYR B 1 24 ? -3.271 -1.965 2.297 1 96.38 24 TYR B N 1
ATOM 2815 C CA . TYR B 1 24 ? -2.633 -1.973 3.607 1 96.38 24 TYR B CA 1
ATOM 2816 C C . TYR B 1 24 ? -1.533 -0.92 3.686 1 96.38 24 TYR B C 1
ATOM 2818 O O . TYR B 1 24 ? -1.354 -0.275 4.723 1 96.38 24 TYR B O 1
ATOM 2826 N N . GLY B 1 25 ? -0.772 -0.749 2.621 1 94.69 25 GLY B N 1
ATOM 2827 C CA . GLY B 1 25 ? 0.209 0.323 2.576 1 94.69 25 GLY B CA 1
ATOM 2828 C C . GLY B 1 25 ? -0.399 1.697 2.785 1 94.69 25 GLY B C 1
ATOM 2829 O O . GLY B 1 25 ? 0.145 2.516 3.529 1 94.69 25 GLY B O 1
ATOM 2830 N N . VAL B 1 26 ? -1.521 1.87 2.207 1 93.69 26 VAL B N 1
ATOM 2831 C CA . VAL B 1 26 ? -2.246 3.127 2.361 1 93.69 26 VAL B CA 1
ATOM 2832 C C . VAL B 1 26 ? -2.617 3.332 3.83 1 93.69 26 VAL B C 1
ATOM 2834 O O . VAL B 1 26 ? -2.428 4.422 4.379 1 93.69 26 VAL B O 1
ATOM 2837 N N . SER B 1 27 ? -3.039 2.301 4.422 1 93.88 27 SER B N 1
ATOM 2838 C CA . SER B 1 27 ? -3.486 2.383 5.809 1 93.88 27 SER B CA 1
ATOM 2839 C C . SER B 1 27 ? -2.322 2.67 6.75 1 93.88 27 SER B C 1
ATOM 2841 O O . SER B 1 27 ? -2.482 3.373 7.75 1 93.88 27 SER B O 1
ATOM 2843 N N . MET B 1 28 ? -1.191 2.16 6.395 1 92.38 28 MET B N 1
ATOM 2844 C CA . MET B 1 28 ? -0.018 2.355 7.242 1 92.38 28 MET B CA 1
ATOM 2845 C C . MET B 1 28 ? 0.368 3.828 7.309 1 92.38 28 MET B C 1
ATOM 2847 O O . MET B 1 28 ? 0.666 4.348 8.383 1 92.38 28 MET B O 1
ATOM 2851 N N . VAL B 1 29 ? 0.306 4.477 6.258 1 89.5 29 VAL B N 1
ATOM 2852 C CA . VAL B 1 29 ? 0.662 5.891 6.23 1 89.5 29 VAL B CA 1
ATOM 2853 C C . VAL B 1 29 ? -0.439 6.715 6.895 1 89.5 29 VAL B C 1
ATOM 2855 O O . VAL B 1 29 ? -0.156 7.656 7.637 1 89.5 29 VAL B O 1
ATOM 2858 N N . GLN B 1 30 ? -1.641 6.324 6.707 1 88.5 30 GLN B N 1
ATOM 2859 C CA . GLN B 1 30 ? -2.764 7.07 7.266 1 88.5 30 GLN B CA 1
ATOM 2860 C C . GLN B 1 30 ? -2.771 6.992 8.789 1 88.5 30 GLN B C 1
ATOM 2862 O O . GLN B 1 30 ? -3.082 7.977 9.469 1 88.5 30 GLN B O 1
ATOM 2867 N N . ILE B 1 31 ? -2.51 5.809 9.266 1 89.62 31 ILE B N 1
ATOM 2868 C CA . ILE B 1 31 ? -2.504 5.668 10.711 1 89.62 31 ILE B CA 1
ATOM 2869 C C . ILE B 1 31 ? -1.35 6.473 11.305 1 89.62 31 ILE B C 1
ATOM 2871 O O . ILE B 1 31 ? -1.469 7.031 12.398 1 89.62 31 ILE B O 1
ATOM 2875 N N . PHE B 1 32 ? -0.245 6.523 10.594 1 85.38 32 PHE B N 1
ATOM 2876 C CA . PHE B 1 32 ? 0.891 7.328 11.023 1 85.38 32 PHE B CA 1
ATOM 2877 C C . PHE B 1 32 ? 0.512 8.805 11.094 1 85.38 32 PHE B C 1
ATOM 2879 O O . PHE B 1 32 ? 0.792 9.469 12.094 1 85.38 32 PHE B O 1
ATOM 2886 N N . PHE B 1 33 ? -0.147 9.234 10.164 1 80.94 33 PHE B N 1
ATOM 2887 C CA . PHE B 1 33 ? -0.562 10.633 10.133 1 80.94 33 PHE B CA 1
ATOM 2888 C C . PHE B 1 33 ? -1.598 10.922 11.211 1 80.94 33 PHE B C 1
ATOM 2890 O O . PHE B 1 33 ? -1.573 11.984 11.836 1 80.94 33 PHE B O 1
ATOM 2897 N N . TYR B 1 34 ? -2.436 10.016 11.375 1 85 34 TYR B N 1
ATOM 2898 C CA . TYR B 1 34 ? -3.43 10.172 12.43 1 85 34 TYR B CA 1
ATOM 2899 C C . TYR B 1 34 ? -2.76 10.297 13.797 1 85 34 TYR B C 1
ATOM 2901 O O . TYR B 1 34 ? -3.125 11.156 14.594 1 85 34 TYR B O 1
ATOM 2909 N N . HIS B 1 35 ? -1.788 9.492 14.031 1 84.06 35 HIS B N 1
ATOM 2910 C CA . HIS B 1 35 ? -1.111 9.461 15.32 1 84.06 35 HIS B CA 1
ATOM 2911 C C . HIS B 1 35 ? -0.318 10.742 15.562 1 84.06 35 HIS B C 1
ATOM 2913 O O . HIS B 1 35 ? -0.258 11.242 16.688 1 84.06 35 HIS B O 1
ATOM 2919 N N . VAL B 1 36 ? 0.178 11.32 14.547 1 77.12 36 VAL B N 1
ATOM 2920 C CA . VAL B 1 36 ? 1.043 12.484 14.664 1 77.12 36 VAL B CA 1
ATOM 2921 C C . VAL B 1 36 ? 0.193 13.75 14.789 1 77.12 36 VAL B C 1
ATOM 2923 O O . VAL B 1 36 ? 0.507 14.641 15.586 1 77.12 36 VAL B O 1
ATOM 2926 N N . HIS B 1 37 ? -0.89 13.836 14.172 1 76.38 37 HIS B N 1
ATOM 2927 C CA . HIS B 1 37 ? -1.627 15.086 14.094 1 76.38 37 HIS B CA 1
ATOM 2928 C C . HIS B 1 37 ? -2.758 15.133 15.117 1 76.38 37 HIS B C 1
ATOM 2930 O O . HIS B 1 37 ? -3.182 16.203 15.531 1 76.38 37 HIS B O 1
ATOM 2936 N N . TYR B 1 38 ? -3.184 13.969 15.523 1 80.56 38 TYR B N 1
ATOM 2937 C CA . TYR B 1 38 ? -4.324 13.984 16.438 1 80.56 38 TYR B CA 1
ATOM 2938 C C . TYR B 1 38 ? -4.043 13.148 17.672 1 80.56 38 TYR B C 1
ATOM 2940 O O . TYR B 1 38 ? -4.832 12.266 18.031 1 80.56 38 TYR B O 1
ATOM 2948 N N . PRO B 1 39 ? -3.01 13.492 18.328 1 76.88 39 PRO B N 1
ATOM 2949 C CA . PRO B 1 39 ? -2.693 12.727 19.531 1 76.88 39 PRO B CA 1
ATOM 2950 C C . PRO B 1 39 ? -3.689 12.969 20.656 1 76.88 39 PRO B C 1
ATOM 2952 O O . PRO B 1 39 ? -3.816 12.141 21.562 1 76.88 39 PRO B O 1
ATOM 2955 N N . LYS B 1 40 ? -4.5 14.07 20.594 1 80.19 40 LYS B N 1
ATOM 2956 C CA . LYS B 1 40 ? -5.379 14.445 21.703 1 80.19 40 LYS B CA 1
ATOM 2957 C C . LYS B 1 40 ? -6.832 14.109 21.391 1 80.19 40 LYS B C 1
ATOM 2959 O O . LYS B 1 40 ? -7.75 14.633 22.031 1 80.19 40 LYS B O 1
ATOM 2964 N N . ASP B 1 41 ? -7.043 13.312 20.469 1 85.81 41 ASP B N 1
ATOM 2965 C CA . ASP B 1 41 ? -8.398 12.883 20.156 1 85.81 41 ASP B CA 1
ATOM 2966 C C . ASP B 1 41 ? -9.008 12.094 21.312 1 85.81 41 ASP B C 1
ATOM 2968 O O . ASP B 1 41 ? -8.289 11.594 22.188 1 85.81 41 ASP B O 1
ATOM 2972 N N . LYS B 1 42 ? -10.289 12.102 21.375 1 87.38 42 LYS B N 1
ATOM 2973 C CA . LYS B 1 42 ? -11 11.352 22.406 1 87.38 42 LYS B CA 1
ATOM 2974 C C . LYS B 1 42 ? -10.57 9.891 22.422 1 87.38 42 LYS B C 1
ATOM 2976 O O . LYS B 1 42 ? -10.242 9.328 21.375 1 87.38 42 LYS B O 1
ATOM 2981 N N . LEU B 1 43 ? -10.602 9.281 23.547 1 88.38 43 LEU B N 1
ATOM 2982 C CA . LEU B 1 43 ? -10.141 7.91 23.734 1 88.38 43 LEU B CA 1
ATOM 2983 C C . LEU B 1 43 ? -10.984 6.938 22.922 1 88.38 43 LEU B C 1
ATOM 2985 O O . LEU B 1 43 ? -10.461 5.961 22.375 1 88.38 43 LEU B O 1
ATOM 2989 N N . GLN B 1 44 ? -12.281 7.227 22.875 1 85.12 44 GLN B N 1
ATOM 2990 C CA . GLN B 1 44 ? -13.172 6.348 22.141 1 85.12 44 GLN B CA 1
ATOM 2991 C C . GLN B 1 44 ? -12.781 6.273 20.672 1 85.12 44 GLN B C 1
ATOM 2993 O O . GLN B 1 44 ? -12.797 5.195 20.062 1 85.12 44 GLN B O 1
ATOM 2998 N N . LEU B 1 45 ? -12.438 7.379 20.125 1 88.25 45 LEU B N 1
ATOM 2999 C CA . LEU B 1 45 ? -12.039 7.422 18.734 1 88.25 45 LEU B CA 1
ATOM 3000 C C . LEU B 1 45 ? -10.68 6.758 18.531 1 88.25 45 LEU B C 1
ATOM 3002 O O . LEU B 1 45 ? -10.469 6.059 17.531 1 88.25 45 LEU B O 1
ATOM 3006 N N . LYS B 1 46 ? -9.844 6.906 19.469 1 91 46 LYS B N 1
ATOM 3007 C CA . LYS B 1 46 ? -8.523 6.289 19.375 1 91 46 LYS B CA 1
ATOM 3008 C C . LYS B 1 46 ? -8.625 4.766 19.438 1 91 46 LYS B C 1
ATOM 3010 O O . LYS B 1 46 ? -7.938 4.066 18.688 1 91 46 LYS B O 1
ATOM 3015 N N . ILE B 1 47 ? -9.492 4.398 20.281 1 90.5 47 ILE B N 1
ATOM 3016 C CA . ILE B 1 47 ? -9.68 2.959 20.406 1 90.5 47 ILE B CA 1
ATOM 3017 C C . ILE B 1 47 ? -10.266 2.396 19.109 1 90.5 47 ILE B C 1
ATOM 3019 O O . ILE B 1 47 ? -9.859 1.33 18.656 1 90.5 47 ILE B O 1
ATOM 3023 N N . LEU B 1 48 ? -11.148 3.096 18.594 1 91.56 48 LEU B N 1
ATOM 3024 C CA . LEU B 1 48 ? -11.781 2.664 17.359 1 91.56 48 LEU B CA 1
ATOM 3025 C C . LEU B 1 48 ? -10.766 2.557 16.234 1 91.56 48 LEU B C 1
ATOM 3027 O O . LEU B 1 48 ? -10.711 1.547 15.523 1 91.56 48 LEU B O 1
ATOM 3031 N N . VAL B 1 49 ? -9.953 3.596 16.109 1 91.81 49 VAL B N 1
ATOM 3032 C CA . VAL B 1 49 ? -8.961 3.662 15.039 1 91.81 49 VAL B CA 1
ATOM 3033 C C . VAL B 1 49 ? -7.945 2.533 15.211 1 91.81 49 VAL B C 1
ATOM 3035 O O . VAL B 1 49 ? -7.652 1.805 14.258 1 91.81 49 VAL B O 1
ATOM 3038 N N . TRP B 1 50 ? -7.48 2.266 16.406 1 92.81 50 TRP B N 1
ATOM 3039 C CA . TRP B 1 50 ? -6.465 1.247 16.656 1 92.81 50 TRP B CA 1
ATOM 3040 C C . TRP B 1 50 ? -7.059 -0.153 16.547 1 92.81 50 TRP B C 1
ATOM 3042 O O . TRP B 1 50 ? -6.391 -1.082 16.078 1 92.81 50 TRP B O 1
ATOM 3052 N N . LEU B 1 51 ? -8.258 -0.237 16.938 1 93.75 51 LEU B N 1
ATOM 3053 C CA . LEU B 1 51 ? -8.914 -1.531 16.797 1 93.75 51 LEU B CA 1
ATOM 3054 C C . LEU B 1 51 ? -9.055 -1.927 15.336 1 93.75 51 LEU B C 1
ATOM 3056 O O . LEU B 1 51 ? -8.711 -3.049 14.953 1 93.75 51 LEU B O 1
ATOM 3060 N N . VAL B 1 52 ? -9.508 -1.037 14.578 1 93.81 52 VAL B N 1
ATOM 3061 C CA . VAL B 1 52 ? -9.703 -1.313 13.156 1 93.81 52 VAL B CA 1
ATOM 3062 C C . VAL B 1 52 ? -8.359 -1.593 12.492 1 93.81 52 VAL B C 1
ATOM 3064 O O . VAL B 1 52 ? -8.242 -2.492 11.656 1 93.81 52 VAL B O 1
ATOM 3067 N N . PHE B 1 53 ? -7.344 -0.93 12.93 1 93.94 53 PHE B N 1
ATOM 3068 C CA . PHE B 1 53 ? -6.023 -1.11 12.336 1 93.94 53 PHE B CA 1
ATOM 3069 C C . PHE B 1 53 ? -5.438 -2.463 12.719 1 93.94 53 PHE B C 1
ATOM 3071 O O . PHE B 1 53 ? -4.82 -3.137 11.891 1 93.94 53 PHE B O 1
ATOM 3078 N N . ILE B 1 54 ? -5.598 -2.812 13.93 1 94.94 54 ILE B N 1
ATOM 3079 C CA . ILE B 1 54 ? -5.09 -4.098 14.398 1 94.94 54 ILE B CA 1
ATOM 3080 C C . ILE B 1 54 ? -5.789 -5.234 13.656 1 94.94 54 ILE B C 1
ATOM 3082 O O . ILE B 1 54 ? -5.152 -6.203 13.25 1 94.94 54 ILE B O 1
ATOM 3086 N N . LEU B 1 55 ? -7.035 -5.121 13.516 1 95.44 55 LEU B N 1
ATOM 3087 C CA . LEU B 1 55 ? -7.785 -6.129 12.773 1 95.44 55 LEU B CA 1
ATOM 3088 C C . LEU B 1 55 ? -7.344 -6.18 11.312 1 95.44 55 LEU B C 1
ATOM 3090 O O . LEU B 1 55 ? -7.215 -7.262 10.734 1 95.44 55 LEU B O 1
ATOM 3094 N N . GLU B 1 56 ? -7.133 -5.031 10.789 1 94.38 56 GLU B N 1
ATOM 3095 C CA . GLU B 1 56 ? -6.637 -4.957 9.422 1 94.38 56 GLU B CA 1
ATOM 3096 C C . GLU B 1 56 ? -5.27 -5.625 9.289 1 94.38 56 GLU B C 1
ATOM 3098 O O . GLU B 1 56 ? -5.012 -6.332 8.312 1 94.38 56 GLU B O 1
ATOM 3103 N N . THR B 1 57 ? -4.461 -5.367 10.227 1 94.62 57 THR B N 1
ATOM 3104 C CA . THR B 1 57 ? -3.139 -5.98 10.227 1 94.62 57 THR B CA 1
ATOM 3105 C C . THR B 1 57 ? -3.25 -7.5 10.336 1 94.62 57 THR B C 1
ATOM 3107 O O . THR B 1 57 ? -2.541 -8.234 9.641 1 94.62 57 THR B O 1
ATOM 3110 N N . ALA B 1 58 ? -4.117 -7.918 11.148 1 94.56 58 ALA B N 1
ATOM 3111 C CA . ALA B 1 58 ? -4.348 -9.352 11.289 1 94.56 58 ALA B CA 1
ATOM 3112 C C . ALA B 1 58 ? -4.805 -9.969 9.969 1 94.56 58 ALA B C 1
ATOM 3114 O O . ALA B 1 58 ? -4.312 -11.023 9.562 1 94.56 58 ALA B O 1
ATOM 3115 N N . THR B 1 59 ? -5.695 -9.289 9.32 1 94.88 59 THR B N 1
ATOM 3116 C CA . THR B 1 59 ? -6.172 -9.797 8.039 1 94.88 59 THR B CA 1
ATOM 3117 C C . THR B 1 59 ? -5.043 -9.82 7.012 1 94.88 59 THR B C 1
ATOM 3119 O O . THR B 1 59 ? -4.977 -10.727 6.176 1 94.88 59 THR B O 1
ATOM 3122 N N . THR B 1 60 ? -4.227 -8.82 7.078 1 95.19 60 THR B N 1
ATOM 3123 C CA . THR B 1 60 ? -3.105 -8.758 6.145 1 95.19 60 THR B CA 1
ATOM 3124 C C . THR B 1 60 ? -2.16 -9.938 6.355 1 95.19 60 THR B C 1
ATOM 3126 O O . THR B 1 60 ? -1.678 -10.539 5.391 1 95.19 60 THR B O 1
ATOM 3129 N N . ILE B 1 61 ? -1.916 -10.297 7.582 1 94.12 61 ILE B N 1
ATOM 3130 C CA . ILE B 1 61 ? -1.071 -11.438 7.898 1 94.12 61 ILE B CA 1
ATOM 3131 C C . ILE B 1 61 ? -1.718 -12.719 7.371 1 94.12 61 ILE B C 1
ATOM 3133 O O . ILE B 1 61 ? -1.048 -13.555 6.754 1 94.12 61 ILE B O 1
ATOM 3137 N N . VAL B 1 62 ? -2.949 -12.852 7.574 1 94.31 62 VAL B N 1
ATOM 3138 C CA . VAL B 1 62 ? -3.678 -14.031 7.117 1 94.31 62 VAL B CA 1
ATOM 3139 C C . VAL B 1 62 ? -3.619 -14.117 5.594 1 94.31 62 VAL B C 1
ATOM 3141 O O . VAL B 1 62 ? -3.375 -15.188 5.039 1 94.31 62 VAL B O 1
ATOM 3144 N N . ILE B 1 63 ? -3.844 -12.992 4.938 1 95.12 63 ILE B N 1
ATOM 3145 C CA . ILE B 1 63 ? -3.812 -12.945 3.479 1 95.12 63 ILE B CA 1
ATOM 3146 C C . ILE B 1 63 ? -2.414 -13.305 2.98 1 95.12 63 ILE B C 1
ATOM 3148 O O . ILE B 1 63 ? -2.268 -13.984 1.962 1 95.12 63 ILE B O 1
ATOM 3152 N N . GLY B 1 64 ? -1.439 -12.898 3.719 1 93.94 64 GLY B N 1
ATOM 3153 C CA . GLY B 1 64 ? -0.082 -13.289 3.373 1 93.94 64 GLY B CA 1
ATOM 3154 C C . GLY B 1 64 ? 0.153 -14.781 3.479 1 93.94 64 GLY B C 1
ATOM 3155 O O . GLY B 1 64 ? 0.759 -15.383 2.59 1 93.94 64 GLY B O 1
ATOM 3156 N N . ILE B 1 65 ? -0.325 -15.383 4.531 1 93.06 65 ILE B N 1
ATOM 3157 C CA . ILE B 1 65 ? -0.191 -16.828 4.734 1 93.06 65 ILE B CA 1
ATOM 3158 C C . ILE B 1 65 ? -0.949 -17.578 3.643 1 93.06 65 ILE B C 1
ATOM 3160 O O . ILE B 1 65 ? -0.455 -18.562 3.105 1 93.06 65 ILE B O 1
ATOM 3164 N N . LEU B 1 66 ? -2.064 -17.047 3.307 1 92.56 66 LEU B N 1
ATOM 3165 C CA . LEU B 1 66 ? -2.873 -17.641 2.252 1 92.56 66 LEU B CA 1
ATOM 3166 C C . LEU B 1 66 ? -2.152 -17.578 0.909 1 92.56 66 LEU B C 1
ATOM 3168 O O . LEU B 1 66 ? -2.154 -18.547 0.149 1 92.56 66 LEU B O 1
ATOM 3172 N N . GLY B 1 67 ? -1.637 -16.406 0.635 1 91.88 67 GLY B N 1
ATOM 3173 C CA . GLY B 1 67 ? -0.875 -16.266 -0.596 1 91.88 67 GLY B CA 1
ATOM 3174 C C . GLY B 1 67 ? 0.272 -17.266 -0.7 1 91.88 67 GLY B C 1
ATOM 3175 O O . GLY B 1 67 ? 0.493 -17.859 -1.758 1 91.88 67 GLY B O 1
ATOM 3176 N N . TRP B 1 68 ? 0.943 -17.453 0.423 1 90.56 68 TRP B N 1
ATOM 3177 C CA . TRP B 1 68 ? 2.045 -18.406 0.453 1 90.56 68 TRP B CA 1
ATOM 3178 C C . TRP B 1 68 ? 1.534 -19.828 0.261 1 90.56 68 TRP B C 1
ATOM 3180 O O . TRP B 1 68 ? 2.154 -20.625 -0.447 1 90.56 68 TRP B O 1
ATOM 3190 N N . SER B 1 69 ? 0.466 -20.141 0.81 1 88.81 69 SER B N 1
ATOM 3191 C CA . SER B 1 69 ? -0.084 -21.484 0.711 1 88.81 69 SER B CA 1
ATOM 3192 C C . SER B 1 69 ? -0.598 -21.766 -0.696 1 88.81 69 SER B C 1
ATOM 3194 O O . SER B 1 69 ? -0.376 -22.859 -1.235 1 88.81 69 SER B O 1
ATOM 3196 N N . MET B 1 70 ? -1.212 -20.812 -1.306 1 89.44 70 MET B N 1
ATOM 3197 C CA . MET B 1 70 ? -1.851 -21.016 -2.602 1 89.44 70 MET B CA 1
ATOM 3198 C C . MET B 1 70 ? -0.834 -20.922 -3.732 1 89.44 70 MET B C 1
ATOM 3200 O O . MET B 1 70 ? -0.842 -21.734 -4.656 1 89.44 70 MET B O 1
ATOM 3204 N N . PHE B 1 71 ? 0.007 -19.938 -3.65 1 90.88 71 PHE B N 1
ATOM 3205 C CA . PHE B 1 71 ? 0.888 -19.688 -4.781 1 90.88 71 PHE B CA 1
ATOM 3206 C C . PHE B 1 71 ? 2.318 -20.094 -4.461 1 90.88 71 PHE B C 1
ATOM 3208 O O . PHE B 1 71 ? 3.139 -20.266 -5.367 1 90.88 71 PHE B O 1
ATOM 3215 N N . GLY B 1 72 ? 2.648 -20.203 -3.252 1 89.44 72 GLY B N 1
ATOM 3216 C CA . GLY B 1 72 ? 3.977 -20.672 -2.887 1 89.44 72 GLY B CA 1
ATOM 3217 C C . GLY B 1 72 ? 4.086 -22.188 -2.836 1 89.44 72 GLY B C 1
ATOM 3218 O O . GLY B 1 72 ? 4.547 -22.812 -3.793 1 89.44 72 GLY B O 1
ATOM 3219 N N . LYS B 1 73 ? 3.467 -22.734 -1.879 1 85.75 73 LYS B N 1
ATOM 3220 C CA . LYS B 1 73 ? 3.516 -24.188 -1.681 1 85.75 73 LYS B CA 1
ATOM 3221 C C . LYS B 1 73 ? 2.582 -24.906 -2.65 1 85.75 73 LYS B C 1
ATOM 3223 O O . LYS B 1 73 ? 2.867 -26.031 -3.08 1 85.75 73 LYS B O 1
ATOM 3228 N N . GLY B 1 74 ? 1.566 -24.266 -3.014 1 85.81 74 GLY B N 1
ATOM 3229 C CA . GLY B 1 74 ? 0.553 -24.906 -3.842 1 85.81 74 GLY B CA 1
ATOM 3230 C C . GLY B 1 74 ? 0.692 -24.562 -5.316 1 85.81 74 GLY B C 1
ATOM 3231 O O . GLY B 1 74 ? -0.215 -24.844 -6.105 1 85.81 74 GLY B O 1
ATOM 3232 N N . PHE B 1 75 ? 1.816 -24.062 -5.711 1 87.44 75 PHE B N 1
ATOM 3233 C CA . PHE B 1 75 ? 1.983 -23.688 -7.109 1 87.44 75 PHE B CA 1
ATOM 3234 C C . PHE B 1 75 ? 1.869 -24.906 -8.016 1 87.44 75 PHE B C 1
ATOM 3236 O O . PHE B 1 75 ? 2.545 -25.922 -7.793 1 87.44 75 PHE B O 1
ATOM 3243 N N . GLY B 1 76 ? 0.927 -24.812 -8.961 1 84.81 76 GLY B N 1
ATOM 3244 C CA . GLY B 1 76 ? 0.729 -25.891 -9.922 1 84.81 76 GLY B CA 1
ATOM 3245 C C . GLY B 1 76 ? -0.416 -26.812 -9.547 1 84.81 76 GLY B C 1
ATOM 3246 O O . GLY B 1 76 ? -0.849 -27.625 -10.359 1 84.81 76 GLY B O 1
ATOM 3247 N N . ASN B 1 77 ? -0.889 -26.75 -8.344 1 84.62 77 ASN B N 1
ATOM 3248 C CA . ASN B 1 77 ? -2.012 -27.562 -7.895 1 84.62 77 ASN B CA 1
ATOM 3249 C C . ASN B 1 77 ? -3.322 -26.781 -7.941 1 84.62 77 ASN B C 1
ATOM 3251 O O . ASN B 1 77 ? -3.551 -25.891 -7.121 1 84.62 77 ASN B O 1
ATOM 3255 N N . PRO B 1 78 ? -4.141 -27.141 -8.883 1 83.44 78 PRO B N 1
ATOM 3256 C CA . PRO B 1 78 ? -5.406 -26.422 -9.008 1 83.44 78 PRO B CA 1
ATOM 3257 C C . PRO B 1 78 ? -6.273 -26.516 -7.754 1 83.44 78 PRO B C 1
ATOM 3259 O O . PRO B 1 78 ? -7.062 -25.609 -7.473 1 83.44 78 PRO B O 1
ATOM 3262 N N . LEU B 1 79 ? -6.121 -27.562 -6.969 1 81.25 79 LEU B N 1
ATOM 3263 C CA . LEU B 1 79 ? -6.934 -27.75 -5.77 1 81.25 79 LEU B CA 1
ATOM 3264 C C . LEU B 1 79 ? -6.594 -26.688 -4.719 1 81.25 79 LEU B C 1
ATOM 3266 O O . LEU B 1 79 ? -7.441 -26.328 -3.898 1 81.25 79 LEU B O 1
ATOM 3270 N N . SER B 1 80 ? -5.383 -26.234 -4.789 1 82.75 80 SER B N 1
ATOM 3271 C CA . SER B 1 80 ? -4.973 -25.219 -3.832 1 82.75 80 SER B CA 1
ATOM 3272 C C . SER B 1 80 ? -5.695 -23.906 -4.086 1 82.75 80 SER B C 1
ATOM 3274 O O . SER B 1 80 ? -5.863 -23.094 -3.174 1 82.75 80 SER B O 1
ATOM 3276 N N . LEU B 1 81 ? -6.191 -23.75 -5.301 1 82.56 81 LEU B N 1
ATOM 3277 C CA . LEU B 1 81 ? -6.887 -22.516 -5.668 1 82.56 81 LEU B CA 1
ATOM 3278 C C . LEU B 1 81 ? -8.391 -22.656 -5.445 1 82.56 81 LEU B C 1
ATOM 3280 O O . LEU B 1 81 ? -9.086 -21.656 -5.238 1 82.56 81 LEU B O 1
ATOM 3284 N N . MET B 1 82 ? -8.789 -23.859 -5.469 1 78.62 82 MET B N 1
ATOM 3285 C CA . MET B 1 82 ? -10.234 -24.094 -5.449 1 78.62 82 MET B CA 1
ATOM 3286 C C . MET B 1 82 ? -10.711 -24.422 -4.039 1 78.62 82 MET B C 1
ATOM 3288 O O . MET B 1 82 ? -11.812 -24.016 -3.646 1 78.62 82 MET B O 1
ATOM 3292 N N . ASP B 1 83 ? -9.836 -25.016 -3.303 1 76.69 83 ASP B N 1
ATOM 3293 C CA . ASP B 1 83 ? -10.227 -25.391 -1.947 1 76.69 83 ASP B CA 1
ATOM 3294 C C . ASP B 1 83 ? -10.078 -24.219 -0.984 1 76.69 83 ASP B C 1
ATOM 3296 O O . ASP B 1 83 ? -9.211 -23.359 -1.169 1 76.69 83 ASP B O 1
ATOM 3300 N N . VAL B 1 84 ? -11.047 -24.297 -0.106 1 75.56 84 VAL B N 1
ATOM 3301 C CA . VAL B 1 84 ? -10.992 -23.234 0.905 1 75.56 84 VAL B CA 1
ATOM 3302 C C . VAL B 1 84 ? -10 -23.625 2.002 1 75.56 84 VAL B C 1
ATOM 3304 O O . VAL B 1 84 ? -10.203 -24.625 2.701 1 75.56 84 VAL B O 1
ATOM 3307 N N . ASP B 1 85 ? -8.93 -22.875 2.066 1 80.19 85 ASP B N 1
ATOM 3308 C CA . ASP B 1 85 ? -7.93 -23.062 3.117 1 80.19 85 ASP B CA 1
ATOM 3309 C C . ASP B 1 85 ? -8.5 -22.703 4.484 1 80.19 85 ASP B C 1
ATOM 3311 O O . ASP B 1 85 ? -9.172 -21.672 4.633 1 80.19 85 ASP B O 1
ATOM 3315 N N . PRO B 1 86 ? -8.352 -23.531 5.445 1 82.81 86 PRO B N 1
ATOM 3316 C CA . PRO B 1 86 ? -8.867 -23.219 6.781 1 82.81 86 PRO B CA 1
ATOM 3317 C C . PRO B 1 86 ? -8.375 -21.875 7.309 1 82.81 86 PRO B C 1
ATOM 3319 O O . PRO B 1 86 ? -9.047 -21.25 8.133 1 82.81 86 PRO B O 1
ATOM 3322 N N . THR B 1 87 ? -7.246 -21.438 6.867 1 85.06 87 THR B N 1
ATOM 3323 C CA . THR B 1 87 ? -6.73 -20.141 7.281 1 85.06 87 THR B CA 1
ATOM 3324 C C . THR B 1 87 ? -7.656 -19.016 6.816 1 85.06 87 THR B C 1
ATOM 3326 O O . THR B 1 87 ? -7.695 -17.938 7.426 1 85.06 87 THR B O 1
ATOM 3329 N N . MET B 1 88 ? -8.445 -19.328 5.832 1 88.12 88 MET B N 1
ATOM 3330 C CA . MET B 1 88 ? -9.367 -18.344 5.281 1 88.12 88 MET B CA 1
ATOM 3331 C C . MET B 1 88 ? -10.547 -18.125 6.219 1 88.12 88 MET B C 1
ATOM 3333 O O . MET B 1 88 ? -11.273 -17.141 6.09 1 88.12 88 MET B O 1
ATOM 3337 N N . ALA B 1 89 ? -10.75 -18.969 7.152 1 88.38 89 ALA B N 1
ATOM 3338 C CA . ALA B 1 89 ? -11.898 -18.891 8.047 1 88.38 89 ALA B CA 1
ATOM 3339 C C . ALA B 1 89 ? -11.852 -17.625 8.891 1 88.38 89 ALA B C 1
ATOM 3341 O O . ALA B 1 89 ? -12.898 -17.094 9.281 1 88.38 89 ALA B O 1
ATOM 3342 N N . ALA B 1 90 ? -10.703 -17.109 9.133 1 91.31 90 ALA B N 1
ATOM 3343 C CA . ALA B 1 90 ? -10.555 -15.914 9.977 1 91.31 90 ALA B CA 1
ATOM 3344 C C . ALA B 1 90 ? -11.039 -14.664 9.25 1 91.31 90 ALA B C 1
ATOM 3346 O O . ALA B 1 90 ? -11.445 -13.688 9.883 1 91.31 90 ALA B O 1
ATOM 3347 N N . LEU B 1 91 ? -11.062 -14.68 7.953 1 94.06 91 LEU B N 1
ATOM 3348 C CA . LEU B 1 91 ? -11.328 -13.484 7.152 1 94.06 91 LEU B CA 1
ATOM 3349 C C . LEU B 1 91 ? -12.781 -13.055 7.289 1 94.06 91 LEU B C 1
ATOM 3351 O O . LEU B 1 91 ? -13.062 -11.875 7.523 1 94.06 91 LEU B O 1
ATOM 3355 N N . PRO B 1 92 ? -13.703 -13.977 7.23 1 93.38 92 PRO B N 1
ATOM 3356 C CA . PRO B 1 92 ? -15.102 -13.547 7.379 1 93.38 92 PRO B CA 1
ATOM 3357 C C . PRO B 1 92 ? -15.383 -12.93 8.75 1 93.38 92 PRO B C 1
ATOM 3359 O O . PRO B 1 92 ? -16.141 -11.969 8.844 1 93.38 92 PRO B O 1
ATOM 3362 N N . PHE B 1 93 ? -14.789 -13.414 9.766 1 94.31 93 PHE B N 1
ATOM 3363 C CA . PHE B 1 93 ? -14.977 -12.859 11.102 1 94.31 93 PHE B CA 1
ATOM 3364 C C . PHE B 1 93 ? -14.492 -11.422 11.156 1 94.31 93 PHE B C 1
ATOM 3366 O O . PHE B 1 93 ? -15.242 -10.523 11.578 1 94.31 93 PHE B O 1
ATOM 3373 N N . ILE B 1 94 ? -13.336 -11.242 10.703 1 95.5 94 ILE B N 1
ATOM 3374 C CA . ILE B 1 94 ? -12.711 -9.93 10.812 1 95.5 94 ILE B CA 1
ATOM 3375 C C . ILE B 1 94 ? -13.406 -8.953 9.867 1 95.5 94 ILE B C 1
ATOM 3377 O O . ILE B 1 94 ? -13.703 -7.816 10.25 1 95.5 94 ILE B O 1
ATOM 3381 N N . ASN B 1 95 ? -13.688 -9.398 8.641 1 95.25 95 ASN B N 1
ATOM 3382 C CA . ASN B 1 95 ? -14.375 -8.547 7.68 1 95.25 95 ASN B CA 1
ATOM 3383 C C . ASN B 1 95 ? -15.742 -8.109 8.195 1 95.25 95 ASN B C 1
ATOM 3385 O O . ASN B 1 95 ? -16.141 -6.949 8.023 1 95.25 95 ASN B O 1
ATOM 3389 N N . GLY B 1 96 ? -16.438 -9.047 8.812 1 95.69 96 GLY B N 1
ATOM 3390 C CA . GLY B 1 96 ? -17.734 -8.711 9.367 1 95.69 96 GLY B CA 1
ATOM 3391 C C . GLY B 1 96 ? -17.656 -7.684 10.484 1 95.69 96 GLY B C 1
ATOM 3392 O O . GLY B 1 96 ? -18.438 -6.738 10.516 1 95.69 96 GLY B O 1
ATOM 3393 N N . ILE B 1 97 ? -16.719 -7.816 11.312 1 96.06 97 ILE B N 1
ATOM 3394 C CA . ILE B 1 97 ? -16.547 -6.922 12.453 1 96.06 97 ILE B CA 1
ATOM 3395 C C . ILE B 1 97 ? -16.156 -5.527 11.961 1 96.06 97 ILE B C 1
ATOM 3397 O O . ILE B 1 97 ? -16.75 -4.531 12.375 1 96.06 97 ILE B O 1
ATOM 3401 N N . VAL B 1 98 ? -15.203 -5.484 11.109 1 95.56 98 VAL B N 1
ATOM 3402 C CA . VAL B 1 98 ? -14.703 -4.199 10.633 1 95.56 98 VAL B CA 1
ATOM 3403 C C . VAL B 1 98 ? -15.805 -3.465 9.875 1 95.56 98 VAL B C 1
ATOM 3405 O O . VAL B 1 98 ? -16.016 -2.268 10.078 1 95.56 98 VAL B O 1
ATOM 3408 N N . ALA B 1 99 ? -16.484 -4.184 9.039 1 94.88 99 ALA B N 1
ATOM 3409 C CA . ALA B 1 99 ? -17.594 -3.574 8.289 1 94.88 99 ALA B CA 1
ATOM 3410 C C . ALA B 1 99 ? -18.656 -3.016 9.234 1 94.88 99 ALA B C 1
ATOM 3412 O O . ALA B 1 99 ? -19.109 -1.881 9.07 1 94.88 99 ALA B O 1
ATOM 3413 N N . SER B 1 100 ? -18.953 -3.799 10.188 1 95.75 100 SER B N 1
ATOM 3414 C CA . SER B 1 100 ? -19.984 -3.381 11.141 1 95.75 100 SER B CA 1
ATOM 3415 C C . SER B 1 100 ? -19.547 -2.145 11.922 1 95.75 100 SER B C 1
ATOM 3417 O O . SER B 1 100 ? -20.344 -1.223 12.125 1 95.75 100 SER B O 1
ATOM 3419 N N . ILE B 1 101 ? -18.328 -2.094 12.312 1 94.06 101 ILE B N 1
ATOM 3420 C CA . ILE B 1 101 ? -17.797 -0.962 13.078 1 94.06 101 ILE B CA 1
ATOM 3421 C C . ILE B 1 101 ? -17.891 0.31 12.234 1 94.06 101 ILE B C 1
ATOM 3423 O O . ILE B 1 101 ? -18.391 1.336 12.703 1 94.06 101 ILE B O 1
ATOM 3427 N N . VAL B 1 102 ? -17.453 0.209 11.055 1 90.81 102 VAL B N 1
ATOM 3428 C CA . VAL B 1 102 ? -17.406 1.386 10.188 1 90.81 102 VAL B CA 1
ATOM 3429 C C . VAL B 1 102 ? -18.828 1.825 9.828 1 90.81 102 VAL B C 1
ATOM 3431 O O . VAL B 1 102 ? -19.141 3.018 9.852 1 90.81 102 VAL B O 1
ATOM 3434 N N . GLN B 1 103 ? -19.672 0.891 9.531 1 92.75 103 GLN B N 1
ATOM 3435 C CA . GLN B 1 103 ? -21.047 1.219 9.172 1 92.75 103 GLN B CA 1
ATOM 3436 C C . GLN B 1 103 ? -21.797 1.823 10.359 1 92.75 103 GLN B C 1
ATOM 3438 O O . GLN B 1 103 ? -22.609 2.748 10.188 1 92.75 103 GLN B O 1
ATOM 3443 N N . ASN B 1 104 ? -21.516 1.34 11.484 1 92.31 104 ASN B N 1
ATOM 3444 C CA . ASN B 1 104 ? -22.141 1.906 12.672 1 92.31 104 ASN B CA 1
ATOM 3445 C C . ASN B 1 104 ? -21.578 3.279 13.016 1 92.31 104 ASN B C 1
ATOM 3447 O O . ASN B 1 104 ? -22.281 4.145 13.523 1 92.31 104 ASN B O 1
ATOM 3451 N N . PHE B 1 105 ? -20.375 3.465 12.75 1 88.31 105 PHE B N 1
ATOM 3452 C CA . PHE B 1 105 ? -19.797 4.793 12.891 1 88.31 105 PHE B CA 1
ATOM 3453 C C . PHE B 1 105 ? -20.484 5.789 11.969 1 88.31 105 PHE B C 1
ATOM 3455 O O . PHE B 1 105 ? -20.812 6.906 12.383 1 88.31 105 PHE B O 1
ATOM 3462 N N . LEU B 1 106 ? -20.672 5.352 10.812 1 86.38 106 LEU B N 1
ATOM 3463 C CA . LEU B 1 106 ? -21.359 6.215 9.859 1 86.38 106 LEU B CA 1
ATOM 3464 C C . LEU B 1 106 ? -22.797 6.469 10.289 1 86.38 106 LEU B C 1
ATOM 3466 O O . LEU B 1 106 ? -23.297 7.586 10.148 1 86.38 106 LEU B O 1
ATOM 3470 N N . SER B 1 107 ? -23.375 5.426 10.766 1 89.94 107 SER B N 1
ATOM 3471 C CA . SER B 1 107 ? -24.734 5.559 11.273 1 89.94 107 SER B CA 1
ATOM 3472 C C . SER B 1 107 ? -24.812 6.551 12.43 1 89.94 107 SER B C 1
ATOM 3474 O O . SER B 1 107 ? -25.734 7.363 12.508 1 89.94 107 SER B O 1
ATOM 3476 N N . TRP B 1 108 ? -23.906 6.453 13.25 1 88.19 108 TRP B N 1
ATOM 3477 C CA . TRP B 1 108 ? -23.812 7.383 14.375 1 88.19 108 TRP B CA 1
ATOM 3478 C C . TRP B 1 108 ? -23.656 8.82 13.883 1 88.19 108 TRP B C 1
ATOM 3480 O O . TRP B 1 108 ? -24.281 9.734 14.398 1 88.19 108 TRP B O 1
ATOM 3490 N N . ARG B 1 109 ? -22.844 9.023 12.953 1 80.5 109 ARG B N 1
ATOM 3491 C CA . ARG B 1 109 ? -22.641 10.352 12.383 1 80.5 109 ARG B CA 1
ATOM 3492 C C . ARG B 1 109 ? -23.922 10.891 11.75 1 80.5 109 ARG B C 1
ATOM 3494 O O . ARG B 1 109 ? -24.219 12.078 11.867 1 80.5 109 ARG B O 1
ATOM 3501 N N . ILE B 1 110 ? -24.594 10.039 11.125 1 84.88 110 ILE B N 1
ATOM 3502 C CA . ILE B 1 110 ? -25.859 10.422 10.5 1 84.88 110 ILE B CA 1
ATOM 3503 C C . ILE B 1 110 ? -26.859 10.836 11.578 1 84.88 110 ILE B C 1
ATOM 3505 O O . ILE B 1 110 ? -27.562 11.836 11.422 1 84.88 110 ILE B O 1
ATOM 3509 N N . TYR B 1 111 ? -26.875 10.07 12.609 1 88.75 111 TYR B N 1
ATOM 3510 C CA . TYR B 1 111 ? -27.766 10.391 13.719 1 88.75 111 TYR B CA 1
ATOM 3511 C C . TYR B 1 111 ? -27.438 11.75 14.312 1 88.75 111 TYR B C 1
ATOM 3513 O O . TYR B 1 111 ? -28.328 12.555 14.586 1 88.75 111 TYR B O 1
ATOM 3521 N N . LYS B 1 112 ? -26.172 12.109 14.422 1 82.56 112 LYS B N 1
ATOM 3522 C CA . LYS B 1 112 ? -25.734 13.367 15.016 1 82.56 112 LYS B CA 1
ATOM 3523 C C . LYS B 1 112 ? -26.031 14.547 14.094 1 82.56 112 LYS B C 1
ATOM 3525 O O . LYS B 1 112 ? -26.328 15.641 14.555 1 82.56 112 LYS B O 1
ATOM 3530 N N . LEU B 1 113 ? -26.031 14.328 12.859 1 77 113 LEU B N 1
ATOM 3531 C CA . LEU B 1 113 ? -26.234 15.406 11.898 1 77 113 LEU B CA 1
ATOM 3532 C C . LEU B 1 113 ? -27.719 15.648 11.648 1 77 113 LEU B C 1
ATOM 3534 O O . LEU B 1 113 ? -28.125 16.781 11.359 1 77 113 LEU B O 1
ATOM 3538 N N . THR B 1 114 ? -28.562 14.602 11.719 1 81.5 114 THR B N 1
ATOM 3539 C CA . THR B 1 114 ? -29.953 14.75 11.328 1 81.5 114 THR B CA 1
ATOM 3540 C C . THR B 1 114 ? -30.859 14.711 12.555 1 81.5 114 THR B C 1
ATOM 3542 O O . THR B 1 114 ? -32.031 15.141 12.484 1 81.5 114 THR B O 1
ATOM 3545 N N . SER B 1 115 ? -30.422 14.156 13.625 1 84.88 115 SER B N 1
ATOM 3546 C CA . SER B 1 115 ? -31.203 13.961 14.844 1 84.88 115 SER B CA 1
ATOM 3547 C C . SER B 1 115 ? -32.375 13.023 14.602 1 84.88 115 SER B C 1
ATOM 3549 O O . SER B 1 115 ? -33.375 13.078 15.32 1 84.88 115 SER B O 1
ATOM 3551 N N . ILE B 1 116 ? -32.344 12.344 13.477 1 87.12 116 ILE B N 1
ATOM 3552 C CA . ILE B 1 116 ? -33.344 11.328 13.172 1 87.12 116 ILE B CA 1
ATOM 3553 C C . ILE B 1 116 ? -32.781 9.945 13.484 1 87.12 116 ILE B C 1
ATOM 3555 O O . ILE B 1 116 ? -31.688 9.586 13.031 1 87.12 116 ILE B O 1
ATOM 3559 N N . ILE B 1 117 ? -33.531 9.133 14.172 1 90.62 117 ILE B N 1
ATOM 3560 C CA . ILE B 1 117 ? -33 7.895 14.711 1 90.62 117 ILE B CA 1
ATOM 3561 C C . ILE B 1 117 ? -33.344 6.73 13.797 1 90.62 117 ILE B C 1
ATOM 3563 O O . ILE B 1 117 ? -32.656 5.715 13.766 1 90.62 117 ILE B O 1
ATOM 3567 N N . TRP B 1 118 ? -34.375 6.766 13.039 1 91.88 118 TRP B N 1
ATOM 3568 C CA . TRP B 1 118 ? -34.875 5.598 12.32 1 91.88 118 TRP B CA 1
ATOM 3569 C C . TRP B 1 118 ? -33.938 5.18 11.219 1 91.88 118 TRP B C 1
ATOM 3571 O O . TRP B 1 118 ? -33.656 3.988 11.031 1 91.88 118 TRP B O 1
ATOM 3581 N N . LEU B 1 119 ? -33.438 6.059 10.531 1 91.06 119 LEU B N 1
ATOM 3582 C CA . LEU B 1 119 ? -32.562 5.73 9.414 1 91.06 119 LEU B CA 1
ATOM 3583 C C . LEU B 1 119 ? -31.266 5.121 9.906 1 91.06 119 LEU B C 1
ATOM 3585 O O . LEU B 1 119 ? -30.891 4.016 9.5 1 91.06 119 LEU B O 1
ATOM 3589 N N . PRO B 1 120 ? -30.531 5.766 10.844 1 93.5 120 PRO B N 1
ATOM 3590 C CA . PRO B 1 120 ? -29.328 5.129 11.391 1 93.5 120 PRO B CA 1
ATOM 3591 C C . PRO B 1 120 ? -29.625 3.781 12.039 1 93.5 120 PRO B C 1
ATOM 3593 O O . PRO B 1 120 ? -28.797 2.863 11.969 1 93.5 120 PRO B O 1
ATOM 3596 N N . ALA B 1 121 ? -30.766 3.684 12.594 1 95.56 121 ALA B N 1
ATOM 3597 C CA . ALA B 1 121 ? -31.141 2.43 13.242 1 95.56 121 ALA B CA 1
ATOM 3598 C C . ALA B 1 121 ? -31.281 1.304 12.227 1 95.56 121 ALA B C 1
ATOM 3600 O O . ALA B 1 121 ? -30.828 0.182 12.461 1 95.56 121 ALA B O 1
ATOM 3601 N N . ILE B 1 122 ? -31.906 1.545 11.188 1 96.19 122 ILE B N 1
ATOM 3602 C CA . ILE B 1 122 ? -32.094 0.554 10.133 1 96.19 122 ILE B CA 1
ATOM 3603 C C . ILE B 1 122 ? -30.734 0.129 9.578 1 96.19 122 ILE B C 1
ATOM 3605 O O . ILE B 1 122 ? -30.469 -1.064 9.406 1 96.19 122 ILE B O 1
ATOM 3609 N N . ILE B 1 123 ? -29.859 1.078 9.312 1 95.62 123 ILE B N 1
ATOM 3610 C CA . ILE B 1 123 ? -28.531 0.798 8.797 1 95.62 123 ILE B CA 1
ATOM 3611 C C . ILE B 1 123 ? -27.766 -0.063 9.797 1 95.62 123 ILE B C 1
ATOM 3613 O O . ILE B 1 123 ? -27.109 -1.034 9.414 1 95.62 123 ILE B O 1
ATOM 3617 N N . SER B 1 124 ? -27.891 0.26 11.047 1 97 124 SER B N 1
ATOM 3618 C CA . SER B 1 124 ? -27.172 -0.466 12.094 1 97 124 SER B CA 1
ATOM 3619 C C . SER B 1 124 ? -27.672 -1.906 12.195 1 97 124 SER B C 1
ATOM 3621 O O . SER B 1 124 ? -26.875 -2.832 12.336 1 97 124 SER B O 1
ATOM 3623 N N . VAL B 1 125 ? -28.938 -2.09 12.062 1 97.5 125 VAL B N 1
ATOM 3624 C CA . VAL B 1 125 ? -29.516 -3.428 12.172 1 97.5 125 VAL B CA 1
ATOM 3625 C C . VAL B 1 125 ? -29.078 -4.273 10.977 1 97.5 125 VAL B C 1
ATOM 3627 O O . VAL B 1 125 ? -28.656 -5.422 11.141 1 97.5 125 VAL B O 1
ATOM 3630 N N . ILE B 1 126 ? -29.172 -3.77 9.828 1 97.69 126 ILE B N 1
ATOM 3631 C CA . ILE B 1 126 ? -28.75 -4.48 8.625 1 97.69 126 ILE B CA 1
ATOM 3632 C C . ILE B 1 126 ? -27.281 -4.863 8.734 1 97.69 126 ILE B C 1
ATOM 3634 O O . ILE B 1 126 ? -26.891 -5.984 8.391 1 97.69 126 ILE B O 1
ATOM 3638 N N . SER B 1 127 ? -26.469 -3.887 9.195 1 97.31 127 SER B N 1
ATOM 3639 C CA . SER B 1 127 ? -25.047 -4.129 9.367 1 97.31 127 SER B CA 1
ATOM 3640 C C . SER B 1 127 ? -24.781 -5.254 10.359 1 97.31 127 SER B C 1
ATOM 3642 O O . SER B 1 127 ? -23.938 -6.113 10.133 1 97.31 127 SER B O 1
ATOM 3644 N N . LEU B 1 128 ? -25.562 -5.32 11.453 1 97.69 128 LEU B N 1
ATOM 3645 C CA . LEU B 1 128 ? -25.375 -6.332 12.484 1 97.69 128 LEU B CA 1
ATOM 3646 C C . LEU B 1 128 ? -25.828 -7.703 11.992 1 97.69 128 LEU B C 1
ATOM 3648 O O . LEU B 1 128 ? -25.219 -8.719 12.328 1 97.69 128 LEU B O 1
ATOM 3652 N N . VAL B 1 129 ? -26.844 -7.707 11.227 1 97.19 129 VAL B N 1
ATOM 3653 C CA . VAL B 1 129 ? -27.297 -8.953 10.625 1 97.19 129 VAL B CA 1
ATOM 3654 C C . VAL B 1 129 ? -26.234 -9.492 9.68 1 97.19 129 VAL B C 1
ATOM 3656 O O . VAL B 1 129 ? -25.906 -10.68 9.703 1 97.19 129 VAL B O 1
ATOM 3659 N N . GLY B 1 130 ? -25.703 -8.625 8.883 1 97.19 130 GLY B N 1
ATOM 3660 C CA . GLY B 1 130 ? -24.609 -9.023 8.008 1 97.19 130 GLY B CA 1
ATOM 3661 C C . GLY B 1 130 ? -23.4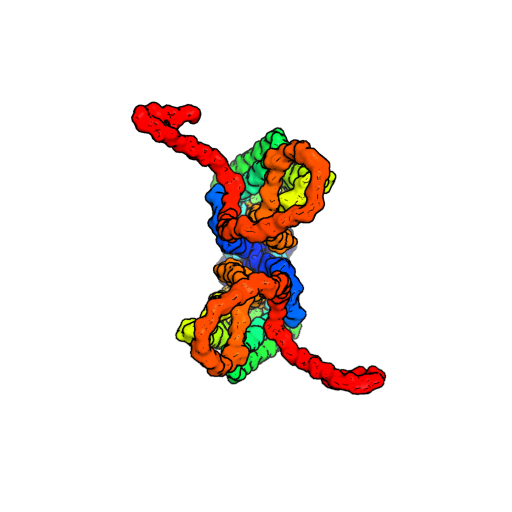22 -9.57 8.758 1 97.19 130 GLY B C 1
ATOM 3662 O O . GLY B 1 130 ? -22.859 -10.594 8.375 1 97.19 130 GLY B O 1
ATOM 3663 N N . CYS B 1 131 ? -23.094 -8.93 9.797 1 97.5 131 CYS B N 1
ATOM 3664 C CA . CYS B 1 131 ? -21.984 -9.383 10.641 1 97.5 131 CYS B CA 1
ATOM 3665 C C . CYS B 1 131 ? -22.281 -10.758 11.227 1 97.5 131 CYS B C 1
ATOM 3667 O O . CYS B 1 131 ? -21.391 -11.625 11.258 1 97.5 131 CYS B O 1
ATOM 3669 N N . GLY B 1 132 ? -23.469 -10.945 11.641 1 97.25 132 GLY B N 1
ATOM 3670 C CA . GLY B 1 132 ? -23.859 -12.242 12.156 1 97.25 132 GLY B CA 1
ATOM 3671 C C . GLY B 1 132 ? -23.688 -13.367 11.148 1 97.25 132 GLY B C 1
ATOM 3672 O O . GLY B 1 132 ? -23.141 -14.422 11.477 1 97.25 132 GLY B O 1
ATOM 3673 N N . PHE B 1 133 ? -24.047 -13.117 9.969 1 96.5 133 PHE B N 1
ATOM 3674 C CA . PHE B 1 133 ? -23.969 -14.148 8.938 1 96.5 133 PHE B CA 1
ATOM 3675 C C . PHE B 1 133 ? -22.531 -14.359 8.5 1 96.5 133 PHE B C 1
ATOM 3677 O O . PHE B 1 133 ? -22.172 -15.453 8.055 1 96.5 133 PHE B O 1
ATOM 3684 N N . SER B 1 134 ? -21.719 -13.312 8.586 1 95.75 134 SER B N 1
ATOM 3685 C CA . SER B 1 134 ? -20.297 -13.516 8.328 1 95.75 134 SER B CA 1
ATOM 3686 C C . SER B 1 134 ? -19.672 -14.469 9.344 1 95.75 134 SER B C 1
ATOM 3688 O O . SER B 1 134 ? -18.828 -15.289 8.992 1 95.75 134 SER B O 1
ATOM 3690 N N . PHE B 1 135 ? -20.156 -14.422 10.578 1 95.38 135 PHE B N 1
ATOM 3691 C CA . PHE B 1 135 ? -19.688 -15.328 11.625 1 95.38 135 PHE B CA 1
ATOM 3692 C C . PHE B 1 135 ? -20.141 -16.75 11.352 1 95.38 135 PHE B C 1
ATOM 3694 O O . PHE B 1 135 ? -19.359 -17.703 11.523 1 95.38 135 PHE B O 1
ATOM 3701 N N . PHE B 1 136 ? -21.312 -16.859 10.883 1 92.44 136 PHE B N 1
ATOM 3702 C CA . PHE B 1 136 ? -21.812 -18.188 10.562 1 92.44 136 PHE B CA 1
ATOM 3703 C C . PHE B 1 136 ? -21.016 -18.812 9.43 1 92.44 136 PHE B C 1
ATOM 3705 O O . PHE B 1 136 ? -20.672 -19.984 9.477 1 92.44 136 PHE B O 1
ATOM 3712 N N . TYR B 1 137 ? -20.766 -18 8.484 1 90.12 137 TYR B N 1
ATOM 3713 C CA . TYR B 1 137 ? -19.969 -18.484 7.359 1 90.12 137 TYR B CA 1
ATOM 3714 C C . TYR B 1 137 ? -18.578 -18.906 7.805 1 90.12 137 TYR B C 1
ATOM 3716 O O . TYR B 1 137 ? -18.094 -19.969 7.441 1 90.12 137 TYR B O 1
ATOM 3724 N N . GLY B 1 138 ? -17.938 -18.062 8.625 1 89.81 138 GLY B N 1
ATOM 3725 C CA . GLY B 1 138 ? -16.609 -18.406 9.141 1 89.81 138 GLY B CA 1
ATOM 3726 C C . GLY B 1 138 ? -16.609 -19.688 9.945 1 89.81 138 GLY B C 1
ATOM 3727 O O . GLY B 1 138 ? -15.703 -20.516 9.805 1 89.81 138 GLY B O 1
ATOM 3728 N N . ALA B 1 139 ? -17.578 -19.875 10.719 1 89.06 139 ALA B N 1
ATOM 3729 C CA . ALA B 1 139 ? -17.688 -21.094 11.539 1 89.06 139 ALA B CA 1
ATOM 3730 C C . ALA B 1 139 ? -17.875 -22.328 10.664 1 89.06 139 ALA B C 1
ATOM 3732 O O . ALA B 1 139 ? -17.328 -23.391 10.969 1 89.06 139 ALA B O 1
ATOM 3733 N N . ARG B 1 140 ? -18.594 -22.156 9.633 1 87.06 140 ARG B N 1
ATOM 3734 C CA . ARG B 1 140 ? -18.844 -23.297 8.734 1 87.06 140 ARG B CA 1
ATOM 3735 C C . ARG B 1 140 ? -17.562 -23.672 7.996 1 87.06 140 ARG B C 1
ATOM 3737 O O . ARG B 1 140 ? -17.344 -24.859 7.707 1 87.06 140 ARG B O 1
ATOM 3744 N N . ILE B 1 141 ? -16.766 -22.688 7.637 1 84.5 141 ILE B N 1
ATOM 3745 C CA . ILE B 1 141 ? -15.484 -22.984 7.004 1 84.5 141 ILE B CA 1
ATOM 3746 C C . ILE B 1 141 ? -14.633 -23.844 7.941 1 84.5 141 ILE B C 1
ATOM 3748 O O . ILE B 1 141 ? -14 -24.812 7.512 1 84.5 141 ILE B O 1
ATOM 3752 N N . LEU B 1 142 ? -14.586 -23.531 9.18 1 82.94 142 LEU B N 1
ATOM 3753 C CA . LEU B 1 142 ? -13.773 -24.25 10.156 1 82.94 142 LEU B CA 1
ATOM 3754 C C . LEU B 1 142 ? -14.297 -25.672 10.359 1 82.94 142 LEU B C 1
ATOM 3756 O O . LEU B 1 142 ? -13.508 -26.609 10.562 1 82.94 142 LEU B O 1
ATOM 3760 N N . GLN B 1 143 ? -15.5 -25.891 10.211 1 78.75 143 GLN B N 1
ATOM 3761 C CA . GLN B 1 143 ? -16.125 -27.188 10.469 1 78.75 143 GLN B CA 1
ATOM 3762 C C . GLN B 1 143 ? -15.969 -28.125 9.266 1 78.75 143 GLN B C 1
ATOM 3764 O O . GLN B 1 143 ? -15.688 -29.312 9.422 1 78.75 143 GLN B O 1
ATOM 3769 N N . LEU B 1 144 ? -16.219 -27.625 8.109 1 66.56 144 LEU B N 1
ATOM 3770 C CA . LEU B 1 144 ? -16.375 -28.5 6.957 1 66.56 144 LEU B CA 1
ATOM 3771 C C . LEU B 1 144 ? -15.07 -28.562 6.16 1 66.56 144 LEU B C 1
ATOM 3773 O O . LEU B 1 144 ? -14.875 -29.484 5.363 1 66.56 144 LEU B O 1
ATOM 3777 N N . GLY B 1 145 ? -14.07 -27.938 6.613 1 63.5 145 GLY B N 1
ATOM 3778 C CA . GLY B 1 145 ? -12.945 -27.922 5.691 1 63.5 145 GLY B CA 1
ATOM 3779 C C . GLY B 1 145 ? -13.375 -27.766 4.242 1 63.5 145 GLY B C 1
ATOM 3780 O O . GLY B 1 145 ? -13.078 -28.641 3.412 1 63.5 145 GLY B O 1
ATOM 3781 N N . LEU B 1 146 ? -13.961 -26.766 3.867 1 60.25 146 LEU B N 1
ATOM 3782 C CA . LEU B 1 146 ? -14.758 -26.609 2.654 1 60.25 146 LEU B CA 1
ATOM 3783 C C . LEU B 1 146 ? -13.914 -26.891 1.413 1 60.25 146 LEU B C 1
ATOM 3785 O O . LEU B 1 146 ? -12.891 -26.234 1.199 1 60.25 146 LEU B O 1
ATOM 3789 N N . HIS B 1 147 ? -14.227 -28.094 0.903 1 61.22 147 HIS B N 1
ATOM 3790 C CA . HIS B 1 147 ? -13.75 -28.422 -0.435 1 61.22 147 HIS B CA 1
ATOM 3791 C C . HIS B 1 147 ? -14.562 -27.688 -1.503 1 61.22 147 HIS B C 1
ATOM 3793 O O . HIS B 1 147 ? -15.625 -27.141 -1.213 1 61.22 147 HIS B O 1
ATOM 3799 N N . PHE B 1 148 ? -14.086 -27.469 -2.689 1 58.84 148 PHE B N 1
ATOM 3800 C CA . PHE B 1 148 ? -14.633 -26.703 -3.799 1 58.84 148 PHE B CA 1
ATOM 3801 C C . PHE B 1 148 ? -16.141 -26.906 -3.904 1 58.84 148 PHE B C 1
ATOM 3803 O O . PHE B 1 148 ? -16.891 -25.938 -4.035 1 58.84 148 PHE B O 1
ATOM 3810 N N . GLU B 1 149 ? -16.641 -28.016 -3.768 1 58.03 149 GLU B N 1
ATOM 3811 C CA . GLU B 1 149 ? -18.047 -28.312 -3.957 1 58.03 149 GLU B CA 1
ATOM 3812 C C . GLU B 1 149 ? -18.875 -27.891 -2.742 1 58.03 149 GLU B C 1
ATOM 3814 O O . GLU B 1 149 ? -20.031 -27.5 -2.877 1 58.03 149 GLU B O 1
ATOM 3819 N N . SER B 1 150 ? -18.25 -27.906 -1.611 1 60.56 150 SER B N 1
ATOM 3820 C CA . SER B 1 150 ? -18.984 -27.625 -0.386 1 60.56 150 SER B CA 1
ATOM 3821 C C . SER B 1 150 ? -19.156 -26.125 -0.173 1 60.56 150 SER B C 1
ATOM 3823 O O . SER B 1 150 ? -19.984 -25.703 0.649 1 60.56 150 SER B O 1
ATOM 3825 N N . THR B 1 151 ? -18.578 -25.453 -0.977 1 60.78 151 THR B N 1
ATOM 3826 C CA . THR B 1 151 ? -18.672 -24 -0.853 1 60.78 151 THR B CA 1
ATOM 3827 C C . THR B 1 151 ? -20.078 -23.516 -1.247 1 60.78 151 THR B C 1
ATOM 3829 O O . THR B 1 151 ? -20.594 -22.578 -0.662 1 60.78 151 THR B O 1
ATOM 3832 N N . PHE B 1 152 ? -20.719 -24.266 -2.012 1 64.75 152 PHE B N 1
ATOM 3833 C CA . PHE B 1 152 ? -22 -23.812 -2.518 1 64.75 152 PHE B CA 1
ATOM 3834 C C . PHE B 1 152 ? -23.125 -24.234 -1.574 1 64.75 152 PHE B C 1
ATOM 3836 O O . PHE B 1 152 ? -24.219 -23.672 -1.623 1 64.75 152 PHE B O 1
ATOM 3843 N N . VAL B 1 153 ? -22.719 -25.078 -0.641 1 65.88 153 VAL B N 1
ATOM 3844 C CA . VAL B 1 153 ? -23.688 -25.406 0.398 1 65.88 153 VAL B CA 1
ATOM 3845 C C . VAL B 1 153 ? -23.812 -24.25 1.382 1 65.88 153 VAL B C 1
ATOM 3847 O O . VAL B 1 153 ? -24.875 -24 1.931 1 65.88 153 VAL B O 1
ATOM 3850 N N . VAL B 1 154 ? -22.797 -23.531 1.45 1 76.88 154 VAL B N 1
ATOM 3851 C CA . VAL B 1 154 ? -22.766 -22.438 2.428 1 76.88 154 VAL B CA 1
ATOM 3852 C C . VAL B 1 154 ? -22.875 -21.094 1.714 1 76.88 154 VAL B C 1
ATOM 3854 O O . VAL B 1 154 ? -22.766 -20.047 2.342 1 76.88 154 VAL B O 1
ATOM 3857 N N . ALA B 1 155 ? -23.344 -21.188 0.482 1 84.44 155 ALA B N 1
ATOM 3858 C CA . ALA B 1 155 ? -23.422 -19.984 -0.363 1 84.44 155 ALA B CA 1
ATOM 3859 C C . ALA B 1 155 ? -24.5 -19.031 0.128 1 84.44 155 ALA B C 1
ATOM 3861 O O . ALA B 1 155 ? -24.359 -17.812 0.004 1 84.44 155 ALA B O 1
ATOM 3862 N N . THR B 1 156 ? -25.484 -19.609 0.764 1 86.69 156 THR B N 1
ATOM 3863 C CA . THR B 1 156 ? -26.609 -18.797 1.23 1 86.69 156 THR B CA 1
ATOM 3864 C C . THR B 1 156 ? -26.141 -17.844 2.332 1 86.69 156 THR B C 1
ATOM 3866 O O . THR B 1 156 ? -26.562 -16.688 2.365 1 86.69 156 THR B O 1
ATOM 3869 N N . TYR B 1 157 ? -25.297 -18.266 3.227 1 89.19 157 TYR B N 1
ATOM 3870 C CA . TYR B 1 157 ? -24.781 -17.422 4.301 1 89.19 157 TYR B CA 1
ATOM 3871 C C . TYR B 1 157 ? -23.969 -16.266 3.746 1 89.19 157 TYR B C 1
ATOM 3873 O O . TYR B 1 157 ? -24.078 -15.133 4.223 1 89.19 157 TYR B O 1
ATOM 3881 N N . VAL B 1 158 ? -23.25 -16.578 2.723 1 90.38 158 VAL B N 1
ATOM 3882 C CA . VAL B 1 158 ? -22.406 -15.57 2.1 1 90.38 158 VAL B CA 1
ATOM 3883 C C . VAL B 1 158 ? -23.281 -14.562 1.348 1 90.38 158 VAL B C 1
ATOM 3885 O O . VAL B 1 158 ? -23.031 -13.359 1.403 1 90.38 158 VAL B O 1
ATOM 3888 N N . ASP B 1 159 ? -24.328 -15.078 0.757 1 93.69 159 ASP B N 1
ATOM 3889 C CA . ASP B 1 159 ? -25.25 -14.211 0.022 1 93.69 159 ASP B CA 1
ATOM 3890 C C . ASP B 1 159 ? -25.875 -13.156 0.941 1 93.69 159 ASP B C 1
ATOM 3892 O O . ASP B 1 159 ? -25.891 -11.969 0.61 1 93.69 159 ASP B O 1
ATOM 3896 N N . ILE B 1 160 ? -26.281 -13.578 2 1 94.44 160 ILE B N 1
ATOM 3897 C CA . ILE B 1 160 ? -26.953 -12.672 2.93 1 94.44 160 ILE B CA 1
ATOM 3898 C C . ILE B 1 160 ? -25.938 -11.688 3.514 1 94.44 160 ILE B C 1
ATOM 3900 O O . ILE B 1 160 ? -26.203 -10.484 3.596 1 94.44 160 ILE B O 1
ATOM 3904 N N . TRP B 1 161 ? -24.812 -12.148 3.893 1 95.81 161 TRP B N 1
ATOM 3905 C CA . TRP B 1 161 ? -23.75 -11.32 4.473 1 95.81 161 TRP B CA 1
ATOM 3906 C C . TRP B 1 161 ? -23.344 -10.203 3.514 1 95.81 161 TRP B C 1
ATOM 3908 O O . TRP B 1 161 ? -23.422 -9.023 3.857 1 95.81 161 TRP B O 1
ATOM 3918 N N . ILE B 1 162 ? -23 -10.586 2.303 1 94.88 162 ILE B N 1
ATOM 3919 C CA . ILE B 1 162 ? -22.453 -9.617 1.351 1 94.88 162 ILE B CA 1
ATOM 3920 C C . ILE B 1 162 ? -23.562 -8.68 0.881 1 94.88 162 ILE B C 1
ATOM 3922 O O . ILE B 1 162 ? -23.312 -7.488 0.657 1 94.88 162 ILE B O 1
ATOM 3926 N N . THR B 1 163 ? -24.781 -9.188 0.803 1 96.31 163 THR B N 1
ATOM 3927 C CA . THR B 1 163 ? -25.891 -8.336 0.419 1 96.31 163 THR B CA 1
ATOM 3928 C C . THR B 1 163 ? -26.188 -7.305 1.505 1 96.31 163 THR B C 1
ATOM 3930 O O . THR B 1 163 ? -26.375 -6.121 1.211 1 96.31 163 THR B O 1
ATOM 3933 N N . CYS B 1 164 ? -26.219 -7.719 2.721 1 97.19 164 CYS B N 1
ATOM 3934 C CA . CYS B 1 164 ? -26.438 -6.805 3.834 1 97.19 164 CYS B CA 1
ATOM 3935 C C . CYS B 1 164 ? -25.359 -5.738 3.895 1 97.19 164 CYS B C 1
ATOM 3937 O O . CYS B 1 164 ? -25.641 -4.562 4.117 1 97.19 164 CYS B O 1
ATOM 3939 N N . SER B 1 165 ? -24.172 -6.141 3.721 1 95 165 SER B N 1
ATOM 3940 C CA . SER B 1 165 ? -23.062 -5.195 3.752 1 95 165 SER B CA 1
ATOM 3941 C C . SER B 1 165 ? -23.188 -4.172 2.627 1 95 165 SER B C 1
ATOM 3943 O O . SER B 1 165 ? -23.031 -2.969 2.855 1 95 165 SER B O 1
ATOM 3945 N N . ALA B 1 166 ? -23.5 -4.637 1.465 1 96.12 166 ALA B N 1
ATOM 3946 C CA . ALA B 1 166 ? -23.641 -3.738 0.321 1 96.12 166 ALA B CA 1
ATOM 3947 C C . ALA B 1 166 ? -24.797 -2.773 0.516 1 96.12 166 ALA B C 1
ATOM 3949 O O . ALA B 1 166 ? -24.672 -1.574 0.26 1 96.12 166 ALA B O 1
ATOM 3950 N N . VAL B 1 167 ? -25.859 -3.271 0.978 1 96.25 167 VAL B N 1
ATOM 3951 C CA . VAL B 1 167 ? -27.047 -2.457 1.181 1 96.25 167 VAL B CA 1
ATOM 3952 C C . VAL B 1 167 ? -26.781 -1.406 2.256 1 96.25 167 VAL B C 1
ATOM 3954 O O . VAL B 1 167 ? -27.141 -0.237 2.094 1 96.25 167 VAL B O 1
ATOM 3957 N N . SER B 1 168 ? -26.188 -1.819 3.322 1 95.44 168 SER B N 1
ATOM 3958 C CA . SER B 1 168 ? -25.859 -0.89 4.402 1 95.44 168 SER B CA 1
ATOM 3959 C C . SER B 1 168 ? -24.938 0.227 3.91 1 95.44 168 SER B C 1
ATOM 3961 O O . SER B 1 168 ? -25.156 1.396 4.238 1 95.44 168 SER B O 1
ATOM 3963 N N . ASP B 1 169 ? -23.953 -0.115 3.129 1 93.69 169 ASP B N 1
ATOM 3964 C CA . ASP B 1 169 ? -23.031 0.881 2.596 1 93.69 169 ASP B CA 1
ATOM 3965 C C . ASP B 1 169 ? -23.75 1.858 1.67 1 93.69 169 ASP B C 1
ATOM 3967 O O . ASP B 1 169 ? -23.547 3.07 1.756 1 93.69 169 ASP B O 1
ATOM 3971 N N . VAL B 1 170 ? -24.578 1.323 0.865 1 93.12 170 VAL B N 1
ATOM 3972 C CA . VAL B 1 170 ? -25.297 2.16 -0.09 1 93.12 170 VAL B CA 1
ATOM 3973 C C . VAL B 1 170 ? -26.266 3.078 0.654 1 93.12 170 VAL B C 1
ATOM 3975 O O . VAL B 1 170 ? -26.328 4.277 0.372 1 93.12 170 VAL B O 1
ATOM 3978 N N . LEU B 1 171 ? -26.922 2.572 1.582 1 93.25 171 LEU B N 1
ATOM 3979 C CA . LEU B 1 171 ? -27.875 3.363 2.361 1 93.25 171 LEU B CA 1
ATOM 3980 C C . LEU B 1 171 ? -27.156 4.453 3.148 1 93.25 171 LEU B C 1
ATOM 3982 O O . LEU B 1 171 ? -27.578 5.609 3.158 1 93.25 171 LEU B O 1
ATOM 3986 N N . ALA B 1 172 ? -26.094 4.105 3.764 1 90.12 172 ALA B N 1
ATOM 3987 C CA . ALA B 1 172 ? -25.344 5.062 4.574 1 90.12 172 ALA B CA 1
ATOM 3988 C C . ALA B 1 172 ? -24.766 6.172 3.711 1 90.12 172 ALA B C 1
ATOM 3990 O O . ALA B 1 172 ? -24.844 7.352 4.062 1 90.12 172 ALA B O 1
ATOM 3991 N N . THR B 1 173 ? -24.188 5.812 2.623 1 86.19 173 THR B N 1
ATOM 3992 C CA . THR B 1 173 ? -23.578 6.793 1.732 1 86.19 173 THR B CA 1
ATOM 3993 C C . THR B 1 173 ? -24.641 7.707 1.127 1 86.19 173 THR B C 1
ATOM 3995 O O . THR B 1 173 ? -24.453 8.922 1.059 1 86.19 173 THR B O 1
ATOM 3998 N N . THR B 1 174 ? -25.719 7.125 0.702 1 87.19 174 THR B N 1
ATOM 3999 C CA . THR B 1 174 ? -26.797 7.918 0.128 1 87.19 174 THR B CA 1
ATOM 4000 C C . THR B 1 174 ? -27.391 8.867 1.17 1 87.19 174 THR B C 1
ATOM 4002 O O . THR B 1 174 ? -27.703 10.016 0.86 1 87.19 174 THR B O 1
ATOM 4005 N N . ALA B 1 175 ? -27.516 8.414 2.342 1 87.06 175 ALA B N 1
ATOM 4006 C CA . ALA B 1 175 ? -28 9.258 3.426 1 87.06 175 ALA B CA 1
ATOM 4007 C C . ALA B 1 175 ? -27.078 10.445 3.668 1 87.06 175 ALA B C 1
ATOM 4009 O O . ALA B 1 175 ? -27.531 11.586 3.811 1 87.06 175 ALA B O 1
ATOM 4010 N N . MET B 1 176 ? -25.828 10.172 3.686 1 83.06 176 MET B N 1
ATOM 4011 C CA . MET B 1 176 ? -24.844 11.234 3.936 1 83.06 176 MET B CA 1
ATOM 4012 C C . MET B 1 176 ? -24.844 12.25 2.799 1 83.06 176 MET B C 1
ATOM 4014 O O . MET B 1 176 ? -24.719 13.453 3.037 1 83.06 176 MET B O 1
ATOM 4018 N N . VAL B 1 177 ? -24.969 11.773 1.605 1 78.12 177 VAL B N 1
ATOM 4019 C CA . VAL B 1 177 ? -25.016 12.656 0.444 1 78.12 177 VAL B CA 1
ATOM 4020 C C . VAL B 1 177 ? -26.266 13.547 0.521 1 78.12 177 VAL B C 1
ATOM 4022 O O . VAL B 1 177 ? -26.188 14.75 0.246 1 78.12 177 VAL B O 1
ATOM 4025 N N . THR B 1 178 ? -27.344 13 0.889 1 80.56 178 THR B N 1
ATOM 4026 C CA . THR B 1 178 ? -28.594 13.742 0.976 1 80.56 178 THR B CA 1
ATOM 4027 C C . THR B 1 178 ? -28.516 14.805 2.074 1 80.56 178 THR B C 1
ATOM 4029 O O . THR B 1 178 ? -29 15.922 1.901 1 80.56 178 THR B O 1
ATOM 4032 N N . ILE B 1 179 ? -27.922 14.477 3.156 1 76.94 179 ILE B N 1
ATOM 4033 C CA . ILE B 1 179 ? -27.766 15.43 4.254 1 76.94 179 ILE B CA 1
ATOM 4034 C C . ILE B 1 179 ? -26.891 16.594 3.801 1 76.94 179 ILE B C 1
ATOM 4036 O O . ILE B 1 179 ? -27.188 17.75 4.098 1 76.94 179 ILE B O 1
ATOM 4040 N N . LEU B 1 180 ? -25.828 16.312 3.107 1 74 180 LEU B N 1
ATOM 4041 C CA . LEU B 1 180 ? -24.922 17.344 2.611 1 74 180 LEU B CA 1
ATOM 4042 C C . LEU B 1 180 ? -25.625 18.266 1.613 1 74 180 LEU B C 1
ATOM 4044 O O . LEU B 1 180 ? -25.453 19.484 1.648 1 74 180 LEU B O 1
ATOM 4048 N N . LEU B 1 181 ? -26.375 17.719 0.786 1 74.75 181 LEU B N 1
ATOM 4049 C CA . LEU B 1 181 ? -27.062 18.484 -0.24 1 74.75 181 LEU B CA 1
ATOM 4050 C C . LEU B 1 181 ? -28.141 19.375 0.38 1 74.75 181 LEU B C 1
ATOM 4052 O O . LEU B 1 181 ? -28.344 20.5 -0.063 1 74.75 181 LEU B O 1
ATOM 4056 N N . ARG B 1 182 ? -28.641 19.016 1.393 1 72.31 182 ARG B N 1
ATOM 4057 C CA . ARG B 1 182 ? -29.672 19.797 2.078 1 72.31 182 ARG B CA 1
ATOM 4058 C C . ARG B 1 182 ? -29.047 20.891 2.926 1 72.31 182 ARG B C 1
ATOM 4060 O O . ARG B 1 182 ? -29.625 21.984 3.066 1 72.31 182 ARG B O 1
ATOM 4067 N N . SER B 1 183 ? -27.906 20.594 3.559 1 66.44 183 SER B N 1
ATOM 4068 C CA . SER B 1 183 ? -27.219 21.594 4.387 1 66.44 183 SER B CA 1
ATOM 4069 C C . SER B 1 183 ? -26.609 22.703 3.537 1 66.44 183 SER B C 1
ATOM 4071 O O . SER B 1 183 ? -26.547 23.859 3.969 1 66.44 183 SER B O 1
ATOM 4073 N N . SER B 1 184 ? -25.969 22.328 2.475 1 61 184 SER B N 1
ATOM 4074 C CA . SER B 1 184 ? -25.391 23.344 1.589 1 61 184 SER B CA 1
ATOM 4075 C C . SER B 1 184 ? -26.438 24.344 1.133 1 61 184 SER B C 1
ATOM 4077 O O . SER B 1 184 ? -26.125 25.5 0.85 1 61 184 SER B O 1
ATOM 4079 N N . SER B 1 185 ? -27.562 24.094 1.125 1 56.47 185 SER B N 1
ATOM 4080 C CA . SER B 1 185 ? -28.641 25 0.71 1 56.47 185 SER B CA 1
ATOM 4081 C C . SER B 1 185 ? -29.016 25.938 1.839 1 56.47 185 SER B C 1
ATOM 4083 O O . SER B 1 185 ? -29.547 27.031 1.589 1 56.47 185 SER B O 1
ATOM 4085 N N . SER B 1 186 ? -28.656 25.562 3.084 1 53.06 186 SER B N 1
ATOM 4086 C CA . SER B 1 186 ? -29.109 26.453 4.148 1 53.06 186 SER B CA 1
ATOM 4087 C C . SER B 1 186 ? -28.016 27.438 4.551 1 53.06 186 SER B C 1
ATOM 4089 O O . SER B 1 186 ? -26.844 27.062 4.629 1 53.06 186 SER B O 1
ATOM 4091 N N . THR B 1 187 ? -27.969 28.797 4.297 1 48.19 187 THR B N 1
ATOM 4092 C CA . THR B 1 187 ? -27.219 30.031 4.48 1 48.19 187 THR B CA 1
ATOM 4093 C C . THR B 1 187 ? -26.562 30.078 5.859 1 48.19 187 THR B C 1
ATOM 4095 O O . THR B 1 187 ? -25.641 30.859 6.09 1 48.19 187 THR B O 1
ATOM 4098 N N . ILE B 1 188 ? -27.188 29.797 6.918 1 42.19 188 ILE B N 1
ATOM 4099 C CA . ILE B 1 188 ? -26.844 30.234 8.266 1 42.19 188 ILE B CA 1
ATOM 4100 C C . ILE B 1 188 ? -25.484 29.688 8.664 1 42.19 188 ILE B C 1
ATOM 4102 O O . ILE B 1 188 ? -24.75 30.312 9.43 1 42.19 188 ILE B O 1
ATOM 4106 N N . PHE B 1 189 ? -25.141 28.453 8.656 1 47.44 189 PHE B N 1
ATOM 4107 C CA . PHE B 1 189 ? -24.078 27.781 9.414 1 47.44 189 PHE B CA 1
ATOM 4108 C C . PHE B 1 189 ? -22.781 27.766 8.625 1 47.44 189 PHE B C 1
ATOM 4110 O O . PHE B 1 189 ? -22.375 26.719 8.117 1 47.44 189 PHE B O 1
ATOM 4117 N N . LYS B 1 190 ? -22.312 28.906 8.234 1 51.28 190 LYS B N 1
ATOM 4118 C CA . LYS B 1 190 ? -21.406 29.172 7.125 1 51.28 190 LYS B CA 1
ATOM 4119 C C . LYS B 1 190 ? -20.016 28.594 7.398 1 51.28 190 LYS B C 1
ATOM 4121 O O . LYS B 1 190 ? -19.438 27.922 6.535 1 51.28 190 LYS B O 1
ATOM 4126 N N . THR B 1 191 ? -19.312 29.266 8.484 1 49.28 191 THR B N 1
ATOM 4127 C CA . THR B 1 191 ? -17.891 28.938 8.578 1 49.28 191 THR B CA 1
ATOM 4128 C C . THR B 1 191 ? -17.703 27.5 9.062 1 49.28 191 THR B C 1
ATOM 4130 O O . THR B 1 191 ? -16.953 26.734 8.445 1 49.28 191 THR B O 1
ATOM 4133 N N . ARG B 1 192 ? -18.172 27.203 10.445 1 52.09 192 ARG B N 1
ATOM 4134 C CA . ARG B 1 192 ? -18.125 25.844 10.953 1 52.09 192 ARG B CA 1
ATOM 4135 C C . ARG B 1 192 ? -18.812 24.875 9.992 1 52.09 192 ARG B C 1
ATOM 4137 O O . ARG B 1 192 ? -18.344 23.75 9.789 1 52.09 192 ARG B O 1
ATOM 4144 N N . ASN B 1 193 ? -19.609 25.562 9.305 1 59.16 193 ASN B N 1
ATOM 4145 C CA . ASN B 1 193 ? -20.406 24.75 8.375 1 59.16 193 ASN B CA 1
ATOM 4146 C C . ASN B 1 193 ? -19.609 24.391 7.129 1 59.16 193 ASN B C 1
ATOM 4148 O O . ASN B 1 193 ? -19.766 23.297 6.578 1 59.16 193 ASN B O 1
ATOM 4152 N N . ALA B 1 194 ? -18.562 25.359 7 1 63.16 194 ALA B N 1
ATOM 4153 C CA . ALA B 1 194 ? -17.766 25.047 5.809 1 63.16 194 ALA B CA 1
ATOM 4154 C C . ALA B 1 194 ? -16.828 23.875 6.062 1 63.16 194 ALA B C 1
ATOM 4156 O O . ALA B 1 194 ? -16.672 23.016 5.199 1 63.16 194 ALA B O 1
ATOM 4157 N N . ILE B 1 195 ? -16.328 23.906 7.281 1 61.97 195 ILE B N 1
ATOM 4158 C CA . ILE B 1 195 ? -15.414 22.844 7.652 1 61.97 195 ILE B CA 1
ATOM 4159 C C . ILE B 1 195 ? -16.156 21.516 7.695 1 61.97 195 ILE B C 1
ATOM 4161 O O . ILE B 1 195 ? -15.703 20.516 7.133 1 61.97 195 ILE B O 1
ATOM 4165 N N . ILE B 1 196 ? -17.297 21.547 8.297 1 62.97 196 ILE B N 1
ATOM 4166 C CA . ILE B 1 196 ? -18.109 20.344 8.43 1 62.97 196 ILE B CA 1
ATOM 4167 C C . ILE B 1 196 ? -18.562 19.875 7.047 1 62.97 196 ILE B C 1
ATOM 4169 O O . ILE B 1 196 ? -18.516 18.688 6.734 1 62.97 196 ILE B O 1
ATOM 4173 N N . SER B 1 197 ? -18.828 20.844 6.293 1 66.06 197 SER B N 1
ATOM 4174 C CA . SER B 1 197 ? -19.297 20.5 4.953 1 66.06 197 SER B CA 1
ATOM 4175 C C . SER B 1 197 ? -18.188 19.859 4.129 1 66.06 197 SER B C 1
ATOM 4177 O O . SER B 1 197 ? -18.422 18.906 3.385 1 66.06 197 SER B O 1
ATOM 4179 N N . ASN B 1 198 ? -17 20.328 4.305 1 69.12 198 ASN B N 1
ATOM 4180 C CA . ASN B 1 198 ? -15.883 19.75 3.582 1 69.12 198 ASN B CA 1
ATOM 4181 C C . ASN B 1 198 ? -15.547 18.344 4.086 1 69.12 198 ASN B C 1
ATOM 4183 O O . ASN B 1 198 ? -15.211 17.453 3.299 1 69.12 198 ASN B O 1
ATOM 4187 N N . LEU B 1 199 ? -15.75 18.234 5.305 1 65.69 199 LEU B N 1
ATOM 4188 C CA . LEU B 1 199 ? -15.523 16.922 5.898 1 65.69 199 LEU B CA 1
ATOM 4189 C C . LEU B 1 199 ? -16.562 15.914 5.41 1 65.69 199 LEU B C 1
ATOM 4191 O O . LEU B 1 199 ? -16.234 14.773 5.094 1 65.69 199 LEU B O 1
ATOM 4195 N N . VAL B 1 200 ? -17.688 16.375 5.441 1 65.75 200 VAL B N 1
ATOM 4196 C CA . VAL B 1 200 ? -18.781 15.531 4.98 1 65.75 200 VAL B CA 1
ATOM 4197 C C . VAL B 1 200 ? -18.562 15.172 3.51 1 65.75 200 VAL B C 1
ATOM 4199 O O . VAL B 1 200 ? -18.75 14.023 3.113 1 65.75 200 VAL B O 1
ATOM 4202 N N . LYS B 1 201 ? -18.141 16.141 2.77 1 68.44 201 LYS B N 1
ATOM 4203 C CA . LYS B 1 201 ? -17.875 15.891 1.353 1 68.44 201 LYS B CA 1
ATOM 4204 C C . LYS B 1 201 ? -16.812 14.82 1.162 1 68.44 201 LYS B C 1
ATOM 4206 O O . LYS B 1 201 ? -16.969 13.906 0.35 1 68.44 201 LYS B O 1
ATOM 4211 N N . PHE B 1 202 ? -15.891 14.945 1.868 1 70.56 202 PHE B N 1
ATOM 4212 C CA . PHE B 1 202 ? -14.805 13.977 1.793 1 70.56 202 PHE B CA 1
ATOM 4213 C C . PHE B 1 202 ? -15.281 12.594 2.219 1 70.56 202 PHE B C 1
ATOM 4215 O O . PHE B 1 202 ? -14.953 11.594 1.579 1 70.56 202 PHE B O 1
ATOM 4222 N N . THR B 1 203 ? -16.016 12.57 3.242 1 67.5 203 THR B N 1
ATOM 4223 C CA . THR B 1 203 ? -16.531 11.312 3.758 1 67.5 203 THR B CA 1
ATOM 4224 C C . THR B 1 203 ? -17.453 10.648 2.73 1 67.5 203 THR B C 1
ATOM 4226 O O . THR B 1 203 ? -17.375 9.43 2.533 1 67.5 203 THR B O 1
ATOM 4229 N N . VAL B 1 204 ? -18.172 11.438 2.141 1 68.25 204 VAL B N 1
ATOM 4230 C CA . VAL B 1 204 ? -19.094 10.938 1.131 1 68.25 204 VAL B CA 1
ATOM 4231 C C . VAL B 1 204 ? -18.312 10.398 -0.067 1 68.25 204 VAL B C 1
ATOM 4233 O O . VAL B 1 204 ? -18.641 9.336 -0.595 1 68.25 204 VAL B O 1
ATOM 4236 N N . GLU B 1 205 ? -17.312 11.078 -0.35 1 69.62 205 GLU B N 1
ATOM 4237 C CA . GLU B 1 205 ? -16.516 10.672 -1.504 1 69.62 205 GLU B CA 1
ATOM 4238 C C . GLU B 1 205 ? -15.797 9.352 -1.243 1 69.62 205 GLU B C 1
ATOM 4240 O O . GLU B 1 205 ? -15.797 8.461 -2.096 1 69.62 205 GLU B O 1
ATOM 4245 N N . THR B 1 206 ? -15.32 9.219 -0.08 1 74.56 206 THR B N 1
ATOM 4246 C CA . THR B 1 206 ? -14.617 7.984 0.254 1 74.56 206 THR B CA 1
ATOM 4247 C C . THR B 1 206 ? -15.609 6.852 0.53 1 74.56 206 THR B C 1
ATOM 4249 O O . THR B 1 206 ? -15.367 5.707 0.145 1 74.56 206 THR B O 1
ATOM 4252 N N . GLY B 1 207 ? -16.781 7.188 1.098 1 79.75 207 GLY B N 1
ATOM 4253 C CA . GLY B 1 207 ? -17.828 6.199 1.344 1 79.75 207 GLY B CA 1
ATOM 4254 C C . GLY B 1 207 ? -18.422 5.637 0.071 1 79.75 207 GLY B C 1
ATOM 4255 O O . GLY B 1 207 ? -18.781 4.457 0.012 1 79.75 207 GLY B O 1
ATOM 4256 N N . LEU B 1 208 ? -18.359 6.484 -0.887 1 84.88 208 LEU B N 1
ATOM 4257 C CA . LEU B 1 208 ? -18.859 6.051 -2.188 1 84.88 208 LEU B CA 1
ATOM 4258 C C . LEU B 1 208 ? -17.984 4.953 -2.77 1 84.88 208 LEU B C 1
ATOM 4260 O O . LEU B 1 208 ? -18.469 4.004 -3.377 1 84.88 208 LEU B O 1
ATOM 4264 N N . ILE B 1 209 ? -16.734 5.07 -2.506 1 88.38 209 ILE B N 1
ATOM 4265 C CA . ILE B 1 209 ? -15.797 4.074 -3.01 1 88.38 209 ILE B CA 1
ATOM 4266 C C . ILE B 1 209 ? -16.047 2.734 -2.322 1 88.38 209 ILE B C 1
ATOM 4268 O O . ILE B 1 209 ? -16.062 1.688 -2.975 1 88.38 209 ILE B O 1
ATOM 4272 N N . THR B 1 210 ? -16.328 2.754 -1.074 1 90.12 210 THR B N 1
ATOM 4273 C CA . THR B 1 210 ? -16.594 1.525 -0.335 1 90.12 210 THR B CA 1
ATOM 4274 C C . THR B 1 210 ? -17.906 0.899 -0.783 1 90.12 210 THR B C 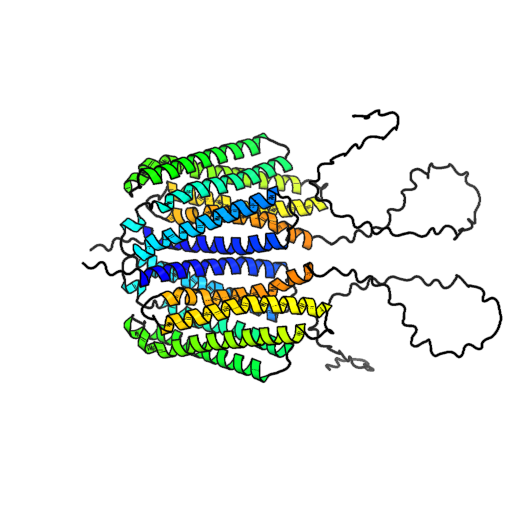1
ATOM 4276 O O . THR B 1 210 ? -18.016 -0.324 -0.894 1 90.12 210 THR B O 1
ATOM 4279 N N . ALA B 1 211 ? -18.859 1.741 -1.063 1 92.69 211 ALA B N 1
ATOM 4280 C CA . ALA B 1 211 ? -20.156 1.243 -1.517 1 92.69 211 ALA B CA 1
ATOM 4281 C C . ALA B 1 211 ? -20.047 0.59 -2.891 1 92.69 211 ALA B C 1
ATOM 4283 O O . ALA B 1 211 ? -20.578 -0.5 -3.113 1 92.69 211 ALA B O 1
ATOM 4284 N N . ILE B 1 212 ? -19.359 1.218 -3.752 1 93.62 212 ILE B N 1
ATOM 4285 C CA . ILE B 1 212 ? -19.156 0.659 -5.086 1 93.62 212 ILE B CA 1
ATOM 4286 C C . ILE B 1 212 ? -18.391 -0.658 -4.98 1 93.62 212 ILE B C 1
ATOM 4288 O O . ILE B 1 212 ? -18.734 -1.638 -5.645 1 93.62 212 ILE B O 1
ATOM 4292 N N . TRP B 1 213 ? -17.391 -0.631 -4.176 1 95.62 213 TRP B N 1
ATOM 4293 C CA . TRP B 1 213 ? -16.578 -1.819 -3.932 1 95.62 213 TRP B CA 1
ATOM 4294 C C . TRP B 1 213 ? -17.453 -2.982 -3.461 1 95.62 213 TRP B C 1
ATOM 4296 O O . TRP B 1 213 ? -17.328 -4.098 -3.975 1 95.62 213 TRP B O 1
ATOM 4306 N N . ALA B 1 214 ? -18.328 -2.734 -2.572 1 94.62 214 ALA B N 1
ATOM 4307 C CA . ALA B 1 214 ? -19.188 -3.77 -2.004 1 94.62 214 ALA B CA 1
ATOM 4308 C C . ALA B 1 214 ? -20.203 -4.266 -3.031 1 94.62 214 ALA B C 1
ATOM 4310 O O . ALA B 1 214 ? -20.484 -5.461 -3.111 1 94.62 214 ALA B O 1
ATOM 4311 N N . VAL B 1 215 ? -20.703 -3.408 -3.799 1 95.44 215 VAL B N 1
ATOM 4312 C CA . VAL B 1 215 ? -21.688 -3.771 -4.801 1 95.44 215 VAL B CA 1
ATOM 4313 C C . VAL B 1 215 ? -21.047 -4.613 -5.895 1 95.44 215 VAL B C 1
ATOM 4315 O O . VAL B 1 215 ? -21.609 -5.621 -6.332 1 95.44 215 VAL B O 1
ATOM 4318 N N . VAL B 1 216 ? -19.938 -4.191 -6.367 1 96.06 216 VAL B N 1
ATOM 4319 C CA . VAL B 1 216 ? -19.25 -4.949 -7.398 1 96.06 216 VAL B CA 1
ATOM 4320 C C . VAL B 1 216 ? -18.922 -6.348 -6.887 1 96.06 216 VAL B C 1
ATOM 4322 O O . VAL B 1 216 ? -19.062 -7.332 -7.609 1 96.06 216 VAL B O 1
ATOM 4325 N N . GLN B 1 217 ? -18.469 -6.391 -5.668 1 96.5 217 GLN B N 1
ATOM 4326 C CA . GLN B 1 217 ? -18.203 -7.691 -5.062 1 96.5 217 GLN B CA 1
ATOM 4327 C C . GLN B 1 217 ? -19.453 -8.57 -5.07 1 96.5 217 GLN B C 1
ATOM 4329 O O . GLN B 1 217 ? -19.375 -9.75 -5.418 1 96.5 217 GLN B O 1
ATOM 4334 N N . LEU B 1 218 ? -20.547 -8.008 -4.727 1 95.44 218 LEU B N 1
ATOM 4335 C CA . LEU B 1 218 ? -21.812 -8.727 -4.676 1 95.44 218 LEU B CA 1
ATOM 4336 C C . LEU B 1 218 ? -22.203 -9.227 -6.062 1 95.44 218 LEU B C 1
ATOM 4338 O O . LEU B 1 218 ? -22.578 -10.391 -6.227 1 95.44 218 LEU B O 1
ATOM 4342 N N . VAL B 1 219 ? -22.094 -8.391 -7.027 1 95.75 219 VAL B N 1
ATOM 4343 C CA . VAL B 1 219 ? -22.484 -8.734 -8.391 1 95.75 219 VAL B CA 1
ATOM 4344 C C . VAL B 1 219 ? -21.594 -9.867 -8.914 1 95.75 219 VAL B C 1
ATOM 4346 O O . VAL B 1 219 ? -22.078 -10.828 -9.508 1 95.75 219 VAL B O 1
ATOM 4349 N N . LEU B 1 220 ? -20.328 -9.797 -8.656 1 94.69 220 LEU B N 1
ATOM 4350 C CA . LEU B 1 220 ? -19.391 -10.82 -9.117 1 94.69 220 LEU B CA 1
ATOM 4351 C C . LEU B 1 220 ? -19.656 -12.141 -8.406 1 94.69 220 LEU B C 1
ATOM 4353 O O . LEU B 1 220 ? -19.578 -13.211 -9.016 1 94.69 220 LEU B O 1
ATOM 4357 N N . TRP B 1 221 ? -19.984 -12.055 -7.168 1 92.5 221 TRP B N 1
ATOM 4358 C CA . TRP B 1 221 ? -20.281 -13.258 -6.398 1 92.5 221 TRP B CA 1
ATOM 4359 C C . TRP B 1 221 ? -21.547 -13.93 -6.898 1 92.5 221 TRP B C 1
ATOM 4361 O O . TRP B 1 221 ? -21.594 -15.156 -7.039 1 92.5 221 TRP B O 1
ATOM 4371 N N . LEU B 1 222 ? -22.516 -13.188 -7.281 1 91.62 222 LEU B N 1
ATOM 4372 C CA . LEU B 1 222 ? -23.797 -13.727 -7.684 1 91.62 222 LEU B CA 1
ATOM 4373 C C . LEU B 1 222 ? -23.766 -14.211 -9.125 1 91.62 222 LEU B C 1
ATOM 4375 O O . LEU B 1 222 ? -24.375 -15.227 -9.469 1 91.62 222 LEU B O 1
ATOM 4379 N N . LYS B 1 223 ? -22.984 -13.602 -10 1 91.69 223 LYS B N 1
ATOM 4380 C CA . LYS B 1 223 ? -23.016 -13.906 -11.43 1 91.69 223 LYS B CA 1
ATOM 4381 C C . LYS B 1 223 ? -21.953 -14.93 -11.812 1 91.69 223 LYS B C 1
ATOM 4383 O O . LYS B 1 223 ? -22.203 -15.812 -12.641 1 91.69 223 LYS B O 1
ATOM 4388 N N . ILE B 1 224 ? -20.75 -14.797 -11.258 1 90.5 224 ILE B N 1
ATOM 4389 C CA . ILE B 1 224 ? -19.672 -15.695 -11.648 1 90.5 224 ILE B CA 1
ATOM 4390 C C . ILE B 1 224 ? -18.969 -16.219 -10.398 1 90.5 224 ILE B C 1
ATOM 4392 O O . ILE B 1 224 ? -17.766 -16.016 -10.234 1 90.5 224 ILE B O 1
ATOM 4396 N N . PRO B 1 225 ? -19.656 -17.047 -9.625 1 83.12 225 PRO B N 1
ATOM 4397 C CA . PRO B 1 225 ? -19.078 -17.531 -8.367 1 83.12 225 PRO B CA 1
ATOM 4398 C C . PRO B 1 225 ? -17.969 -18.562 -8.578 1 83.12 225 PRO B C 1
ATOM 4400 O O . PRO B 1 225 ? -17.156 -18.781 -7.68 1 83.12 225 PRO B O 1
ATOM 4403 N N . ARG B 1 226 ? -17.906 -19.094 -9.781 1 82.12 226 ARG B N 1
ATOM 4404 C CA . ARG B 1 226 ? -16.938 -20.156 -10.023 1 82.12 226 ARG B CA 1
ATOM 4405 C C . ARG B 1 226 ? -15.602 -19.578 -10.492 1 82.12 226 ARG B C 1
ATOM 4407 O O . ARG B 1 226 ? -14.609 -20.312 -10.617 1 82.12 226 ARG B O 1
ATOM 4414 N N . GLN B 1 227 ? -15.703 -18.297 -10.711 1 86.62 227 GLN B N 1
ATOM 4415 C CA . GLN B 1 227 ? -14.469 -17.578 -11.023 1 86.62 227 GLN B CA 1
ATOM 4416 C C . GLN B 1 227 ? -14.008 -16.734 -9.844 1 86.62 227 GLN B C 1
ATOM 4418 O O . GLN B 1 227 ? -14.828 -16.281 -9.039 1 86.62 227 GLN B O 1
ATOM 4423 N N . ASN B 1 228 ? -12.805 -16.656 -9.594 1 89.44 228 ASN B N 1
ATOM 4424 C CA . ASN B 1 228 ? -12.266 -16.047 -8.383 1 89.44 228 ASN B CA 1
ATOM 4425 C C . ASN B 1 228 ? -12.133 -14.531 -8.523 1 89.44 228 ASN B C 1
ATOM 4427 O O . ASN B 1 228 ? -11.352 -13.898 -7.809 1 89.44 228 ASN B O 1
ATOM 4431 N N . PHE B 1 229 ? -13.039 -13.914 -9.32 1 91.5 229 PHE B N 1
ATOM 4432 C CA . PHE B 1 229 ? -12.953 -12.469 -9.508 1 91.5 229 PHE B CA 1
ATOM 4433 C C . PHE B 1 229 ? -13.445 -11.734 -8.266 1 91.5 229 PHE B C 1
ATOM 4435 O O . PHE B 1 229 ? -12.969 -10.641 -7.961 1 91.5 229 PHE B O 1
ATOM 4442 N N . HIS B 1 230 ? -14.359 -12.367 -7.602 1 92.25 230 HIS B N 1
ATOM 4443 C CA . HIS B 1 230 ? -14.93 -11.695 -6.438 1 92.25 230 HIS B CA 1
ATOM 4444 C C . HIS B 1 230 ? -13.898 -11.555 -5.324 1 92.25 230 HIS B C 1
ATOM 4446 O O . HIS B 1 230 ? -14.023 -10.68 -4.461 1 92.25 230 HIS B O 1
ATOM 4452 N N . TYR B 1 231 ? -12.805 -12.289 -5.316 1 93.31 231 TYR B N 1
ATOM 4453 C CA . TYR B 1 231 ? -11.781 -12.242 -4.277 1 93.31 231 TYR B CA 1
ATOM 4454 C C . TYR B 1 231 ? -11 -10.938 -4.344 1 93.31 231 TYR B C 1
ATOM 4456 O O . TYR B 1 231 ? -10.422 -10.5 -3.348 1 93.31 231 TYR B O 1
ATOM 4464 N N . ILE B 1 232 ? -10.969 -10.312 -5.512 1 94.19 232 ILE B N 1
ATOM 4465 C CA . ILE B 1 232 ? -10.297 -9.023 -5.652 1 94.19 232 ILE B CA 1
ATOM 4466 C C . ILE B 1 232 ? -10.914 -8.008 -4.688 1 94.19 232 ILE B C 1
ATOM 4468 O O . ILE B 1 232 ? -10.195 -7.234 -4.055 1 94.19 232 ILE B O 1
ATOM 4472 N N . PHE B 1 233 ? -12.125 -8.125 -4.531 1 94.94 233 PHE B N 1
ATOM 4473 C CA . PHE B 1 233 ? -12.852 -7.184 -3.691 1 94.94 233 PHE B CA 1
ATOM 4474 C C . PHE B 1 233 ? -13 -7.715 -2.271 1 94.94 233 PHE B C 1
ATOM 4476 O O . PHE B 1 233 ? -12.938 -6.953 -1.306 1 94.94 233 PHE B O 1
ATOM 4483 N N . TYR B 1 234 ? -13.078 -8.984 -2.152 1 94.62 234 TYR B N 1
ATOM 4484 C CA . TYR B 1 234 ? -13.258 -9.625 -0.854 1 94.62 234 TYR B CA 1
ATOM 4485 C C . TYR B 1 234 ? -12.023 -9.43 0.026 1 94.62 234 TYR B C 1
ATOM 4487 O O . TYR B 1 234 ? -12.148 -9.078 1.202 1 94.62 234 TYR B O 1
ATOM 4495 N N . PHE B 1 235 ? -10.836 -9.547 -0.5 1 94.88 235 PHE B N 1
ATOM 4496 C CA . PHE B 1 235 ? -9.609 -9.43 0.273 1 94.88 235 PHE B CA 1
ATOM 4497 C C . PHE B 1 235 ? -9.344 -7.977 0.648 1 94.88 235 PHE B C 1
ATOM 4499 O O . PHE B 1 235 ? -8.664 -7.703 1.641 1 94.88 235 PHE B O 1
ATOM 4506 N N . GLY B 1 236 ? -9.898 -7.09 -0.089 1 93.38 236 GLY B N 1
ATOM 4507 C CA . GLY B 1 236 ? -9.578 -5.688 0.131 1 93.38 23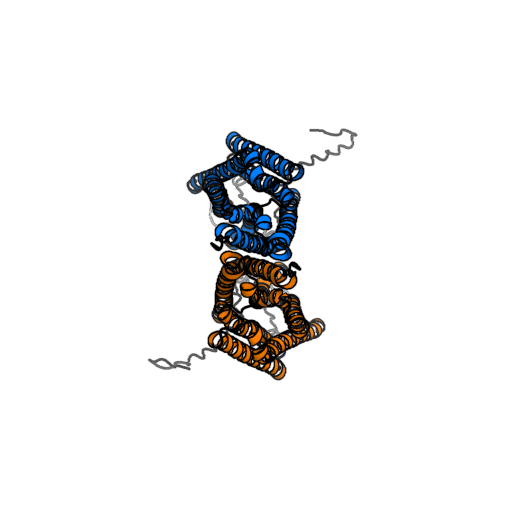6 GLY B CA 1
ATOM 4508 C C . GLY B 1 236 ? -10.648 -4.949 0.911 1 93.38 236 GLY B C 1
ATOM 4509 O O . GLY B 1 236 ? -10.43 -3.826 1.371 1 93.38 236 GLY B O 1
ATOM 4510 N N . ILE B 1 237 ? -11.766 -5.535 1.188 1 91.69 237 ILE B N 1
ATOM 4511 C CA . ILE B 1 237 ? -12.922 -4.785 1.667 1 91.69 237 ILE B CA 1
ATOM 4512 C C . ILE B 1 237 ? -12.664 -4.293 3.088 1 91.69 237 ILE B C 1
ATOM 4514 O O . ILE B 1 237 ? -12.984 -3.148 3.422 1 91.69 237 ILE B O 1
ATOM 4518 N N . ALA B 1 238 ? -12.164 -5.09 3.969 1 90.5 238 ALA B N 1
ATOM 4519 C CA . ALA B 1 238 ? -11.867 -4.66 5.332 1 90.5 238 ALA B CA 1
ATOM 4520 C C . ALA B 1 238 ? -10.875 -3.496 5.332 1 90.5 238 ALA B C 1
ATOM 4522 O O . ALA B 1 238 ? -11.016 -2.553 6.109 1 90.5 238 ALA B O 1
ATOM 4523 N N . ARG B 1 239 ? -9.953 -3.576 4.453 1 93.31 239 ARG B N 1
ATOM 4524 C CA . ARG B 1 239 ? -8.945 -2.527 4.352 1 93.31 239 ARG B CA 1
ATOM 4525 C C . ARG B 1 239 ? -9.547 -1.241 3.793 1 93.31 239 ARG B C 1
ATOM 4527 O O . ARG B 1 239 ? -9.148 -0.142 4.18 1 93.31 239 ARG B O 1
ATOM 4534 N N . LEU B 1 240 ? -10.398 -1.458 2.924 1 92.69 240 LEU B N 1
ATOM 4535 C CA . LEU B 1 240 ? -11.07 -0.283 2.371 1 92.69 240 LEU B CA 1
ATOM 4536 C C . LEU B 1 240 ? -11.875 0.436 3.445 1 92.69 240 LEU B C 1
ATOM 4538 O O . LEU B 1 240 ? -11.891 1.667 3.502 1 92.69 240 LEU B O 1
ATOM 4542 N N . TYR B 1 241 ? -12.523 -0.303 4.301 1 92.25 241 TYR B N 1
ATOM 4543 C CA . TYR B 1 241 ? -13.273 0.279 5.41 1 92.25 241 TYR B CA 1
ATOM 4544 C C . TYR B 1 241 ? -12.336 1.016 6.363 1 92.25 241 TYR B C 1
ATOM 4546 O O . TYR B 1 241 ? -12.625 2.141 6.781 1 92.25 241 TYR B O 1
ATOM 4554 N N . SER B 1 242 ? -11.273 0.423 6.645 1 91.12 242 SER B N 1
ATOM 4555 C CA . SER B 1 242 ? -10.297 1.042 7.531 1 91.12 242 SER B CA 1
ATOM 4556 C C . SER B 1 242 ? -9.719 2.314 6.922 1 91.12 242 SER B C 1
ATOM 4558 O O . SER B 1 242 ? -9.609 3.34 7.598 1 91.12 242 SER B O 1
ATOM 4560 N N . ASN B 1 243 ? -9.422 2.195 5.68 1 91.44 243 ASN B N 1
ATOM 4561 C CA . ASN B 1 243 ? -8.891 3.355 4.973 1 91.44 243 ASN B CA 1
ATOM 4562 C C . ASN B 1 243 ? -9.906 4.496 4.926 1 91.44 243 ASN B C 1
ATOM 4564 O O . ASN B 1 243 ? -9.539 5.664 5.059 1 91.44 243 ASN B O 1
ATOM 4568 N N . TRP B 1 244 ? -11.078 4.102 4.707 1 89.38 244 TRP B N 1
ATOM 4569 C CA . TRP B 1 244 ? -12.141 5.102 4.691 1 89.38 244 TRP B CA 1
ATOM 4570 C C . TRP B 1 244 ? -12.242 5.812 6.039 1 89.38 244 TRP B C 1
ATOM 4572 O O . TRP B 1 244 ? -12.328 7.039 6.094 1 89.38 244 TRP B O 1
ATOM 4582 N N . LEU B 1 245 ? -12.266 5.117 7.105 1 88.75 245 LEU B N 1
ATOM 4583 C CA . LEU B 1 245 ? -12.359 5.684 8.445 1 88.75 245 LEU B CA 1
ATOM 4584 C C . LEU B 1 245 ? -11.18 6.602 8.734 1 88.75 245 LEU B C 1
ATOM 4586 O O . LEU B 1 245 ? -11.359 7.73 9.203 1 88.75 245 LEU B O 1
ATOM 4590 N N . LEU B 1 246 ? -10 6.16 8.406 1 88.75 246 LEU B N 1
ATOM 4591 C CA . LEU B 1 246 ? -8.789 6.926 8.664 1 88.75 246 LEU B CA 1
ATOM 4592 C C . LEU B 1 246 ? -8.742 8.18 7.801 1 88.75 246 LEU B C 1
ATOM 4594 O O . LEU B 1 246 ? -8.328 9.25 8.266 1 88.75 246 LEU B O 1
ATOM 4598 N N . ALA B 1 247 ? -9.125 8.023 6.574 1 85.88 247 ALA B N 1
ATOM 4599 C CA . ALA B 1 247 ? -9.148 9.172 5.68 1 85.88 247 ALA B CA 1
ATOM 4600 C C . ALA B 1 247 ? -10.125 10.234 6.176 1 85.88 247 ALA B C 1
ATOM 4602 O O . ALA B 1 247 ? -9.836 11.43 6.113 1 85.88 247 ALA B O 1
ATOM 4603 N N . THR B 1 248 ? -11.25 9.781 6.652 1 83.69 248 THR B N 1
ATOM 4604 C CA . THR B 1 248 ? -12.258 10.695 7.18 1 83.69 248 THR B CA 1
ATOM 4605 C C . THR B 1 248 ? -11.734 11.438 8.406 1 83.69 248 THR B C 1
ATOM 4607 O O . THR B 1 248 ? -11.906 12.648 8.523 1 83.69 248 THR B O 1
ATOM 4610 N N . LEU B 1 249 ? -11.062 10.82 9.227 1 83.81 249 LEU B N 1
ATOM 4611 C CA . LEU B 1 249 ? -10.539 11.438 10.438 1 83.81 249 LEU B CA 1
ATOM 4612 C C . LEU B 1 249 ? -9.359 12.344 10.117 1 83.81 249 LEU B C 1
ATOM 4614 O O . LEU B 1 249 ? -9.195 13.406 10.734 1 83.81 249 LEU B O 1
ATOM 4618 N N . ASN B 1 250 ? -8.547 12.008 9.148 1 81.75 250 ASN B N 1
ATOM 4619 C CA . ASN B 1 250 ? -7.375 12.789 8.773 1 81.75 250 ASN B CA 1
ATOM 4620 C C . ASN B 1 250 ? -7.762 14.016 7.961 1 81.75 250 ASN B C 1
ATOM 4622 O O . ASN B 1 250 ? -6.984 14.969 7.867 1 81.75 250 ASN B O 1
ATOM 4626 N N . SER B 1 251 ? -8.852 13.961 7.324 1 78.06 251 SER B N 1
ATOM 4627 C CA . SER B 1 251 ? -9.281 15.078 6.48 1 78.06 251 SER B CA 1
ATOM 4628 C C . SER B 1 251 ? -9.531 16.328 7.312 1 78.06 251 SER B C 1
ATOM 4630 O O . SER B 1 251 ? -9.531 17.438 6.777 1 78.06 251 SER B O 1
ATOM 4632 N N . ARG B 1 252 ? -9.656 16.172 8.523 1 72.25 252 ARG B N 1
ATOM 4633 C CA . ARG B 1 252 ? -9.828 17.312 9.406 1 72.25 252 ARG B CA 1
ATOM 4634 C C . ARG B 1 252 ? -8.625 18.25 9.336 1 72.25 252 ARG B C 1
ATOM 4636 O O . ARG B 1 252 ? -8.766 19.469 9.508 1 72.25 252 ARG B O 1
ATOM 4643 N N . LEU B 1 253 ? -7.547 17.688 9.102 1 65.75 253 LEU B N 1
ATOM 4644 C CA . LEU B 1 253 ? -6.316 18.453 9 1 65.75 253 LEU B CA 1
ATOM 4645 C C . LEU B 1 253 ? -6.344 19.359 7.773 1 65.75 253 LEU B C 1
ATOM 4647 O O . LEU B 1 253 ? -5.914 20.516 7.832 1 65.75 253 LEU B O 1
ATOM 4651 N N . TYR B 1 254 ? -6.887 18.906 6.797 1 62.62 254 TYR B N 1
ATOM 4652 C CA . TYR B 1 254 ? -6.891 19.609 5.516 1 62.62 254 TYR B CA 1
ATOM 4653 C C . TYR B 1 254 ? -7.887 20.766 5.527 1 62.62 254 TYR B C 1
ATOM 4655 O O . TYR B 1 254 ? -7.605 21.844 4.996 1 62.62 254 TYR B O 1
ATOM 4663 N N . ILE B 1 255 ? -8.852 20.578 6.094 1 59.44 255 ILE B N 1
ATOM 4664 C CA . ILE B 1 255 ? -9.914 21.578 6.129 1 59.44 255 ILE B CA 1
ATOM 4665 C C . ILE B 1 255 ? -9.531 22.703 7.086 1 59.44 255 ILE B C 1
ATOM 4667 O O . ILE B 1 255 ? -9.773 23.875 6.801 1 59.44 255 ILE B O 1
ATOM 4671 N N . ALA B 1 256 ? -8.844 22.297 8.094 1 56.53 256 ALA B N 1
ATOM 4672 C CA . ALA B 1 256 ? -8.375 23.312 9.047 1 56.53 256 ALA B CA 1
ATOM 4673 C C . ALA B 1 256 ? -7.312 24.203 8.422 1 56.53 256 ALA B C 1
ATOM 4675 O O . ALA B 1 256 ? -7.27 25.406 8.688 1 56.53 256 ALA B O 1
ATOM 4676 N N . SER B 1 257 ? -6.523 23.625 7.664 1 53.06 257 SER B N 1
ATOM 4677 C CA . SER B 1 257 ? -5.441 24.391 7.055 1 53.06 257 SER B CA 1
ATOM 4678 C C . SER B 1 257 ? -5.961 25.297 5.938 1 53.06 257 SER B C 1
ATOM 4680 O O . SER B 1 257 ? -5.41 26.359 5.688 1 53.06 257 SER B O 1
ATOM 4682 N N . SER B 1 258 ? -6.848 24.797 5.152 1 50.25 258 SER B N 1
ATOM 4683 C CA . SER B 1 258 ? -7.402 25.609 4.066 1 50.25 258 SER B CA 1
ATOM 4684 C C . SER B 1 258 ? -8.281 26.719 4.605 1 50.25 258 SER B C 1
ATOM 4686 O O . SER B 1 258 ? -8.492 27.734 3.93 1 50.25 258 SER B O 1
ATOM 4688 N N . GLY B 1 259 ? -8.922 26.656 5.746 1 43.75 259 GLY B N 1
ATOM 4689 C CA . GLY B 1 259 ? -9.633 27.75 6.402 1 43.75 259 GLY B CA 1
ATOM 4690 C C . GLY B 1 259 ? -8.703 28.812 6.965 1 43.75 259 GLY B C 1
ATOM 4691 O O . GLY B 1 259 ? -7.574 28.5 7.359 1 43.75 259 GLY B O 1
ATOM 4692 N N . GLN B 1 260 ? -8.797 30.125 6.477 1 35.34 260 GLN B N 1
ATOM 4693 C CA . GLN B 1 260 ? -8.18 31.359 6.953 1 35.34 260 GLN B CA 1
ATOM 4694 C C . GLN B 1 260 ? -7.977 31.328 8.469 1 35.34 260 GLN B C 1
ATOM 4696 O O . GLN B 1 260 ? -8.93 31.094 9.219 1 35.34 260 GLN B O 1
ATOM 4701 N N . VAL B 1 261 ? -6.836 30.906 8.859 1 33.44 261 VAL B N 1
ATOM 4702 C CA . VAL B 1 261 ? -6.527 31.453 10.18 1 33.44 261 VAL B CA 1
ATOM 4703 C C . VAL B 1 261 ? -7.234 32.781 10.375 1 33.44 261 VAL B C 1
ATOM 4705 O O . VAL B 1 261 ? -6.855 33.781 9.766 1 33.44 261 VAL B O 1
ATOM 4708 N N . ILE B 1 262 ? -8.477 33 10.219 1 29.27 262 ILE B N 1
ATOM 4709 C CA . ILE B 1 262 ? -9.055 34.219 10.773 1 29.27 262 ILE B CA 1
ATOM 4710 C C . ILE B 1 262 ? -8.398 34.531 12.117 1 29.27 262 ILE B C 1
ATOM 4712 O O . ILE B 1 262 ? -8.531 33.781 13.07 1 29.27 262 ILE B O 1
ATOM 4716 N N . THR B 1 263 ? -7.215 35.125 12.047 1 27.77 263 THR B N 1
ATOM 4717 C CA . THR B 1 263 ? -6.871 35.938 13.219 1 27.77 263 THR B CA 1
ATOM 4718 C C . THR B 1 263 ? -8.109 36.625 13.789 1 27.77 263 THR B C 1
ATOM 4720 O O . THR B 1 263 ? -8.648 37.531 13.18 1 27.77 263 THR B O 1
ATOM 4723 N N . ILE B 1 264 ? -9.039 35.906 14.273 1 28.33 264 ILE B N 1
ATOM 4724 C CA . ILE B 1 264 ? -9.961 36.625 15.148 1 28.33 264 ILE B CA 1
ATOM 4725 C C . ILE B 1 264 ? -9.188 37.625 16.016 1 28.33 264 ILE B C 1
ATOM 4727 O O . ILE B 1 264 ? -8.398 37.219 16.875 1 28.33 264 ILE B O 1
ATOM 4731 N N . GLY B 1 265 ? -8.688 38.656 15.336 1 27.55 265 GLY B N 1
ATOM 4732 C CA . GLY B 1 265 ? -8.422 39.844 16.156 1 27.55 265 GLY B CA 1
ATOM 4733 C C . GLY B 1 265 ? -9.406 40 17.297 1 27.55 265 GLY B C 1
ATOM 4734 O O . GLY B 1 265 ? -10.609 40.094 17.078 1 27.55 265 GLY B O 1
ATOM 4735 N N . THR B 1 266 ? -9.18 39.25 18.312 1 27.95 266 THR B N 1
ATOM 4736 C CA . THR B 1 266 ? -9.867 39.562 19.562 1 27.95 266 THR B CA 1
ATOM 4737 C C . THR B 1 266 ? -9.953 41.062 19.781 1 27.95 266 THR B C 1
ATOM 4739 O O . THR B 1 266 ? -9.031 41.656 20.328 1 27.95 266 THR B O 1
ATOM 4742 N N . GLN B 1 267 ? -10.195 41.844 18.766 1 26.2 267 GLN B N 1
ATOM 4743 C CA . GLN B 1 267 ? -10.68 43.094 19.281 1 26.2 267 GLN B CA 1
ATOM 4744 C C . GLN B 1 267 ? -11.75 42.875 20.344 1 26.2 267 GLN B C 1
ATOM 4746 O O . GLN B 1 267 ? -12.633 42.031 20.188 1 26.2 267 GLN B O 1
ATOM 4751 N N . PRO B 1 268 ? -11.398 43.125 21.578 1 27.05 268 PRO B N 1
ATOM 4752 C CA . PRO B 1 268 ? -12.477 43.125 22.562 1 27.05 268 PRO B CA 1
ATOM 4753 C C . PRO B 1 268 ? -13.812 43.594 22 1 27.05 268 PRO B C 1
ATOM 4755 O O . PRO B 1 268 ? -13.844 44.594 21.266 1 27.05 268 PRO B O 1
ATOM 4758 N N . PRO B 1 269 ? -14.555 42.656 21.484 1 27.03 269 PRO B N 1
ATOM 4759 C CA . PRO B 1 269 ? -15.789 43.375 21.141 1 27.03 269 PRO B CA 1
ATOM 4760 C C . PRO B 1 269 ? -16.062 44.562 22.062 1 27.03 269 PRO B C 1
ATOM 4762 O O . PRO B 1 269 ? -15.672 44.531 23.219 1 27.03 269 PRO B O 1
ATOM 4765 N N . ALA B 1 270 ? -15.969 45.625 21.594 1 29.14 270 ALA B N 1
ATOM 4766 C CA . ALA B 1 270 ? -16.5 46.719 22.406 1 29.14 270 ALA B CA 1
ATOM 4767 C C . ALA B 1 270 ? -17.609 46.25 23.328 1 29.14 270 ALA B C 1
ATOM 4769 O O . ALA B 1 270 ? -18.344 45.312 23 1 29.14 270 ALA B O 1
ATOM 4770 N N . ARG B 1 271 ? -17.312 46.188 24.656 1 27.97 271 ARG B N 1
ATOM 4771 C CA . ARG B 1 271 ? -18.359 45.938 25.641 1 27.97 271 ARG B CA 1
ATOM 4772 C C . ARG B 1 271 ? -19.719 46.375 25.109 1 27.97 271 ARG B C 1
ATOM 4774 O O . ARG B 1 271 ? -19.906 47.531 24.734 1 27.97 271 ARG B O 1
ATOM 4781 N N . PRO B 1 272 ? -20.391 45.531 24.328 1 26.44 272 PRO B N 1
ATOM 4782 C CA . PRO B 1 272 ? -21.719 46.125 24.094 1 26.44 272 PRO B CA 1
ATOM 4783 C C . PRO B 1 272 ? -22.312 46.719 25.375 1 26.44 272 PRO B C 1
ATOM 4785 O O . PRO B 1 272 ? -22.453 46.031 26.375 1 26.44 272 PRO B O 1
ATOM 4788 N N . THR B 1 273 ? -21.781 47.875 25.781 1 28.55 273 THR B N 1
ATOM 4789 C CA . THR B 1 273 ? -22.406 48.719 26.781 1 28.55 273 THR B CA 1
ATOM 4790 C C . THR B 1 273 ? -23.922 48.688 26.672 1 28.55 273 THR B C 1
ATOM 4792 O O . THR B 1 273 ? -24.578 49.719 26.672 1 28.55 273 THR B O 1
ATOM 4795 N N . PHE B 1 274 ? -24.375 47.531 26.016 1 27.45 274 PHE B N 1
ATOM 4796 C CA . PHE B 1 274 ? -25.812 47.562 25.859 1 27.45 274 PHE B CA 1
ATOM 4797 C C . PHE B 1 274 ? -26.5 47.719 27.219 1 27.45 274 PHE B C 1
ATOM 4799 O O . PHE B 1 274 ? -27.609 48.25 27.312 1 27.45 274 PHE B O 1
ATOM 4806 N N . TRP B 1 275 ? -25.922 46.875 28.203 1 25.09 275 TRP B N 1
ATOM 4807 C CA . TRP B 1 275 ? -26.797 47.062 29.359 1 25.09 275 TRP B CA 1
ATOM 4808 C C . TRP B 1 275 ? -26.797 48.5 29.797 1 25.09 275 TRP B C 1
ATOM 4810 O O . TRP B 1 275 ? -27.703 48.938 30.516 1 25.09 275 TRP B O 1
ATOM 4820 N N . THR B 1 276 ? -25.5 48.906 29.797 1 24.88 276 THR B N 1
ATOM 4821 C CA . THR B 1 276 ? -25.578 50.156 30.547 1 24.88 276 THR B CA 1
ATOM 4822 C C . THR B 1 276 ? -26.328 51.219 29.766 1 24.88 276 THR B C 1
ATOM 4824 O O . THR B 1 276 ? -26.469 52.344 30.234 1 24.88 276 THR B O 1
ATOM 4827 N N . ASP B 1 277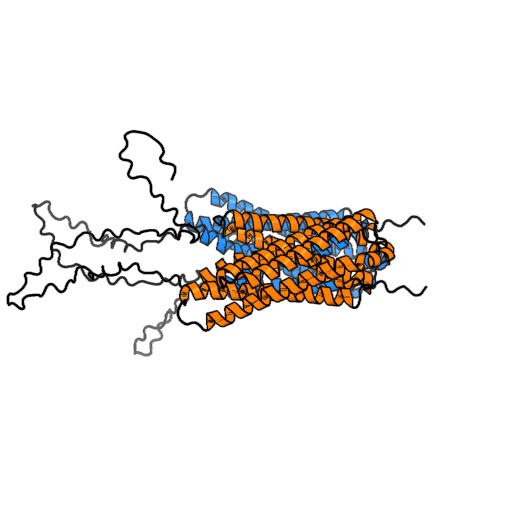 ? -26.359 50.969 28.438 1 25.94 277 ASP B N 1
ATOM 4828 C CA . ASP B 1 277 ? -27 52.156 27.859 1 25.94 277 ASP B CA 1
ATOM 4829 C C . ASP B 1 277 ? -28.5 52.125 28.094 1 25.94 277 ASP B C 1
ATOM 4831 O O . ASP B 1 277 ? -29.25 51.594 27.297 1 25.94 277 ASP B O 1
ATOM 4835 N N . LEU B 1 278 ? -28.844 51.562 29.406 1 23.89 278 LEU B N 1
ATOM 4836 C CA . LEU B 1 278 ? -30.141 52.188 29.703 1 23.89 278 LEU B CA 1
ATOM 4837 C C . LEU B 1 278 ? -30.172 53.625 29.281 1 23.89 278 LEU B C 1
ATOM 4839 O O . LEU B 1 278 ? -29.188 54.375 29.453 1 23.89 278 LEU B O 1
ATOM 4843 N N . PRO B 1 279 ? -30.984 53.875 28.375 1 25.03 279 PRO B N 1
ATOM 4844 C CA . PRO B 1 279 ? -31.094 55.281 27.906 1 25.03 279 PRO B CA 1
ATOM 4845 C C . PRO B 1 279 ? -31.047 56.281 29.047 1 25.03 279 PRO B C 1
ATOM 4847 O O . PRO B 1 279 ? -31.969 56.312 29.875 1 25.03 279 PRO B O 1
ATOM 4850 N N . ARG B 1 280 ? -29.906 56.219 29.938 1 25.52 280 ARG B N 1
ATOM 4851 C CA . ARG B 1 280 ? -30.078 57.406 30.797 1 25.52 280 ARG B CA 1
ATOM 4852 C C . ARG B 1 280 ? -30.469 58.625 29.969 1 25.52 280 ARG B C 1
ATOM 4854 O O . ARG B 1 280 ? -29.828 58.938 28.953 1 25.52 280 ARG B O 1
ATOM 4861 N N . ILE B 1 281 ? -31.75 58.938 30.109 1 26.67 281 ILE B N 1
ATOM 4862 C CA . ILE B 1 281 ? -32.344 60.188 29.609 1 26.67 281 ILE B CA 1
ATOM 4863 C C . ILE B 1 281 ? -31.375 61.344 29.875 1 26.67 281 ILE B C 1
ATOM 4865 O O . ILE B 1 281 ? -31.078 61.656 31.031 1 26.67 281 ILE B O 1
ATOM 4869 N N . ARG B 1 282 ? -30.281 61.406 29 1 25.7 282 ARG B N 1
ATOM 4870 C CA . ARG B 1 282 ? -29.406 62.562 29.109 1 25.7 282 ARG B CA 1
ATOM 4871 C C . ARG B 1 282 ? -30.203 63.844 29.234 1 25.7 282 ARG B C 1
ATOM 4873 O O . ARG B 1 282 ? -31.078 64.125 28.391 1 25.7 282 ARG B O 1
ATOM 4880 N N . PRO B 1 283 ? -30.484 64.25 30.453 1 24.3 283 PRO B N 1
ATOM 4881 C CA . PRO B 1 283 ? -30.891 65.688 30.25 1 24.3 283 PRO B CA 1
ATOM 4882 C C . PRO B 1 283 ? -29.984 66.375 29.266 1 24.3 283 PRO B C 1
ATOM 4884 O O . PRO B 1 283 ? -28.812 66.062 29.109 1 24.3 283 PRO B O 1
ATOM 4887 N N . VAL B 1 284 ? -30.469 67.062 28.328 1 28.19 284 VAL B N 1
ATOM 4888 C CA . VAL B 1 284 ? -30.031 67.875 27.188 1 28.19 284 VAL B CA 1
ATOM 4889 C C . VAL B 1 284 ? -28.875 68.75 27.594 1 28.19 284 VAL B C 1
ATOM 4891 O O . VAL B 1 284 ? -28.188 69.312 26.75 1 28.19 284 VAL B O 1
ATOM 4894 N N . ASP B 1 285 ? -28.562 68.938 28.922 1 24.09 285 ASP B N 1
ATOM 4895 C CA . ASP B 1 285 ? -28.125 70.375 29 1 24.09 285 ASP B CA 1
ATOM 4896 C C . ASP B 1 285 ? -26.797 70.562 28.281 1 24.09 285 ASP B C 1
ATOM 4898 O O . ASP B 1 285 ? -26.094 69.562 27.984 1 24.09 285 ASP B O 1
ATOM 4902 N N . ASP B 1 286 ? -25.984 71.688 28.625 1 25.83 286 ASP B N 1
ATOM 4903 C CA . ASP B 1 286 ? -25.219 72.812 28.156 1 25.83 286 ASP B CA 1
ATOM 4904 C C . ASP B 1 286 ? -23.75 72.438 27.953 1 25.83 286 ASP B C 1
ATOM 4906 O O . ASP B 1 286 ? -23.141 72.875 26.953 1 25.83 286 ASP B O 1
ATOM 4910 N N . SER B 1 287 ? -22.797 72.312 29.109 1 25.98 287 SER B N 1
ATOM 4911 C CA . SER B 1 287 ? -21.453 72.875 29.359 1 25.98 287 SER B CA 1
ATOM 4912 C C . SER B 1 287 ? -20.391 71.938 28.797 1 25.98 287 SER B C 1
ATOM 4914 O O . SER B 1 287 ? -20.641 70.75 28.578 1 25.98 287 SER B O 1
ATOM 4916 N N . TRP B 1 288 ? -19 72.438 28.469 1 28.56 288 TRP B N 1
ATOM 4917 C CA . TRP B 1 288 ? -17.812 72.188 27.688 1 28.56 288 TRP B CA 1
ATOM 4918 C C . TRP B 1 288 ? -17.109 70.938 28.203 1 28.56 288 TRP B C 1
ATOM 4920 O O . TRP B 1 288 ? -16.609 70.938 29.328 1 28.56 288 TRP B O 1
ATOM 4930 N N . PRO B 1 289 ? -17.609 69.625 28.188 1 26.66 289 PRO B N 1
ATOM 4931 C CA . PRO B 1 289 ? -17.234 68.562 29.141 1 26.66 289 PRO B CA 1
ATOM 4932 C C . PRO B 1 289 ? -15.742 68.25 29.094 1 26.66 289 PRO B C 1
ATOM 4934 O O . PRO B 1 289 ? -15.133 68.25 28.031 1 26.66 289 PRO B O 1
ATOM 4937 N N . ASP B 1 290 ? -14.891 68.625 30.156 1 26.06 290 ASP B N 1
ATOM 4938 C CA . ASP B 1 290 ? -13.477 68.438 30.438 1 26.06 290 ASP B CA 1
ATOM 4939 C C . ASP B 1 290 ? -13.047 67 30.188 1 26.06 290 ASP B C 1
ATOM 4941 O O . ASP B 1 290 ? -13.641 66.062 30.734 1 26.06 290 ASP B O 1
ATOM 4945 N N . MET B 1 291 ? -12.5 66.688 29.016 1 25.89 291 MET B N 1
ATOM 4946 C CA . MET B 1 291 ? -12.039 65.375 28.453 1 25.89 291 MET B CA 1
ATOM 4947 C C . MET B 1 291 ? -11.055 64.688 29.391 1 25.89 291 MET B C 1
ATOM 4949 O O . MET B 1 291 ? -9.914 65.188 29.531 1 25.89 291 MET B O 1
ATOM 4953 N N . ASP B 1 292 ? -11.445 64.438 30.688 1 26.02 292 ASP B N 1
ATOM 4954 C CA . ASP B 1 292 ? -10.555 63.875 31.688 1 26.02 292 ASP B CA 1
ATOM 4955 C C . ASP B 1 292 ? -9.867 62.594 31.141 1 26.02 292 ASP B C 1
ATOM 4957 O O . ASP B 1 292 ? -10.539 61.625 30.812 1 26.02 292 ASP B O 1
ATOM 4961 N N . MET B 1 293 ? -8.656 62.75 30.547 1 25.33 293 MET B N 1
ATOM 4962 C CA . MET B 1 293 ? -7.695 61.781 29.984 1 25.33 293 MET B CA 1
ATOM 4963 C C . MET B 1 293 ? -7.422 60.656 30.938 1 25.33 293 MET B C 1
ATOM 4965 O O . MET B 1 293 ? -6.559 59.812 30.688 1 25.33 293 MET B O 1
ATOM 4969 N N . ARG B 1 294 ? -7.672 60.75 32.281 1 29.55 294 ARG B N 1
ATOM 4970 C CA . ARG B 1 294 ? -7.105 59.906 33.312 1 29.55 294 ARG B CA 1
ATOM 4971 C C . ARG B 1 294 ? -7.527 58.438 33.094 1 29.55 294 ARG B C 1
ATOM 4973 O O . ARG B 1 294 ? -6.91 57.531 33.656 1 29.55 294 ARG B O 1
ATOM 4980 N N . HIS B 1 295 ? -8.742 58.188 32.844 1 24.77 295 HIS B N 1
ATOM 4981 C CA . HIS B 1 295 ? -9.156 56.812 33.219 1 24.77 295 HIS B CA 1
ATOM 4982 C C . HIS B 1 295 ? -8.695 55.812 32.156 1 24.77 295 HIS B C 1
ATOM 4984 O O . HIS B 1 295 ? -9.516 55.25 31.438 1 24.77 295 HIS B O 1
ATOM 4990 N N . LEU B 1 296 ? -7.664 56.094 31.453 1 24.02 296 LEU B N 1
ATOM 4991 C CA . LEU B 1 296 ? -7.281 55.062 30.484 1 24.02 296 LEU B CA 1
ATOM 4992 C C . LEU B 1 296 ? -6.891 53.75 31.188 1 24.02 296 LEU B C 1
ATOM 4994 O O . LEU B 1 296 ? -5.859 53.719 31.859 1 24.02 296 LEU B O 1
ATOM 4998 N N . GLY B 1 297 ? -7.805 53.125 31.875 1 23.81 297 GLY B N 1
ATOM 4999 C CA . GLY B 1 297 ? -7.457 51.906 32.594 1 23.81 297 GLY B CA 1
ATOM 5000 C C . GLY B 1 297 ? -6.637 50.938 31.734 1 23.81 297 GLY B C 1
ATOM 5001 O O . GLY B 1 297 ? -6.609 51.062 30.5 1 23.81 297 GLY B O 1
ATOM 5002 N N . PRO B 1 298 ? -5.551 50.375 32.312 1 23.94 298 PRO B N 1
ATOM 5003 C CA . PRO B 1 298 ? -4.609 49.469 31.656 1 23.94 298 PRO B CA 1
ATOM 5004 C C . PRO B 1 298 ? -5.305 48.281 30.969 1 23.94 298 PRO B C 1
ATOM 5006 O O . PRO B 1 298 ? -6.199 47.656 31.547 1 23.94 298 PRO B O 1
ATOM 5009 N N . VAL B 1 299 ? -5.621 48.375 29.766 1 25.2 299 VAL B N 1
ATOM 5010 C CA . VAL B 1 299 ? -6.184 47.281 28.969 1 25.2 299 VAL B CA 1
ATOM 5011 C C . VAL B 1 299 ? -5.309 46.031 29.109 1 25.2 299 VAL B C 1
ATOM 5013 O O . VAL B 1 299 ? -4.164 46.031 28.641 1 25.2 299 VAL B O 1
ATOM 5016 N N . VAL B 1 300 ? -5.285 45.438 30.266 1 22.7 300 VAL B N 1
ATOM 5017 C CA . VAL B 1 300 ? -4.645 44.125 30.391 1 22.7 300 VAL B CA 1
ATOM 5018 C C . VAL B 1 300 ? -5.199 43.156 29.328 1 22.7 300 VAL B C 1
ATOM 5020 O O . VAL B 1 300 ? -6.402 42.875 29.312 1 22.7 300 VAL B O 1
ATOM 5023 N N . ARG B 1 301 ? -4.641 43.188 28.203 1 24.48 301 ARG B N 1
ATOM 5024 C CA . ARG B 1 301 ? -4.926 42.219 27.156 1 24.48 301 ARG B CA 1
ATOM 5025 C C . ARG B 1 301 ? -4.812 40.781 27.672 1 24.48 301 ARG B C 1
ATOM 5027 O O . ARG B 1 301 ? -3.727 40.344 28.047 1 24.48 301 ARG B O 1
ATOM 5034 N N . VAL B 1 302 ? -5.777 40.344 28.453 1 23.67 302 VAL B N 1
ATOM 5035 C CA . VAL B 1 302 ? -5.848 38.938 28.828 1 23.67 302 VAL B CA 1
ATOM 5036 C C . VAL B 1 302 ? -5.855 38.062 27.562 1 23.67 302 VAL B C 1
ATOM 5038 O O . VAL B 1 302 ? -6.754 38.188 26.719 1 23.67 302 VAL B O 1
ATOM 5041 N N . MET B 1 303 ? -4.707 37.812 26.969 1 23.08 303 MET B N 1
ATOM 5042 C CA . MET B 1 303 ? -4.539 36.781 25.938 1 23.08 303 MET B CA 1
ATOM 5043 C C . MET B 1 303 ? -5.242 35.5 26.312 1 23.08 303 MET B C 1
ATOM 5045 O O . MET B 1 303 ? -4.812 34.781 27.234 1 23.08 303 MET B O 1
ATOM 5049 N N . THR B 1 304 ? -6.539 35.5 26.422 1 23.66 304 THR B N 1
ATOM 5050 C CA . THR B 1 304 ? -7.223 34.25 26.719 1 23.66 304 THR B CA 1
ATOM 5051 C C . THR B 1 304 ? -6.895 33.188 25.672 1 23.66 304 THR B C 1
ATOM 5053 O O . THR B 1 304 ? -7.105 33.406 24.469 1 23.66 304 THR B O 1
ATOM 5056 N N . THR B 1 305 ? -5.82 32.531 25.734 1 24.28 305 THR B N 1
ATOM 5057 C CA . THR B 1 305 ? -5.551 31.297 25 1 24.28 305 THR B CA 1
ATOM 5058 C C . THR B 1 305 ? -6.777 30.391 25.016 1 24.28 305 THR B C 1
ATOM 5060 O O . THR B 1 305 ? -7.176 29.891 26.062 1 24.28 305 THR B O 1
ATOM 5063 N N . LYS B 1 306 ? -7.812 30.797 24.359 1 25.45 306 LYS B N 1
ATOM 5064 C CA . LYS B 1 306 ? -8.938 29.875 24.312 1 25.45 306 LYS B CA 1
ATOM 5065 C C . LYS B 1 306 ? -8.492 28.484 23.844 1 25.45 306 LYS B C 1
ATOM 5067 O O . LYS B 1 306 ? -7.93 28.344 22.766 1 25.45 306 LYS B O 1
ATOM 5072 N N . GLU B 1 307 ? -8.016 27.688 24.75 1 25.66 307 GLU B N 1
ATOM 5073 C CA . GLU B 1 307 ? -7.992 26.234 24.531 1 25.66 307 GLU B CA 1
ATOM 5074 C C . GLU B 1 307 ? -9.258 25.766 23.828 1 25.66 307 GLU B C 1
ATOM 5076 O O . GLU B 1 307 ? -10.367 26.031 24.281 1 25.66 307 GLU B O 1
ATOM 5081 N N . ILE B 1 308 ? -9.234 25.891 22.531 1 25.53 308 ILE B N 1
ATOM 5082 C CA . ILE B 1 308 ? -10.32 25.234 21.797 1 25.53 308 ILE B CA 1
ATOM 5083 C C . ILE B 1 308 ? -10.711 23.938 22.516 1 25.53 308 ILE B C 1
ATOM 5085 O O . ILE B 1 308 ? -9.938 22.984 22.547 1 25.53 308 ILE B O 1
ATOM 5089 N N . LYS B 1 309 ? -11.328 24.031 23.656 1 26.11 309 LYS B N 1
ATOM 5090 C CA . LYS B 1 309 ? -12.023 22.938 24.312 1 26.11 309 LYS B CA 1
ATOM 5091 C C . LYS B 1 309 ? -12.891 22.156 23.328 1 26.11 309 LYS B C 1
ATOM 5093 O O . LYS B 1 309 ? -13.602 22.766 22.516 1 26.11 309 LYS B O 1
ATOM 5098 N N . ASP B 1 310 ? -12.43 20.984 22.969 1 25.27 310 ASP B N 1
ATOM 5099 C CA . ASP B 1 310 ? -13.18 20 22.203 1 25.27 310 ASP B CA 1
ATOM 5100 C C . ASP B 1 310 ? -14.656 19.984 22.609 1 25.27 310 ASP B C 1
ATOM 5102 O O . ASP B 1 310 ? -14.977 20.141 23.797 1 25.27 310 ASP B O 1
ATOM 5106 N N . ASP B 1 311 ? -15.531 20.422 21.812 1 25.23 311 ASP B N 1
ATOM 5107 C CA . ASP B 1 311 ? -16.984 20.531 21.922 1 25.23 311 ASP B CA 1
ATOM 5108 C C . ASP B 1 311 ? -17.547 19.391 22.75 1 25.23 311 ASP B C 1
ATOM 5110 O O . ASP B 1 311 ? -18.75 19.359 23.062 1 25.23 311 ASP B O 1
ATOM 5114 N N . PHE B 1 312 ? -17.047 18.25 22.797 1 23.78 312 PHE B N 1
ATOM 5115 C CA . PHE B 1 312 ? -17.797 17.234 23.516 1 23.78 312 PHE B CA 1
ATOM 5116 C C . PHE B 1 312 ? -17.781 17.531 25.016 1 23.78 312 PHE B C 1
ATOM 5118 O O . PHE B 1 312 ? -18.172 16.688 25.812 1 23.78 312 PHE B O 1
ATOM 5125 N N . GLN B 1 313 ? -17.125 18.484 25.484 1 24.52 313 GLN B N 1
ATOM 5126 C CA . GLN B 1 313 ? -17.312 18.625 26.922 1 24.52 313 GLN B CA 1
ATOM 5127 C C . GLN B 1 313 ? -18.766 18.953 27.266 1 24.52 313 GLN B C 1
ATOM 5129 O O . GLN B 1 313 ? -19.312 19.953 26.797 1 24.52 313 GLN B O 1
ATOM 5134 N N . MET B 1 314 ? -19.625 17.828 27.562 1 22.2 314 MET B N 1
ATOM 5135 C CA . MET B 1 314 ? -20.797 17.969 28.406 1 22.2 314 MET B CA 1
ATOM 5136 C C . MET B 1 314 ? -20.562 18.984 29.516 1 22.2 314 MET B C 1
ATOM 5138 O O . MET B 1 314 ? -19.438 19.109 30 1 22.2 314 MET B O 1
ATOM 5142 N N . ASN B 1 315 ? -21.344 20.016 29.547 1 23.11 315 ASN B N 1
ATOM 5143 C CA . ASN B 1 315 ? -21.5 20.969 30.625 1 23.11 315 ASN B CA 1
ATOM 5144 C C . ASN B 1 315 ? -21.469 20.297 32 1 23.11 315 ASN B C 1
ATOM 5146 O O . ASN B 1 315 ? -22.453 19.703 32.438 1 23.11 315 ASN B O 1
ATOM 5150 N N . VAL B 1 316 ? -20.516 19.453 32.312 1 22.75 316 VAL B N 1
ATOM 5151 C CA . VAL B 1 316 ? -20.594 19.094 33.719 1 22.75 316 VAL B CA 1
ATOM 5152 C C . VAL B 1 316 ? -20.641 20.359 34.594 1 22.75 316 VAL B C 1
ATOM 5154 O O . VAL B 1 316 ? -19.688 21.156 34.562 1 22.75 316 VAL B O 1
ATOM 5157 N N . ILE B 1 317 ? -21.875 20.938 34.562 1 22.78 317 ILE B N 1
ATOM 5158 C CA . ILE B 1 317 ? -22.25 21.906 35.562 1 22.78 317 ILE B CA 1
ATOM 5159 C C . ILE B 1 317 ? -21.859 21.406 36.969 1 22.78 317 ILE B C 1
ATOM 5161 O O . ILE B 1 317 ? -22.391 20.391 37.438 1 22.78 317 ILE B O 1
ATOM 5165 N N . SER B 1 318 ? -20.609 21.188 37.219 1 22.44 318 SER B N 1
ATOM 5166 C CA . SER B 1 318 ? -20.328 20.906 38.625 1 22.44 318 SER B CA 1
ATOM 5167 C C . SER B 1 318 ? -20.953 21.953 39.531 1 22.44 318 SER B C 1
ATOM 5169 O O . SER B 1 318 ? -20.625 23.141 39.438 1 22.44 318 SER B O 1
ATOM 5171 N N . ILE B 1 319 ? -22.297 21.797 39.688 1 22.5 319 ILE B N 1
ATOM 5172 C CA . ILE B 1 319 ? -23 22.484 40.75 1 22.5 319 ILE B CA 1
ATOM 5173 C C . ILE B 1 319 ? -22.328 22.203 42.094 1 22.5 319 ILE B C 1
ATOM 5175 O O . ILE B 1 319 ? -22.391 21.078 42.594 1 22.5 319 ILE B O 1
ATOM 5179 N N . GLY B 1 320 ? -21.094 22.422 42.125 1 23.06 320 GLY B N 1
ATOM 5180 C CA . GLY B 1 320 ? -20.625 22.219 43.5 1 23.06 320 GLY B CA 1
ATOM 5181 C C . GLY B 1 320 ? -21.484 22.922 44.531 1 23.06 320 GLY B C 1
ATOM 5182 O O . GLY B 1 320 ? -22.203 23.875 44.188 1 23.06 320 GLY B O 1
ATOM 5183 N N . PRO B 1 321 ? -22.047 22.125 45.438 1 22.45 321 PRO B N 1
ATOM 5184 C CA . PRO B 1 321 ? -22.797 22.625 46.594 1 22.45 321 PRO B CA 1
ATOM 5185 C C . PRO B 1 321 ? -22.219 23.906 47.156 1 22.45 321 PRO B C 1
ATOM 5187 O O . PRO B 1 321 ? -21.047 24.219 46.938 1 22.45 321 PRO B O 1
ATOM 5190 N N . SER B 1 322 ? -23.156 24.875 47.281 1 23.14 322 SER B N 1
ATOM 5191 C CA . SER B 1 322 ? -22.953 25.922 48.281 1 23.14 322 SER B CA 1
ATOM 5192 C C . SER B 1 322 ? -22.422 25.359 49.594 1 23.14 322 SER B C 1
ATOM 5194 O O . SER B 1 322 ? -22.516 26 50.625 1 23.14 322 SER B O 1
ATOM 5196 N N . GLU B 1 323 ? -21.484 24.453 49.562 1 20.69 323 GLU B N 1
ATOM 5197 C CA . GLU B 1 323 ? -21.125 24.094 50.906 1 20.69 323 GLU B CA 1
ATOM 5198 C C . GLU B 1 323 ? -21.031 25.344 51.781 1 20.69 323 GLU B C 1
ATOM 5200 O O . GLU B 1 323 ? -20.219 26.234 51.531 1 20.69 323 GLU B O 1
ATOM 5205 N N . ARG B 1 324 ? -22.109 25.734 52.406 1 25.95 324 ARG B N 1
ATOM 5206 C CA . ARG B 1 324 ? -22.109 25.875 53.844 1 25.95 324 ARG B CA 1
ATOM 5207 C C . ARG B 1 324 ? -21.406 24.688 54.5 1 25.95 324 ARG B C 1
ATOM 5209 O O . ARG B 1 324 ? -21.203 24.672 55.719 1 25.95 324 ARG B O 1
ATOM 5216 N N . THR B 1 325 ? -21.312 23.438 54.5 1 22.42 325 THR B N 1
ATOM 5217 C CA . THR B 1 325 ? -20.703 23.047 55.75 1 22.42 325 THR B CA 1
ATOM 5218 C C . THR B 1 325 ? -19.453 23.875 56.031 1 22.42 325 THR B C 1
ATOM 5220 O O . THR B 1 325 ? -18.859 24.438 55.094 1 22.42 325 THR B O 1
ATOM 5223 N N . ASP B 1 326 ? -18.906 23.797 57.219 1 22.75 326 ASP B N 1
ATOM 5224 C CA . ASP B 1 326 ? -18.047 22.766 57.812 1 22.75 326 ASP B CA 1
ATOM 5225 C C . ASP B 1 326 ? -17.594 21.766 56.75 1 22.75 326 ASP B C 1
ATOM 5227 O O . ASP B 1 326 ? -18.125 21.734 55.625 1 22.75 326 ASP B O 1
ATOM 5231 N N . ASN B 1 327 ? -17.5 20.422 56.969 1 22.58 327 ASN B N 1
ATOM 5232 C CA . ASN B 1 327 ? -16.688 19.328 56.438 1 22.58 327 ASN B CA 1
ATOM 5233 C C . ASN B 1 327 ? -17.062 19 55 1 22.58 327 ASN B C 1
ATOM 5235 O O . ASN B 1 327 ? -16.219 19.016 54.125 1 22.58 327 ASN B O 1
ATOM 5239 N N . SER B 1 328 ? -17.656 17.609 54.625 1 20.17 328 SER B N 1
ATOM 5240 C CA . SER B 1 328 ? -17.594 16.547 53.625 1 20.17 328 SER B CA 1
ATOM 5241 C C . SER B 1 328 ? -18.359 16.922 52.375 1 20.17 328 SER B C 1
ATOM 5243 O O . SER B 1 328 ? -19.188 17.828 52.375 1 20.17 328 SER B O 1
ATOM 5245 N N . THR B 1 329 ? -18.234 15.953 51.188 1 21.77 329 THR B N 1
ATOM 5246 C CA . THR B 1 329 ? -17.922 15.508 49.844 1 21.77 329 THR B CA 1
ATOM 5247 C C . THR B 1 329 ? -19.172 15.539 48.969 1 21.77 329 THR B C 1
ATOM 5249 O O . THR B 1 329 ? -20.078 14.703 49.125 1 21.77 329 THR B O 1
ATOM 5252 N N . ILE B 1 330 ? -19.891 16.656 48.812 1 17.52 330 ILE B N 1
ATOM 5253 C CA . ILE B 1 330 ? -21.234 16.578 48.25 1 17.52 330 ILE B CA 1
ATOM 5254 C C . ILE B 1 330 ? -21.156 16.156 46.781 1 17.52 330 ILE B C 1
ATOM 5256 O O . ILE B 1 330 ? -20.562 16.859 45.969 1 17.52 330 ILE B O 1
ATOM 5260 N N . TYR B 1 331 ? -21.141 14.773 46.469 1 19.34 331 TYR B N 1
ATOM 5261 C CA . TYR B 1 331 ? -21.25 13.953 45.281 1 19.34 331 TYR B CA 1
ATOM 5262 C C . TYR B 1 331 ? -22.453 14.375 44.438 1 19.34 331 TYR B C 1
ATOM 5264 O O . TYR B 1 331 ? -23.594 14.336 44.906 1 19.34 331 TYR B O 1
ATOM 5272 N N . VAL B 1 332 ? -22.531 15.609 43.906 1 19.33 332 VAL B N 1
ATOM 5273 C CA . VAL B 1 332 ? -23.734 15.672 43.062 1 19.33 332 VAL B CA 1
ATOM 5274 C C . VAL B 1 332 ? -23.562 14.734 41.875 1 19.33 332 VAL B C 1
ATOM 5276 O O . VAL B 1 332 ? -22.484 14.656 41.281 1 19.33 332 VAL B O 1
#

Secondary structure (DSSP, 8-state):
------HHHHHHHHHHHHHHHHHHHHHHHHHHHHHHH-TTS-HHHHHHHHHHHHHHHHHHHHHHHHHIIIIIITTT-HHHHHS--GGGGHHHHHHHHHHHHHHHHHHHHHHHHH---HHHHHHHHHHHHHHHHHHHHHHHHHHHT--GGGGGTTHHHHHHHHHHHHHHHHHHHHHHHHHHHHHHT-SSS-HHHHHHHHHHHHHHHHHHHHHHHHHHHHHHHHH-TTSTTHHHHHTTHHHHHHHHHHHHHHHHHHHHHHS-------------TTTT-------S--S-----------------------TT------------SSS-----/------HHHHHHHHHHHHHHHHHHHHHHHHHHHHHHH-TTS-HHHHHHHHHHHHHHHHHHHHHHHHHIIIIIITTT-HHHHHS--GGGGHHHHHHHHHHHHHHHHHHHHHHHHH---HHHHHHHHHHHHHHHHHHHHHHHHHHHT--GGGGGGGHHHHHHHHHHHHHHHHHHHHHHHHHHHHHHT-SSS-HHHHHHHHHHHHHHHHHHHHHHHHHHHHHHHHH-TTSTTHHHHHTTHHHHHHHHHHHHHHHHHHHHHHS-------------TTTT----------------TT----------------TT------------SSS-----

Radius of gyration: 33.41 Å; Cα contacts (8 Å, |Δi|>4): 704; chains: 2; bounding box: 69×111×85 Å

Foldseek 3Di:
DPPPPCCLQVVLLVLLLVVQVVLLVLLVVLVVLCCVPPVPDDPVLVCLLVVLNVLSVVLNVLSVVLCCQQCNVVNPPSQSRQFDDLSCLVLLLSLLVLLLSLLLVLLVVLCVLPVDNVLSVVLNVLSVLLNVLSNVLSVVCNVPSDGNVCNVVSLVSVLSNLVSSLVSLVSSLVSLVVSLVVLVVPPDPPLVCVLVSVLSVLLSVLSVVLNVLSVVLNVCCVPPVVGCNSSSSSSRNSSSSSSSSSSSSSCSVVSVVVDPPPPPPPPVPPPCCVVVPPVPVPDPDDDDPPPPPPPPPDPPPPPPPPPPPDVPPDPPVPPQDPPPPVPDRPDD/DPPPPCCLQVVLLVLLLVVQVVLLVLLVVLVVLCCVPPVPDDPVLVCLLVVLNVLSVVLNVLSVVLCCQQCNVVNPPSQSRQFDDLSCLVLLLSLLVLLLSLLLVLLVVLCVLPVDNVLSVVLNVLSVLLNVLSNVLSVVCNVPSGGNVNNVVSLVSVLSNLVSSLVSLVSSLVSLVVSLVVLVPPPPPPPVSVLVSVLSVLLSVLSVVLNVLSVVLNVCCVPPVVGCNSSSSSSRNSSSSSSSSSSSSSCSVVSVVVPPPPPPPPPVPPPCCVVVPPVPVPPPDDDDPDPPPPPPPDPPPPPPPPPPPDVPPDCPVPPPDPPPDDDDDPPD

Nearest PDB structures (foldseek):
  8u54-assembly1_B  TM=4.554E-01  e=7.645E+00  Homo sapiens
  8qae-assembly1_A  TM=3.604E-01  e=4.180E+00  synthetic construct
  8u54-assembly1_A  TM=4.663E-01  e=9.903E+00  Homo sapiens
  6or6-assembly1_A  TM=2.034E-01  e=8.701E+00  Schizosaccharomyces pombe
  8u54-assembly1_B  TM=4.543E-01  e=4.265E+00  Homo sapiens

Organism: Pleurotus ostreatus (NCBI:txid5322)

InterPro domains:
  IPR045339 Domain of unknown function DUF6534 [PF20152] (165-252)

Sequence (664 aa):
MPTLDLSPLSGPLMLAFMISYMLYGVSMVQIFFYHVHYPKDKLQLKILVWLVFILETATTIVIGILGWSMFGKGFGNPLSLMDVDPTMAALPFINGIVASIVQNFLSWRIYKLTSIIWLPAIISVISLVGCGFSFFYGARILQLGLHFESTFVVATYVDIWITCSAVSDVLATTAMVTILLRSSSSTIFKTRNAIISNLVKFTVETGLITAIWAVVQLVLWLKIPRQNFHYIFYFGIARLYSNWLLATLNSRLYIASSGQVITIGTQPPARPTFWTDLPRIRPVDDSWPDMDMRHLGPVVRVMTTKEIKDDFQMNVISIGPSERTDNSTIYVMPTLDLSPLSGPLMLAFMISYMLYGVSMVQIFFYHVHYPKDKLQLKILVWLVFILETATTIVIGILGWSMFGKGFGNPLSLMDVDPTMAALPFINGIVASIVQNFLSWRIYKLTSIIWLPAIISVISLVGCGFSFFYGARILQLGLHFESTFVVATYVDIWITCSAVSDVLATTAMVTILLRSSSSTIFKTRNAIISNLVKFTVETGLITAIWAVVQLVLWLKIPRQNFHYIFYFGIARLYSNWLLATLNSRLYIASSGQVITIGTQPPARPTFWTDLPRIRPVDDSWPDMDMRHLGPVVRVMTTKEIKDDFQMNVISIGPSERTDNSTIYV